Protein AF-A0A928F4S2-F1 (afdb_monomer)

Nearest PDB structures (foldseek):
  1j5s-assembly1_A  TM=7.887E-01  e=5.707E-16  Thermotoga maritima
  3iac-assembly1_C  TM=8.049E-01  e=5.838E-15  Salmonella enterica subsp. enterica serovar Typhimurium
  2q01-assembly1_A  TM=7.720E-01  e=1.338E-13  Caulobacter vibrioides CB15
  4i6v-assembly1_C  TM=7.663E-01  e=1.079E-12  Planctopirus limnophila DSM 3776
  1s2v-assembly1_A  TM=2.959E-01  e=2.385E+00  Mytilus edulis

Structure (mmCIF, N/CA/C/O backbone):
data_AF-A0A928F4S2-F1
#
_entry.id   AF-A0A928F4S2-F1
#
loop_
_atom_site.group_PDB
_atom_site.id
_atom_site.type_symbol
_atom_site.label_atom_id
_atom_site.label_alt_id
_atom_site.label_comp_id
_atom_site.label_asym_id
_atom_site.label_entity_id
_atom_site.label_seq_id
_atom_site.pdbx_PDB_ins_code
_atom_site.Cartn_x
_atom_site.Cartn_y
_atom_site.Cartn_z
_atom_site.occupancy
_atom_site.B_iso_or_equiv
_atom_site.auth_seq_id
_atom_site.auth_comp_id
_atom_site.auth_asym_id
_atom_site.auth_atom_id
_atom_site.pdbx_PDB_model_num
ATOM 1 N N . MET A 1 1 ? -37.756 11.765 -17.055 1.00 40.41 1 MET A N 1
ATOM 2 C CA . MET A 1 1 ? -38.037 11.881 -15.604 1.00 40.41 1 MET A CA 1
ATOM 3 C C . MET A 1 1 ? -37.964 10.542 -14.847 1.00 40.41 1 MET A C 1
ATOM 5 O O . MET A 1 1 ? -38.286 10.533 -13.671 1.00 40.41 1 MET A O 1
ATOM 9 N N . HIS A 1 2 ? -37.481 9.438 -15.441 1.00 43.59 2 HIS A N 1
ATOM 10 C CA . HIS A 1 2 ? -37.305 8.152 -14.732 1.00 43.59 2 HIS A CA 1
ATOM 11 C C . HIS A 1 2 ? -35.876 7.887 -14.212 1.00 43.59 2 HIS A C 1
ATOM 13 O O . HIS A 1 2 ? -35.639 6.848 -13.611 1.00 43.59 2 HIS A O 1
ATOM 19 N N . THR A 1 3 ? -34.933 8.815 -14.399 1.00 50.78 3 THR A N 1
ATOM 20 C CA . THR A 1 3 ? -33.507 8.607 -14.084 1.00 50.78 3 THR A CA 1
ATOM 21 C C . THR A 1 3 ? -33.182 8.686 -12.585 1.00 50.78 3 THR A C 1
ATOM 23 O O . THR A 1 3 ? -32.444 7.847 -12.085 1.00 50.78 3 THR A O 1
ATOM 26 N N . GLY A 1 4 ? -33.813 9.589 -11.823 1.00 50.03 4 GLY A N 1
ATOM 27 C CA . GLY A 1 4 ? -33.427 9.821 -10.419 1.00 50.03 4 GLY A CA 1
ATOM 28 C C . GLY A 1 4 ? -33.729 8.676 -9.436 1.00 50.03 4 GLY A C 1
ATOM 29 O O . GLY A 1 4 ? -33.044 8.537 -8.429 1.00 50.03 4 GLY A O 1
ATOM 30 N N . ALA A 1 5 ? -34.730 7.829 -9.710 1.00 51.94 5 ALA A N 1
ATOM 31 C CA . ALA A 1 5 ? -35.046 6.689 -8.838 1.00 51.94 5 ALA A CA 1
ATOM 32 C C . ALA A 1 5 ? -34.103 5.492 -9.068 1.00 51.94 5 ALA A C 1
ATOM 34 O O . ALA A 1 5 ? -33.772 4.779 -8.122 1.00 51.94 5 ALA A O 1
ATOM 35 N N . ALA A 1 6 ? -33.651 5.292 -10.312 1.00 55.66 6 ALA A N 1
ATOM 36 C CA . ALA A 1 6 ? -32.682 4.254 -10.660 1.00 55.66 6 ALA A CA 1
ATOM 37 C C . ALA A 1 6 ? -31.269 4.604 -10.153 1.00 55.66 6 ALA A C 1
ATOM 39 O O . ALA A 1 6 ? -30.572 3.730 -9.641 1.00 55.66 6 ALA A O 1
ATOM 40 N N . GLU A 1 7 ? -30.891 5.889 -10.205 1.00 59.09 7 GLU A N 1
ATOM 41 C CA . GLU A 1 7 ? -29.622 6.401 -9.661 1.00 59.09 7 GLU A CA 1
ATOM 42 C C . GLU A 1 7 ? -29.494 6.175 -8.144 1.00 59.09 7 GLU A C 1
ATOM 44 O O . GLU A 1 7 ? -28.457 5.702 -7.673 1.00 59.09 7 GLU A O 1
ATOM 49 N N . GLY A 1 8 ? -30.558 6.442 -7.374 1.00 67.06 8 GLY A N 1
ATOM 50 C CA . GLY A 1 8 ? -30.564 6.205 -5.925 1.00 67.06 8 GLY A CA 1
ATOM 51 C C . GLY A 1 8 ? -30.435 4.722 -5.563 1.00 67.06 8 GLY A C 1
ATOM 52 O O . GLY A 1 8 ? -29.624 4.355 -4.717 1.00 67.06 8 GLY A O 1
ATOM 53 N N . PHE A 1 9 ? -31.168 3.853 -6.266 1.00 65.12 9 PHE A N 1
ATOM 54 C CA . PHE A 1 9 ? -31.159 2.412 -6.002 1.00 65.12 9 PHE A CA 1
ATOM 55 C C . PHE A 1 9 ? -29.801 1.755 -6.283 1.00 65.12 9 PHE A C 1
ATOM 57 O O . PHE A 1 9 ? -29.334 0.933 -5.491 1.00 65.12 9 PHE A O 1
ATOM 64 N N . LEU A 1 10 ? -29.147 2.114 -7.394 1.00 69.56 10 LEU A N 1
ATOM 65 C CA . LEU A 1 10 ? -27.820 1.588 -7.715 1.00 69.56 10 LEU A CA 1
ATOM 66 C C . LEU A 1 10 ? -26.784 2.062 -6.687 1.00 69.56 10 LEU A C 1
ATOM 68 O O . LEU A 1 10 ? -25.991 1.257 -6.201 1.00 69.56 10 LEU A O 1
ATOM 72 N N . THR A 1 11 ? -26.841 3.337 -6.296 1.00 69.00 11 THR A N 1
ATOM 73 C CA . THR A 1 11 ? -25.936 3.911 -5.292 1.00 69.00 11 THR A CA 1
ATOM 74 C C . THR A 1 11 ? -26.054 3.185 -3.952 1.00 69.00 11 THR A C 1
ATOM 76 O O . THR A 1 11 ? -25.038 2.763 -3.402 1.00 69.00 11 THR A O 1
ATOM 79 N N . ASP A 1 12 ? -27.270 2.944 -3.458 1.00 73.75 12 ASP A N 1
ATOM 80 C CA . ASP A 1 12 ? -27.488 2.232 -2.192 1.00 73.75 12 ASP A CA 1
ATOM 81 C C . ASP A 1 12 ? -26.936 0.798 -2.225 1.00 73.75 12 ASP A C 1
ATOM 83 O O . ASP A 1 12 ? -26.323 0.334 -1.258 1.00 73.75 12 ASP A O 1
ATOM 87 N N . ARG A 1 13 ? -27.087 0.096 -3.357 1.00 75.62 13 ARG A N 1
ATOM 88 C CA . ARG A 1 13 ? -26.531 -1.255 -3.531 1.00 75.62 13 ARG A CA 1
ATOM 89 C C . ARG A 1 13 ? -25.009 -1.249 -3.554 1.00 75.62 13 ARG A C 1
ATOM 91 O O . ARG A 1 13 ? -24.405 -2.082 -2.885 1.00 75.62 13 ARG A O 1
ATOM 98 N N . ILE A 1 14 ? -24.400 -0.314 -4.283 1.00 73.88 14 ILE A N 1
ATOM 99 C CA . ILE A 1 14 ? -22.941 -0.145 -4.361 1.00 73.88 14 ILE A CA 1
ATOM 100 C C . ILE A 1 14 ? -22.369 0.186 -2.974 1.00 73.88 14 ILE A C 1
ATOM 102 O O . ILE A 1 14 ? -21.360 -0.386 -2.566 1.00 73.88 14 ILE A O 1
ATOM 106 N N . MET A 1 15 ? -23.046 1.043 -2.209 1.00 70.81 15 MET A N 1
ATOM 107 C CA . MET A 1 15 ? -22.662 1.405 -0.841 1.00 70.81 15 MET A CA 1
ATOM 108 C C . MET A 1 15 ? -22.724 0.230 0.143 1.00 70.81 15 MET A C 1
ATOM 110 O O . MET A 1 15 ? -21.976 0.210 1.120 1.00 70.81 15 MET A O 1
ATOM 114 N N . ALA A 1 16 ? -23.588 -0.754 -0.113 1.00 77.06 16 ALA A N 1
ATOM 115 C CA . ALA A 1 16 ? -23.692 -1.974 0.683 1.00 77.06 16 ALA A CA 1
ATOM 116 C C . ALA A 1 16 ? -22.680 -3.065 0.277 1.00 77.06 16 ALA A C 1
ATOM 118 O O . ALA A 1 16 ? -22.594 -4.096 0.952 1.00 77.06 16 ALA A O 1
ATOM 119 N N . MET A 1 17 ? -21.925 -2.882 -0.815 1.00 79.31 17 MET A N 1
ATOM 120 C CA . MET A 1 17 ? -20.976 -3.892 -1.283 1.00 79.31 17 MET A CA 1
ATOM 121 C C . MET A 1 17 ? -19.780 -4.023 -0.330 1.00 79.31 17 MET A C 1
ATOM 123 O O . MET A 1 17 ? -19.267 -3.019 0.174 1.00 79.31 17 MET A O 1
ATOM 127 N N . PRO A 1 18 ? -19.286 -5.255 -0.099 1.00 76.81 18 PRO A N 1
ATOM 128 C CA . PRO A 1 18 ? -18.071 -5.451 0.675 1.00 76.81 18 PRO A CA 1
ATOM 129 C C . PRO A 1 18 ? -16.896 -4.778 -0.035 1.00 76.81 18 PRO A C 1
ATOM 131 O O . PRO A 1 18 ? -16.801 -4.820 -1.257 1.00 76.81 18 PRO A O 1
ATOM 134 N N . GLN A 1 19 ? -15.975 -4.205 0.733 1.00 74.81 19 GLN A N 1
ATOM 135 C CA . GLN A 1 19 ? -14.729 -3.656 0.208 1.00 74.81 19 GLN A CA 1
ATOM 136 C C . GLN A 1 19 ? -13.543 -4.410 0.793 1.00 74.81 19 GLN A C 1
ATOM 138 O O . GLN A 1 19 ? -13.598 -4.907 1.921 1.00 74.81 19 GLN A O 1
ATOM 143 N N . VAL A 1 20 ? -12.458 -4.503 0.026 1.00 81.69 20 VAL A N 1
ATOM 144 C CA . VAL A 1 20 ? -11.197 -5.032 0.546 1.00 81.69 20 VAL A CA 1
ATOM 145 C C . VAL A 1 20 ? -10.419 -3.890 1.174 1.00 81.69 20 VAL A C 1
ATOM 147 O O . VAL A 1 20 ? -9.755 -3.105 0.505 1.00 81.69 20 VAL A O 1
ATOM 150 N N . ALA A 1 21 ? -10.521 -3.801 2.491 1.00 80.19 21 ALA A N 1
ATOM 151 C CA . ALA A 1 21 ? -9.832 -2.794 3.268 1.00 80.19 21 ALA A CA 1
ATOM 152 C C . ALA A 1 21 ? -8.411 -3.260 3.647 1.00 80.19 21 ALA A C 1
ATOM 154 O O . ALA A 1 21 ? -8.222 -4.359 4.186 1.00 80.19 21 ALA A O 1
ATOM 155 N N . ARG A 1 22 ? -7.417 -2.406 3.372 1.00 82.56 22 ARG A N 1
ATOM 156 C CA . ARG A 1 22 ? -6.020 -2.538 3.820 1.00 82.56 22 ARG A CA 1
ATOM 157 C C . ARG A 1 22 ? -5.817 -1.730 5.099 1.00 82.56 22 ARG A C 1
ATOM 159 O O . ARG A 1 22 ? -6.190 -0.561 5.129 1.00 82.56 22 ARG A O 1
ATOM 166 N N . GLY A 1 23 ? -5.225 -2.343 6.119 1.00 74.44 23 GLY A N 1
ATOM 167 C CA . GLY A 1 23 ? -4.831 -1.697 7.372 1.00 74.44 23 GLY A CA 1
ATOM 168 C C . GLY A 1 23 ? -3.325 -1.798 7.625 1.00 74.44 23 GLY A C 1
ATOM 169 O O . GLY A 1 23 ? -2.641 -2.640 7.044 1.00 74.44 23 GLY A O 1
ATOM 170 N N . VAL A 1 24 ? -2.810 -0.948 8.513 1.00 72.75 24 VAL A N 1
ATOM 171 C CA . VAL A 1 24 ? -1.413 -0.993 8.975 1.00 72.75 24 VAL A CA 1
ATOM 172 C C . VAL A 1 24 ? -1.357 -1.744 10.296 1.00 72.75 24 VAL A C 1
ATOM 174 O O . VAL A 1 24 ? -2.162 -1.462 11.179 1.00 72.75 24 VAL A O 1
ATOM 177 N N . TYR A 1 25 ? -0.424 -2.684 10.447 1.00 63.41 25 TYR A N 1
ATOM 178 C CA . TYR A 1 25 ? -0.247 -3.381 11.716 1.00 63.41 25 TYR A CA 1
ATOM 179 C C . TYR A 1 25 ? 0.248 -2.431 12.817 1.00 63.41 25 TYR A C 1
ATOM 181 O O . TYR A 1 25 ? 1.101 -1.573 12.589 1.00 63.41 25 TYR A O 1
ATOM 189 N N . LEU A 1 26 ? -0.319 -2.556 14.021 1.00 63.97 26 LEU A N 1
ATOM 190 C CA . LEU A 1 26 ? 0.026 -1.676 15.135 1.00 63.97 26 LEU A CA 1
ATOM 191 C C . LEU A 1 26 ? 1.384 -2.088 15.747 1.00 63.97 26 LEU A C 1
ATOM 193 O O . LEU A 1 26 ? 1.550 -3.254 16.121 1.00 63.97 26 LEU A O 1
ATOM 197 N N . PRO A 1 27 ? 2.333 -1.147 15.916 1.00 49.31 27 PRO A N 1
ATOM 198 C CA . PRO A 1 27 ? 3.756 -1.426 16.167 1.00 49.31 27 PRO A CA 1
ATOM 199 C C . PRO A 1 27 ? 4.083 -2.239 17.435 1.00 49.31 27 PRO A C 1
ATOM 201 O O . PRO A 1 27 ? 5.143 -2.866 17.519 1.00 49.31 27 PRO A O 1
ATOM 204 N N . ASP A 1 28 ? 3.167 -2.316 18.402 1.00 56.97 28 ASP A N 1
ATOM 205 C CA . ASP A 1 28 ? 3.420 -2.954 19.700 1.00 56.97 28 ASP A CA 1
ATOM 206 C C . ASP A 1 28 ? 3.265 -4.485 19.719 1.00 56.97 28 ASP A C 1
ATOM 208 O O . ASP A 1 28 ? 3.326 -5.086 20.789 1.00 56.97 28 ASP A O 1
ATOM 212 N N . GLY A 1 29 ? 3.089 -5.151 18.569 1.00 47.81 29 GLY A N 1
ATOM 213 C CA . GLY A 1 29 ? 3.373 -6.591 18.401 1.00 47.81 29 GLY A CA 1
ATOM 214 C C . GLY A 1 29 ? 2.489 -7.601 19.156 1.00 47.81 29 GLY A C 1
ATOM 215 O O . GLY A 1 29 ? 2.442 -8.756 18.753 1.00 47.81 29 GLY A O 1
ATOM 216 N N . GLY A 1 30 ? 1.755 -7.192 20.192 1.00 52.09 30 GLY A N 1
ATOM 217 C CA . GLY A 1 30 ? 0.939 -8.054 21.055 1.00 52.09 30 GLY A CA 1
ATOM 218 C C . GLY A 1 30 ? -0.377 -7.421 21.515 1.00 52.09 30 GLY A C 1
ATOM 219 O O . GLY A 1 30 ? -1.104 -8.014 22.305 1.00 52.09 30 GLY A O 1
ATOM 220 N N . ARG A 1 31 ? -0.717 -6.221 21.024 1.00 63.56 31 ARG A N 1
ATOM 221 C CA . ARG A 1 31 ? -1.947 -5.507 21.416 1.00 63.56 31 ARG A CA 1
ATOM 222 C C . ARG A 1 31 ? -3.147 -5.767 20.511 1.00 63.56 31 ARG A C 1
ATOM 224 O O . ARG A 1 31 ? -4.230 -5.307 20.839 1.00 63.56 31 ARG A O 1
ATOM 231 N N . MET A 1 32 ? -3.004 -6.530 19.423 1.00 70.81 32 MET A N 1
ATOM 232 C CA . MET A 1 32 ? -4.112 -6.787 18.490 1.00 70.81 32 MET A CA 1
ATOM 233 C C . MET A 1 32 ? -5.349 -7.388 19.159 1.00 70.81 32 MET A C 1
ATOM 235 O O . MET A 1 32 ? -6.461 -7.126 18.717 1.00 70.81 32 MET A O 1
ATOM 239 N N . THR A 1 33 ? -5.155 -8.179 20.213 1.00 74.25 33 THR A N 1
ATOM 240 C CA . THR A 1 33 ? -6.227 -8.813 20.990 1.00 74.25 33 THR A CA 1
ATOM 241 C C . THR A 1 33 ? -6.503 -8.112 22.314 1.00 74.25 33 THR A C 1
ATOM 243 O O . THR A 1 33 ? -7.453 -8.475 23.000 1.00 74.25 33 THR A O 1
ATOM 246 N N . ARG A 1 34 ? -5.673 -7.138 22.708 1.00 81.62 34 ARG A N 1
ATOM 247 C CA . ARG A 1 34 ? -5.891 -6.392 23.944 1.00 81.62 34 ARG A CA 1
ATOM 248 C C . ARG A 1 34 ? -6.958 -5.329 23.679 1.00 81.62 34 ARG A C 1
ATOM 250 O O . ARG A 1 34 ? -6.822 -4.596 22.699 1.00 81.62 34 ARG A O 1
ATOM 257 N N . PRO A 1 35 ? -7.973 -5.206 24.543 1.00 84.44 35 PRO A N 1
ATOM 258 C CA . PRO A 1 35 ? -8.873 -4.067 24.495 1.00 84.44 35 PRO A CA 1
ATOM 259 C C . PRO A 1 35 ? -8.109 -2.743 24.564 1.00 84.44 35 PRO A C 1
ATOM 261 O O . PRO A 1 35 ? -7.104 -2.626 25.276 1.00 84.44 35 PRO A O 1
ATOM 264 N N . LEU A 1 36 ? -8.588 -1.761 23.807 1.00 83.75 36 LEU A N 1
ATOM 265 C CA . LEU A 1 36 ? -8.096 -0.391 23.867 1.00 83.75 36 LEU A CA 1
ATOM 266 C C . LEU A 1 36 ? -8.520 0.244 25.190 1.00 83.75 36 LEU A C 1
ATOM 268 O O . LEU A 1 36 ? -9.673 0.126 25.595 1.00 83.75 36 LEU A O 1
ATOM 272 N N . ALA A 1 37 ? -7.595 0.933 25.852 1.00 82.31 37 ALA A N 1
ATOM 273 C CA . ALA A 1 37 ? -7.900 1.608 27.114 1.00 82.31 37 ALA A CA 1
ATOM 274 C C . ALA A 1 37 ? -8.592 2.966 26.909 1.00 82.31 37 ALA A C 1
ATOM 276 O O . ALA A 1 37 ? -9.268 3.457 27.809 1.00 82.31 37 ALA A O 1
ATOM 277 N N . ASN A 1 38 ? -8.376 3.604 25.756 1.00 82.06 38 ASN A N 1
ATOM 278 C CA . ASN A 1 38 ? -8.904 4.925 25.426 1.00 82.06 38 ASN A CA 1
ATOM 279 C C . ASN A 1 38 ? -8.823 5.187 23.908 1.00 82.06 38 ASN A C 1
ATOM 281 O O . ASN A 1 38 ? -8.166 4.450 23.169 1.00 82.06 38 ASN A O 1
ATOM 285 N N . ILE A 1 39 ? -9.461 6.270 23.452 1.00 80.75 39 ILE A N 1
ATOM 286 C CA . ILE A 1 39 ? -9.452 6.698 22.043 1.00 80.75 39 ILE A CA 1
ATOM 287 C C . ILE A 1 39 ? -8.061 7.122 21.540 1.00 80.75 39 ILE A C 1
ATOM 289 O O . ILE A 1 39 ? -7.757 6.990 20.355 1.00 80.75 39 ILE A O 1
ATOM 293 N N . GLY A 1 40 ? -7.189 7.588 22.435 1.00 81.94 40 GLY A N 1
ATOM 294 C CA . GLY A 1 40 ? -5.815 7.964 22.112 1.00 81.94 40 GLY A CA 1
ATOM 295 C C . GLY A 1 40 ? -4.973 6.783 21.631 1.00 81.94 40 GLY A C 1
ATOM 296 O O . GLY A 1 40 ? -4.245 6.932 20.653 1.00 81.94 40 GLY A O 1
ATOM 297 N N . GLU A 1 41 ? -5.143 5.591 22.212 1.00 79.75 41 GLU A N 1
ATOM 298 C CA . GLU A 1 41 ? -4.457 4.374 21.746 1.00 79.75 41 GLU A CA 1
ATOM 299 C C . GLU A 1 41 ? -4.818 4.025 20.290 1.00 79.75 41 GLU A C 1
ATOM 301 O O . GLU A 1 41 ? -3.978 3.535 19.527 1.00 79.75 41 GLU A O 1
ATOM 306 N N . LEU A 1 42 ? -6.058 4.311 19.881 1.00 76.31 42 LEU A N 1
ATOM 307 C CA . LEU A 1 42 ? -6.505 4.124 18.504 1.00 76.31 42 LEU A CA 1
ATOM 308 C C . LEU A 1 42 ? -5.950 5.206 17.574 1.00 76.31 42 LEU A C 1
ATOM 310 O O . LEU A 1 42 ? -5.455 4.900 16.492 1.00 76.31 42 LEU A O 1
ATOM 314 N N . TRP A 1 43 ? -6.048 6.473 17.969 1.00 79.00 43 TRP A N 1
ATOM 315 C CA . TRP A 1 43 ? -5.661 7.581 17.103 1.00 79.00 43 TRP A CA 1
ATOM 316 C C . TRP A 1 43 ? -4.146 7.729 16.988 1.00 79.00 43 TRP A C 1
ATOM 318 O O . TRP A 1 43 ? -3.618 7.788 15.882 1.00 79.00 43 TRP A O 1
ATOM 328 N N . PHE A 1 44 ? -3.415 7.749 18.097 1.00 77.69 44 PHE A N 1
ATOM 329 C CA . PHE A 1 44 ? -1.994 8.113 18.109 1.00 77.69 44 PHE A CA 1
ATOM 330 C C . PHE A 1 44 ? -1.047 6.975 17.747 1.00 77.69 44 PHE A C 1
ATOM 332 O O . PHE A 1 44 ? 0.153 7.198 17.615 1.00 77.69 44 PHE A O 1
ATOM 339 N N . SER A 1 45 ? -1.583 5.783 17.500 1.00 68.38 45 SER A N 1
ATOM 340 C CA . SER A 1 45 ? -0.835 4.689 16.886 1.00 68.38 45 SER A CA 1
ATOM 341 C C . SER A 1 45 ? -0.689 4.839 15.364 1.00 68.38 45 SER A C 1
ATOM 343 O O . SER A 1 45 ? 0.109 4.131 14.751 1.00 68.38 45 SER A O 1
ATOM 345 N N . SER A 1 46 ? -1.402 5.789 14.741 1.00 67.19 46 SER A N 1
ATOM 346 C CA . SER A 1 46 ? -1.264 6.091 13.315 1.00 67.19 46 SER A CA 1
ATOM 347 C C . SER A 1 46 ? -0.199 7.166 13.041 1.00 67.19 46 SER A C 1
ATOM 349 O O . SER A 1 46 ? -0.289 8.271 13.586 1.00 67.19 46 SER A O 1
ATOM 351 N N . PRO A 1 47 ? 0.734 6.938 12.093 1.00 62.12 47 PRO A N 1
ATOM 352 C CA . PRO A 1 47 ? 1.678 7.963 11.635 1.00 62.12 47 PRO A CA 1
ATOM 353 C C . PRO A 1 47 ? 1.000 9.235 11.097 1.00 62.12 47 PRO A C 1
ATOM 355 O O . PRO A 1 47 ? 1.540 10.335 11.218 1.00 62.12 47 PRO A O 1
ATOM 358 N N . VAL A 1 48 ? -0.207 9.107 10.531 1.00 65.25 48 VAL A N 1
ATOM 359 C CA . VAL A 1 48 ? -1.001 10.247 10.039 1.00 65.25 48 VAL A CA 1
ATOM 360 C C . VAL A 1 48 ? -1.412 11.149 11.195 1.00 65.25 48 VAL A C 1
ATOM 362 O O . VAL A 1 48 ? -1.262 12.368 11.123 1.00 65.25 48 VAL A O 1
ATOM 365 N N . MET A 1 49 ? -1.880 10.545 12.284 1.00 70.75 49 MET A N 1
ATOM 366 C CA . MET A 1 49 ? -2.304 11.262 13.481 1.00 70.75 49 MET A CA 1
ATOM 367 C C . MET A 1 49 ? -1.123 11.865 14.232 1.00 70.75 49 MET A C 1
ATOM 369 O O . MET A 1 49 ? -1.212 13.017 14.645 1.00 70.75 49 MET A O 1
ATOM 373 N N . ALA A 1 50 ? 0.003 11.150 14.333 1.00 67.44 50 ALA A N 1
ATOM 374 C CA . ALA A 1 50 ? 1.240 11.689 14.901 1.00 67.44 50 ALA A CA 1
ATOM 375 C C . ALA A 1 50 ? 1.682 12.972 14.177 1.00 67.44 50 ALA A C 1
ATOM 377 O O . ALA A 1 50 ? 2.058 13.961 14.805 1.00 67.44 50 ALA A O 1
ATOM 378 N N . ARG A 1 51 ? 1.556 13.008 12.849 1.00 67.44 51 ARG A N 1
ATOM 379 C CA . ARG A 1 51 ? 1.878 14.206 12.073 1.00 67.44 51 ARG A CA 1
ATOM 380 C C . ARG A 1 51 ? 0.856 15.331 12.233 1.00 67.44 51 ARG A C 1
ATOM 382 O O . ARG A 1 51 ? 1.236 16.498 12.307 1.00 67.44 51 ARG A O 1
ATOM 389 N N . MET A 1 52 ? -0.434 15.010 12.295 1.00 70.00 52 MET A N 1
ATOM 390 C CA . MET A 1 52 ? -1.468 16.018 12.558 1.00 70.00 52 MET A CA 1
ATOM 391 C C . MET A 1 52 ? -1.298 16.644 13.938 1.00 70.00 52 MET A C 1
ATOM 393 O O . MET A 1 52 ? -1.408 17.860 14.065 1.00 70.00 52 MET A O 1
ATOM 397 N N . LEU A 1 53 ? -0.937 15.838 14.938 1.00 69.88 53 LEU A N 1
ATOM 398 C CA . LEU A 1 53 ? -0.529 16.329 16.248 1.00 69.88 53 LEU A CA 1
ATOM 399 C C . LEU A 1 53 ? 0.658 17.280 16.141 1.00 69.88 53 LEU A C 1
ATOM 401 O O . LEU A 1 53 ? 0.593 18.351 16.721 1.00 69.88 53 LEU A O 1
ATOM 405 N N . GLN A 1 54 ? 1.701 16.957 15.372 1.00 67.00 54 GLN A N 1
ATOM 406 C CA . GLN A 1 54 ? 2.835 17.872 15.178 1.00 67.00 54 GLN A CA 1
ATOM 407 C C . GLN A 1 54 ? 2.412 19.199 14.527 1.00 67.00 54 GLN A C 1
ATOM 409 O O . GLN A 1 54 ? 2.844 20.266 14.960 1.00 67.00 54 GLN A O 1
ATOM 414 N N . ASN A 1 55 ? 1.543 19.162 13.514 1.00 66.75 55 ASN A N 1
ATOM 415 C CA . ASN A 1 55 ? 1.030 20.373 12.866 1.00 66.75 55 ASN A CA 1
ATOM 416 C C . ASN A 1 55 ? 0.112 21.191 13.795 1.00 66.75 55 ASN A C 1
ATOM 418 O O . ASN A 1 55 ? 0.155 22.421 13.779 1.00 66.75 55 ASN A O 1
ATOM 422 N N . GLY A 1 56 ? -0.705 20.527 14.615 1.00 63.03 56 GLY A N 1
ATOM 423 C CA . GLY A 1 56 ? -1.549 21.158 15.630 1.00 63.03 56 GLY A CA 1
ATOM 424 C C . GLY A 1 56 ? -0.735 21.750 16.784 1.00 63.03 56 GLY A C 1
ATOM 425 O O . GLY A 1 56 ? -0.921 22.913 17.130 1.00 63.03 56 GLY A O 1
ATOM 426 N N . ALA A 1 57 ? 0.227 20.993 17.313 1.00 57.09 57 ALA A N 1
ATOM 427 C CA . ALA A 1 57 ? 1.112 21.368 18.416 1.00 57.09 57 ALA A CA 1
ATOM 428 C C . ALA A 1 57 ? 2.006 22.561 18.065 1.00 57.09 57 ALA A C 1
ATOM 430 O O . ALA A 1 57 ? 2.112 23.494 18.854 1.00 57.09 57 ALA A O 1
ATOM 431 N N . LYS A 1 58 ? 2.547 22.633 16.838 1.00 62.91 58 LYS A N 1
ATOM 432 C CA . LYS A 1 58 ? 3.271 23.830 16.359 1.00 62.91 58 LYS A CA 1
ATOM 433 C C . LYS A 1 58 ? 2.472 25.131 16.521 1.00 62.91 58 LYS A C 1
ATOM 435 O O . LYS A 1 58 ? 3.066 26.197 16.616 1.00 62.91 58 LYS A O 1
ATOM 440 N N . ASN A 1 59 ? 1.142 25.043 16.565 1.00 57.22 59 ASN A N 1
ATOM 441 C CA . ASN A 1 59 ? 0.247 26.181 16.747 1.00 57.22 59 ASN A CA 1
ATOM 442 C C . ASN A 1 59 ? -0.271 26.357 18.189 1.00 57.22 59 ASN A C 1
ATOM 444 O O . ASN A 1 59 ? -0.825 27.413 18.484 1.00 57.22 59 ASN A O 1
ATOM 448 N N . ALA A 1 60 ? -0.131 25.348 19.057 1.00 53.69 60 ALA A N 1
ATOM 449 C CA . ALA A 1 60 ? -0.675 25.314 20.422 1.00 53.69 60 ALA A CA 1
ATOM 450 C C . ALA A 1 60 ? 0.404 25.317 21.531 1.00 53.69 60 ALA A C 1
ATOM 452 O O . ALA A 1 60 ? 0.060 25.366 22.709 1.00 53.69 60 ALA A O 1
ATOM 453 N N . GLY A 1 61 ? 1.691 25.295 21.160 1.00 57.66 61 GLY A N 1
ATOM 454 C CA . GLY A 1 61 ? 2.829 25.081 22.061 1.00 57.66 61 GLY A CA 1
ATOM 455 C C . GLY A 1 61 ? 3.429 23.686 21.856 1.00 57.66 61 GLY A C 1
ATOM 456 O O . GLY A 1 61 ? 2.710 22.745 21.525 1.00 57.66 61 GLY A O 1
ATOM 457 N N . GLU A 1 62 ? 4.753 23.554 21.986 1.00 64.44 62 GLU A N 1
ATOM 458 C CA . GLU A 1 62 ? 5.454 22.284 21.752 1.00 64.44 62 GLU A CA 1
ATOM 459 C C . GLU A 1 62 ? 4.866 21.162 22.619 1.00 64.44 62 GLU A C 1
ATOM 461 O O . GLU A 1 62 ? 4.883 21.229 23.847 1.00 64.44 62 GLU A O 1
ATOM 466 N N . LEU A 1 63 ? 4.334 20.126 21.968 1.00 71.69 63 LEU A N 1
ATOM 467 C CA . LEU A 1 63 ? 3.906 18.905 22.634 1.00 71.69 63 LEU A CA 1
ATOM 468 C C . LEU A 1 63 ? 5.155 18.032 22.869 1.00 71.69 63 LEU A C 1
ATOM 470 O O . LEU A 1 63 ? 5.837 17.715 21.889 1.00 71.69 63 LEU A O 1
ATOM 474 N N . PRO A 1 64 ? 5.457 17.619 24.114 1.00 67.94 64 PRO A N 1
ATOM 475 C CA . PRO A 1 64 ? 6.555 16.695 24.385 1.00 67.94 64 PRO A CA 1
ATOM 476 C C . PRO A 1 64 ? 6.415 15.397 23.580 1.00 67.94 64 PRO A C 1
ATOM 478 O O . PRO A 1 64 ? 5.312 14.872 23.415 1.00 67.94 64 PRO A O 1
ATOM 481 N N . GLU A 1 65 ? 7.532 14.829 23.118 1.00 68.75 65 GLU A N 1
ATOM 482 C CA . GLU A 1 65 ? 7.542 13.569 22.351 1.00 68.75 65 GLU A CA 1
ATOM 483 C C . GLU A 1 65 ? 6.900 12.404 23.135 1.00 68.75 65 GLU A C 1
ATOM 485 O O . GLU A 1 65 ? 6.243 11.528 22.571 1.00 68.75 65 GLU A O 1
ATOM 490 N N . ASN A 1 66 ? 7.002 12.453 24.464 1.00 76.00 66 ASN A N 1
ATOM 491 C CA . ASN A 1 66 ? 6.439 11.501 25.417 1.00 76.00 66 ASN A CA 1
ATOM 492 C C . ASN A 1 66 ? 5.136 11.980 26.089 1.00 76.00 66 ASN A C 1
ATOM 494 O O . ASN A 1 66 ? 4.771 11.438 27.132 1.00 76.00 66 ASN A O 1
ATOM 498 N N . ALA A 1 67 ? 4.444 12.975 25.522 1.00 82.38 67 ALA A N 1
ATOM 499 C CA . ALA A 1 67 ? 3.186 13.477 26.072 1.00 82.38 67 ALA A CA 1
ATOM 500 C C . ALA A 1 67 ? 2.151 12.357 26.253 1.00 82.38 67 ALA A C 1
ATOM 502 O O . ALA A 1 67 ? 2.061 11.424 25.437 1.00 82.38 67 ALA A O 1
ATOM 503 N N . ALA A 1 68 ? 1.350 12.473 27.310 1.00 87.38 68 ALA A N 1
ATOM 504 C CA . ALA A 1 68 ? 0.294 11.512 27.594 1.00 87.38 68 ALA A CA 1
ATOM 505 C C . ALA A 1 68 ? -0.798 11.569 26.512 1.00 87.38 68 ALA A C 1
ATOM 507 O O . ALA A 1 68 ? -1.046 12.611 25.902 1.00 87.38 68 ALA A O 1
ATOM 508 N N . ASP A 1 69 ? -1.502 10.458 26.295 1.00 88.12 69 ASP A N 1
ATOM 509 C CA . ASP A 1 69 ? -2.564 10.378 25.282 1.00 88.12 69 ASP A CA 1
ATOM 510 C C . ASP A 1 69 ? -3.681 11.410 25.508 1.00 88.12 69 ASP A C 1
ATOM 512 O O . ASP A 1 69 ? -4.226 11.954 24.550 1.00 88.12 69 ASP A O 1
ATOM 516 N N . PHE A 1 70 ? -3.982 11.749 26.763 1.00 90.94 70 PHE A N 1
ATOM 517 C CA . PHE A 1 70 ? -4.940 12.809 27.074 1.00 90.94 70 PHE A CA 1
ATOM 518 C C . PHE A 1 70 ? -4.459 14.200 26.618 1.00 90.94 70 PHE A C 1
ATOM 520 O O . PHE A 1 70 ? -5.231 14.968 26.046 1.00 90.94 70 PHE A O 1
ATOM 527 N N . GLU A 1 71 ? -3.179 14.523 26.817 1.00 88.19 71 GLU A N 1
ATOM 528 C CA . GLU A 1 71 ? -2.596 15.803 26.386 1.00 88.19 71 GLU A CA 1
ATOM 529 C C . GLU A 1 71 ? -2.593 15.907 24.857 1.00 88.19 71 GLU A C 1
ATOM 531 O O . GLU A 1 71 ? -2.996 16.924 24.288 1.00 88.19 71 GLU A O 1
ATOM 536 N N . LYS A 1 72 ? -2.228 14.807 24.186 1.00 87.06 72 LYS A N 1
ATOM 537 C CA . LYS A 1 72 ? -2.335 14.658 22.729 1.00 87.06 72 LYS A CA 1
ATOM 538 C C . LYS A 1 72 ? -3.769 14.879 22.246 1.00 87.06 72 LYS A C 1
ATOM 540 O O . LYS A 1 72 ? -3.975 15.609 21.276 1.00 87.06 72 LYS A O 1
ATOM 545 N N . LEU A 1 73 ? -4.763 14.297 22.924 1.00 88.62 73 LEU A N 1
ATOM 546 C CA . LEU A 1 73 ? -6.178 14.497 22.601 1.00 88.62 73 LEU A CA 1
ATOM 547 C C . LEU A 1 73 ? -6.569 15.974 22.700 1.00 88.62 73 LEU A C 1
ATOM 549 O O . LEU A 1 73 ? -7.162 16.500 21.762 1.00 88.62 73 LEU A O 1
ATOM 553 N N . ALA A 1 74 ? -6.217 16.655 23.790 1.00 87.81 74 ALA A N 1
ATOM 554 C CA . ALA A 1 74 ? -6.564 18.061 23.979 1.00 87.81 74 ALA A CA 1
ATOM 555 C C . ALA A 1 74 ? -5.988 18.954 22.863 1.00 87.81 74 ALA A C 1
ATOM 557 O O . ALA A 1 74 ? -6.707 19.780 22.294 1.00 87.81 74 ALA A O 1
ATOM 558 N N . VAL A 1 75 ? -4.722 18.739 22.484 1.00 85.94 75 VAL A N 1
ATOM 559 C CA . VAL A 1 75 ? -4.081 19.463 21.373 1.00 85.94 75 VAL A CA 1
ATOM 560 C C . VAL A 1 75 ? -4.754 19.158 20.036 1.00 85.94 75 VAL A C 1
ATOM 562 O O . VAL A 1 75 ? -4.996 20.069 19.240 1.00 85.94 75 VAL A O 1
ATOM 565 N N . LEU A 1 76 ? -5.100 17.894 19.784 1.00 85.44 76 LEU A N 1
ATOM 566 C CA . LEU A 1 76 ? -5.805 17.504 18.566 1.00 85.44 76 LEU A CA 1
ATOM 567 C C . LEU A 1 76 ? -7.179 18.180 18.461 1.00 85.44 76 LEU A C 1
ATOM 569 O O . LEU A 1 76 ? -7.514 18.722 17.408 1.00 85.44 76 LEU A O 1
ATOM 573 N N . LEU A 1 77 ? -7.960 18.179 19.544 1.00 87.62 77 LEU A N 1
ATOM 574 C CA . LEU A 1 77 ? -9.284 18.803 19.578 1.00 87.62 77 LEU A CA 1
ATOM 575 C C . LEU A 1 77 ? -9.204 20.327 19.402 1.00 87.62 77 LEU A C 1
ATOM 577 O O . LEU A 1 77 ? -10.058 20.908 18.737 1.00 87.62 77 LEU A O 1
ATOM 581 N N . ALA A 1 78 ? -8.145 20.974 19.897 1.00 85.31 78 ALA A N 1
ATOM 582 C CA . ALA A 1 78 ? -7.884 22.394 19.636 1.00 85.31 78 ALA A CA 1
ATOM 583 C C . ALA A 1 78 ? -7.561 22.691 18.165 1.00 85.31 78 ALA A C 1
ATOM 585 O O . ALA A 1 78 ? -7.906 23.758 17.652 1.00 85.31 78 ALA A O 1
ATOM 586 N N . ALA A 1 79 ? -6.925 21.750 17.466 1.00 83.38 79 ALA A N 1
ATOM 587 C CA . ALA A 1 79 ? -6.625 21.877 16.043 1.00 83.38 79 ALA A CA 1
ATOM 588 C C . ALA A 1 79 ? -7.831 21.557 15.142 1.00 83.38 79 ALA A C 1
ATOM 590 O O . ALA A 1 79 ? -7.878 22.012 13.995 1.00 83.38 79 ALA A O 1
ATOM 591 N N . LEU A 1 80 ? -8.814 20.802 15.640 1.00 83.44 80 LEU A N 1
ATOM 592 C CA . LEU A 1 80 ? -9.890 20.234 14.832 1.00 83.44 80 LEU A CA 1
ATOM 593 C C . LEU A 1 80 ? -10.748 21.255 14.059 1.00 83.44 80 LEU A C 1
ATOM 595 O O . LEU A 1 80 ? -11.047 20.970 12.899 1.00 83.44 80 LEU A O 1
ATOM 599 N N . PRO A 1 81 ? -11.091 22.454 14.581 1.00 82.56 81 PRO A N 1
ATOM 600 C CA . PRO A 1 81 ? -11.813 23.460 13.796 1.00 82.56 81 PRO A CA 1
ATOM 601 C C . PRO A 1 81 ? -11.102 23.847 12.491 1.00 82.56 81 PRO A C 1
ATOM 603 O O . PRO A 1 81 ? -11.754 24.158 11.498 1.00 82.56 81 PRO A O 1
ATOM 606 N N . ARG A 1 82 ? -9.764 23.775 12.460 1.00 78.94 82 ARG A N 1
ATOM 607 C CA . ARG A 1 82 ? -8.949 24.040 11.261 1.00 78.94 82 ARG A CA 1
ATOM 608 C C . ARG A 1 82 ? -8.878 22.843 10.313 1.00 78.94 82 ARG A C 1
ATOM 610 O O . ARG A 1 82 ? -8.506 23.000 9.157 1.00 78.94 82 ARG A O 1
ATOM 617 N N . LEU A 1 83 ? -9.224 21.657 10.807 1.00 77.00 83 LEU A N 1
ATOM 618 C CA . LEU A 1 83 ? -9.356 20.425 10.032 1.00 77.00 83 LEU A CA 1
ATOM 619 C C . LEU A 1 83 ? -10.789 20.230 9.509 1.00 77.00 83 LEU A C 1
ATOM 621 O O . LEU A 1 83 ? -11.061 19.229 8.842 1.00 77.00 83 LEU A O 1
ATOM 625 N N . GLY A 1 84 ? -11.706 21.163 9.786 1.00 77.75 84 GLY A N 1
ATOM 626 C CA . GLY A 1 84 ? -13.064 21.150 9.248 1.00 77.75 84 GLY A CA 1
ATOM 627 C C . GLY A 1 84 ? -13.062 21.091 7.718 1.00 77.75 84 GLY A C 1
ATOM 628 O O . GLY A 1 84 ? -12.346 21.839 7.059 1.00 77.75 84 GLY A O 1
ATOM 629 N N . GLY A 1 85 ? -13.836 20.163 7.150 1.00 71.75 85 GLY A N 1
ATOM 630 C CA . GLY A 1 85 ? -13.892 19.919 5.702 1.00 71.75 85 GLY A CA 1
ATOM 631 C C . GLY A 1 85 ? -12.723 19.102 5.137 1.00 71.75 85 GLY A C 1
ATOM 632 O O . GLY A 1 85 ? -12.743 18.738 3.963 1.00 71.75 85 GLY A O 1
ATOM 633 N N . THR A 1 86 ? -11.719 18.768 5.953 1.00 74.25 86 THR A N 1
ATOM 634 C CA . THR A 1 86 ? -10.685 17.803 5.563 1.00 74.25 86 THR A CA 1
ATOM 635 C C . THR A 1 86 ? -11.167 16.374 5.840 1.00 74.25 86 THR A C 1
ATOM 637 O O . THR A 1 86 ? -11.898 16.154 6.812 1.00 74.25 86 THR A O 1
ATOM 640 N N . PRO A 1 87 ? -10.720 15.367 5.063 1.00 72.06 87 PRO A N 1
ATOM 641 C CA . PRO A 1 87 ? -11.038 13.966 5.342 1.00 72.06 87 PRO A CA 1
ATOM 642 C C . PRO A 1 87 ? -10.679 13.546 6.772 1.00 72.06 87 PRO A C 1
ATOM 644 O O . PRO A 1 87 ? -11.411 12.780 7.390 1.00 72.06 87 PRO A O 1
ATOM 647 N N . ILE A 1 88 ? -9.583 14.080 7.319 1.00 75.81 88 ILE A N 1
ATOM 648 C CA . ILE A 1 88 ? -9.100 13.757 8.666 1.00 75.81 88 ILE A CA 1
ATOM 649 C C . ILE A 1 88 ? -10.061 14.278 9.733 1.00 75.81 88 ILE A C 1
ATOM 651 O O . ILE A 1 88 ? -10.497 13.496 10.574 1.00 75.81 88 ILE A O 1
ATOM 655 N N . GLY A 1 89 ? -10.423 15.565 9.694 1.00 79.62 89 GLY A N 1
ATOM 656 C CA . GLY A 1 89 ? -11.344 16.137 10.683 1.00 79.62 89 GLY A CA 1
ATOM 657 C C . GLY A 1 89 ? -12.701 15.432 10.674 1.00 79.62 89 GLY A C 1
ATOM 658 O O . GLY A 1 89 ? -13.262 15.105 11.715 1.00 79.62 89 GLY A O 1
ATOM 659 N N . GLU A 1 90 ? -13.179 15.101 9.480 1.00 78.25 90 GLU A N 1
ATOM 660 C CA . GLU A 1 90 ? -14.379 14.300 9.281 1.00 78.25 90 GLU A CA 1
ATOM 661 C C . GLU A 1 90 ? -14.286 12.869 9.829 1.00 78.25 90 GLU A C 1
ATOM 663 O O . GLU A 1 90 ? -15.253 12.375 10.417 1.00 78.25 90 GLU A O 1
ATOM 668 N N . GLY A 1 91 ? -13.141 12.210 9.635 1.00 78.31 91 GLY A N 1
ATOM 669 C CA . GLY A 1 91 ? -12.866 10.877 10.164 1.00 78.31 91 GLY A CA 1
ATOM 670 C C . GLY A 1 91 ? -12.875 10.856 11.691 1.00 78.31 91 GLY A C 1
ATOM 671 O O . GLY A 1 91 ? -13.523 9.995 12.276 1.00 78.31 91 GLY A O 1
ATOM 672 N N . LEU A 1 92 ? -12.258 11.849 12.336 1.00 81.12 92 LEU A N 1
ATOM 673 C CA . LEU A 1 92 ? -12.221 11.956 13.800 1.00 81.12 92 LEU A CA 1
ATOM 674 C C . LEU A 1 92 ? -13.618 12.120 14.409 1.00 81.12 92 LEU A C 1
ATOM 676 O O . LEU A 1 92 ? -13.958 11.447 15.379 1.00 81.12 92 LEU A O 1
ATOM 680 N N . CYS A 1 93 ? -14.466 12.959 13.809 1.00 84.06 93 CYS A N 1
ATOM 681 C CA . CYS A 1 93 ? -15.860 13.085 14.237 1.00 84.06 93 CYS A CA 1
ATOM 682 C C . CYS A 1 93 ? -16.638 11.768 14.077 1.00 84.06 93 CYS A C 1
ATOM 684 O O . CYS A 1 93 ? -17.481 11.442 14.911 1.00 84.06 93 CYS A O 1
ATOM 686 N N . ALA A 1 94 ? -16.371 11.010 13.009 1.00 79.25 94 ALA A N 1
ATOM 687 C CA . ALA A 1 94 ? -17.007 9.714 12.791 1.00 79.25 94 ALA A CA 1
ATOM 688 C C . ALA A 1 94 ? -16.548 8.654 13.806 1.00 79.25 94 ALA A C 1
ATOM 690 O O . ALA A 1 94 ? -17.389 7.895 14.278 1.00 79.25 94 ALA A O 1
ATOM 691 N N . ASP A 1 95 ? -15.264 8.640 14.183 1.00 79.88 95 ASP A N 1
ATOM 692 C CA . ASP A 1 95 ? -14.734 7.741 15.219 1.00 79.88 95 ASP A CA 1
ATOM 693 C C . ASP A 1 95 ? -15.438 7.983 16.565 1.00 79.88 95 ASP A C 1
ATOM 695 O O . ASP A 1 95 ? -15.889 7.038 17.212 1.00 79.88 95 ASP A O 1
ATOM 699 N N . LEU A 1 96 ? -15.599 9.251 16.963 1.00 85.75 96 LEU A N 1
ATOM 700 C CA . LEU A 1 96 ? -16.318 9.608 18.192 1.00 85.75 96 LEU A CA 1
ATOM 701 C C . LEU A 1 96 ? -17.781 9.153 18.147 1.00 85.75 96 LEU A C 1
ATOM 703 O O . LEU A 1 96 ? -18.254 8.507 19.082 1.00 85.75 96 LEU A O 1
ATOM 707 N N . ALA A 1 97 ? -18.475 9.415 17.036 1.00 84.19 97 ALA A N 1
ATOM 708 C CA . ALA A 1 97 ? -19.859 8.989 16.855 1.00 84.19 97 ALA A CA 1
ATOM 709 C C . ALA A 1 97 ? -20.009 7.456 16.868 1.00 84.19 97 ALA A C 1
ATOM 711 O O . ALA A 1 97 ? -20.975 6.941 17.433 1.00 84.19 97 ALA A O 1
ATOM 712 N N . ALA A 1 98 ? -19.053 6.719 16.293 1.00 77.88 98 ALA A N 1
ATOM 713 C CA . ALA A 1 98 ? -19.041 5.255 16.280 1.00 77.88 98 ALA A CA 1
ATOM 714 C C . ALA A 1 98 ? -18.845 4.644 17.679 1.00 77.88 98 ALA A C 1
ATOM 716 O O . ALA A 1 98 ? -19.317 3.536 17.933 1.00 77.88 98 ALA A O 1
ATOM 717 N N . LEU A 1 99 ? -18.200 5.375 18.592 1.00 80.75 99 LEU A N 1
ATOM 718 C CA . LEU A 1 99 ? -18.101 5.034 20.015 1.00 80.75 99 LEU A CA 1
ATOM 719 C C . LEU A 1 99 ? -19.282 5.561 20.846 1.00 80.75 99 LEU A C 1
ATOM 721 O O . LEU A 1 99 ? -19.284 5.424 22.065 1.00 80.75 99 LEU A O 1
ATOM 725 N N . GLY A 1 100 ? -20.290 6.161 20.208 1.00 82.81 100 GLY A N 1
ATOM 726 C CA . GLY A 1 100 ? -21.466 6.711 20.880 1.00 82.81 100 GLY A CA 1
ATOM 727 C C . GLY A 1 100 ? -21.253 8.086 21.517 1.00 82.81 100 GLY A C 1
ATOM 728 O O . GLY A 1 100 ? -22.196 8.619 22.102 1.00 82.81 100 GLY A O 1
ATOM 729 N N . CYS A 1 101 ? -20.071 8.691 21.371 1.00 89.19 101 CYS A N 1
ATOM 730 C CA . CYS A 1 101 ? -19.801 10.039 21.856 1.00 89.19 101 CYS A CA 1
ATOM 731 C C . CYS A 1 101 ? -20.528 11.062 20.972 1.00 89.19 101 CYS A C 1
ATOM 733 O O . CYS A 1 101 ? -20.311 11.137 19.760 1.00 89.19 101 CYS A O 1
ATOM 735 N N . ARG A 1 102 ? -21.420 11.848 21.583 1.00 90.19 102 ARG A N 1
ATOM 736 C CA . ARG A 1 102 ? -22.225 12.877 20.892 1.00 90.19 102 ARG A CA 1
ATOM 737 C C . ARG A 1 102 ? -21.741 14.298 21.160 1.00 90.19 102 ARG A C 1
ATOM 739 O O . ARG A 1 102 ? -22.360 15.252 20.693 1.00 90.19 102 ARG A O 1
ATOM 746 N N . LEU A 1 103 ? -20.667 14.435 21.931 1.00 92.12 103 LEU A N 1
ATOM 747 C CA . LEU A 1 103 ? -20.091 15.724 22.274 1.00 92.12 103 LEU A CA 1
ATOM 748 C C . LEU A 1 103 ? -19.409 16.350 21.059 1.00 92.12 103 LEU A C 1
ATOM 750 O O . LEU A 1 103 ? -18.764 15.673 20.257 1.00 92.12 103 LEU A O 1
ATOM 754 N N . SER A 1 104 ? -19.514 17.673 20.957 1.00 90.75 104 SER A N 1
ATOM 755 C CA . SER A 1 104 ? -18.748 18.426 19.971 1.00 90.75 104 SER A CA 1
ATOM 756 C C . SER A 1 104 ? -17.253 18.309 20.290 1.00 90.75 104 SER A C 1
ATOM 758 O O . SER A 1 104 ? -16.865 18.575 21.430 1.00 90.75 104 SER A O 1
ATOM 760 N N . PRO A 1 105 ? -16.401 17.952 19.318 1.00 89.31 105 PRO A N 1
ATOM 761 C CA . PRO A 1 105 ? -14.974 17.750 19.541 1.00 89.31 105 PRO A CA 1
ATOM 762 C C . PRO A 1 105 ? -14.219 19.080 19.673 1.00 89.31 105 PRO A C 1
ATOM 764 O O . PRO A 1 105 ? -13.607 19.570 18.726 1.00 89.31 105 PRO A O 1
ATOM 767 N N . THR A 1 106 ? -14.287 19.671 20.864 1.00 89.38 106 THR A N 1
ATOM 768 C CA . THR A 1 106 ? -13.638 20.940 21.219 1.00 89.38 106 THR A CA 1
ATOM 769 C C . THR A 1 106 ? -12.716 20.762 22.430 1.00 89.38 106 THR A C 1
ATOM 771 O O . THR A 1 106 ? -12.871 19.787 23.175 1.00 89.38 106 THR A O 1
ATOM 774 N N . PRO A 1 107 ? -11.759 21.681 22.662 1.00 87.00 107 PRO A N 1
ATOM 775 C CA . PRO A 1 107 ? -10.884 21.637 23.837 1.00 87.00 107 PRO A CA 1
ATOM 776 C C . PRO A 1 107 ? -11.642 21.566 25.163 1.00 87.00 107 PRO A C 1
ATOM 778 O O . PRO A 1 107 ? -11.248 20.827 26.061 1.00 87.00 107 PRO A O 1
ATOM 781 N N . GLU A 1 108 ? -12.756 22.289 25.273 1.00 92.56 108 GLU A N 1
ATOM 782 C CA . GLU A 1 108 ? -13.578 22.357 26.485 1.00 92.56 108 GLU A CA 1
ATOM 783 C C . GLU A 1 108 ? -14.208 20.999 26.815 1.00 92.56 108 GLU A C 1
ATOM 785 O O . GLU A 1 108 ? -14.365 20.647 27.983 1.00 92.56 108 GLU A O 1
ATOM 790 N N . ASN A 1 109 ? -14.511 20.206 25.786 1.00 94.31 109 ASN A N 1
ATOM 791 C CA . ASN A 1 109 ? -15.098 18.880 25.930 1.00 94.31 109 ASN A CA 1
ATOM 792 C C . ASN A 1 109 ? -14.051 17.763 26.043 1.00 94.31 109 ASN A C 1
ATOM 794 O O . ASN A 1 109 ? -14.438 16.610 26.212 1.00 94.31 109 ASN A O 1
ATOM 798 N N . ALA A 1 110 ? -12.744 18.053 25.980 1.00 92.69 110 ALA A N 1
ATOM 799 C CA . ALA A 1 110 ? -11.699 17.026 25.918 1.00 92.69 110 ALA A CA 1
ATOM 800 C C . ALA A 1 110 ? -11.766 16.017 27.078 1.00 92.69 110 ALA A C 1
ATOM 802 O O . ALA A 1 110 ? -11.678 14.810 26.853 1.00 92.69 110 ALA A O 1
ATOM 803 N N . ALA A 1 111 ? -11.976 16.494 28.310 1.00 94.62 111 ALA A N 1
ATOM 804 C CA . ALA A 1 111 ? -12.108 15.638 29.491 1.00 94.62 111 ALA A CA 1
ATOM 805 C C . ALA A 1 111 ? -13.357 14.744 29.435 1.00 94.62 111 ALA A C 1
ATOM 807 O O . ALA A 1 111 ? -13.273 13.553 29.732 1.00 94.62 111 ALA A O 1
ATOM 808 N N . ALA A 1 112 ? -14.494 15.300 29.014 1.00 95.06 112 ALA A N 1
ATOM 809 C CA . ALA A 1 112 ? -15.742 14.555 28.895 1.00 95.06 112 ALA A CA 1
ATOM 810 C C . ALA A 1 112 ? -15.671 13.522 27.758 1.00 95.06 112 ALA A C 1
ATOM 812 O O . ALA A 1 112 ? -16.016 12.365 27.966 1.00 95.06 112 ALA A O 1
ATOM 813 N N . ILE A 1 113 ? -15.117 13.893 26.598 1.00 93.62 113 ILE A N 1
ATOM 814 C CA . ILE A 1 113 ? -14.867 12.980 25.471 1.00 93.62 113 ILE A CA 1
ATOM 815 C C . ILE A 1 113 ? -13.948 11.835 25.900 1.00 93.62 113 ILE A C 1
ATOM 817 O O . ILE A 1 113 ? -14.223 10.674 25.598 1.00 93.62 113 ILE A O 1
ATOM 821 N N . TRP A 1 114 ? -12.867 12.138 26.622 1.00 93.62 114 TRP A N 1
ATOM 822 C CA . TRP A 1 114 ? -11.956 11.121 27.144 1.00 93.62 114 TRP A CA 1
ATOM 823 C C . TRP A 1 114 ? -12.683 10.118 28.045 1.00 93.62 114 TRP A C 1
ATOM 825 O O . TRP A 1 114 ? -12.536 8.912 27.870 1.00 93.62 114 TRP A O 1
ATOM 835 N N . GLN A 1 115 ? -13.501 10.609 28.977 1.00 93.06 115 GLN A N 1
ATOM 836 C CA . GLN A 1 115 ? -14.268 9.764 29.891 1.00 93.06 115 GLN A CA 1
ATOM 837 C C . GLN A 1 115 ? -15.343 8.943 29.170 1.00 93.06 115 GLN A C 1
ATOM 839 O O . GLN A 1 115 ? -15.423 7.740 29.399 1.00 93.06 115 GLN A O 1
ATOM 844 N N . GLU A 1 116 ? -16.130 9.553 28.279 1.00 92.06 116 GLU A N 1
ATOM 845 C CA . GLU A 1 116 ? -17.179 8.859 27.519 1.00 92.06 116 GLU A CA 1
ATOM 846 C C . GLU A 1 116 ? -16.596 7.766 26.622 1.00 92.06 116 GLU A C 1
ATOM 848 O O . GLU A 1 116 ? -17.091 6.641 26.610 1.00 92.06 116 GLU A O 1
ATOM 853 N N . THR A 1 117 ? -15.514 8.068 25.899 1.00 90.19 117 THR A N 1
ATOM 854 C CA . THR A 1 117 ? -14.874 7.083 25.016 1.00 90.19 117 THR A CA 1
ATOM 855 C C . THR A 1 117 ? -14.190 5.966 25.801 1.00 90.19 117 THR A C 1
ATOM 857 O O . THR A 1 117 ? -14.277 4.810 25.395 1.00 90.19 117 THR A O 1
ATOM 860 N N . ALA A 1 118 ? -13.563 6.265 26.945 1.00 89.75 118 ALA A N 1
ATOM 861 C CA . ALA A 1 118 ? -13.005 5.242 27.828 1.00 89.75 118 ALA A CA 1
ATOM 862 C C . ALA A 1 118 ? -14.098 4.349 28.442 1.00 89.75 118 ALA A C 1
ATOM 864 O O . ALA A 1 118 ? -13.927 3.134 28.489 1.00 89.75 118 ALA A O 1
ATOM 865 N N . ALA A 1 119 ? -15.232 4.922 28.859 1.00 89.62 119 ALA A N 1
ATOM 866 C CA . ALA A 1 119 ? -16.373 4.161 29.369 1.00 89.62 119 ALA A CA 1
ATOM 867 C C . ALA A 1 119 ? -16.982 3.259 28.283 1.00 89.62 119 ALA A C 1
ATOM 869 O O . ALA A 1 119 ? -17.179 2.070 28.518 1.00 89.62 119 ALA A O 1
ATOM 870 N N . ALA A 1 120 ? -17.177 3.778 27.066 1.00 86.50 120 ALA A N 1
ATOM 871 C CA . ALA A 1 120 ? -17.674 2.992 25.936 1.00 86.50 120 ALA A CA 1
ATOM 872 C C . ALA A 1 120 ? -16.753 1.805 25.598 1.00 86.50 120 ALA A C 1
ATOM 874 O O . ALA A 1 120 ? -17.228 0.698 25.335 1.00 86.50 120 ALA A O 1
ATOM 875 N N . LEU A 1 121 ? -15.433 2.021 25.643 1.00 85.94 121 LEU A N 1
ATOM 876 C CA . LEU A 1 121 ? -14.430 0.972 25.445 1.00 85.94 121 LEU A CA 1
ATOM 877 C C . LEU A 1 121 ? -14.338 -0.005 26.628 1.00 85.94 121 LEU A C 1
ATOM 879 O O . LEU A 1 121 ? -13.911 -1.138 26.430 1.00 85.94 121 LEU A O 1
ATOM 883 N N . ALA A 1 122 ? -14.739 0.391 27.837 1.00 86.75 122 ALA A N 1
ATOM 884 C CA . ALA A 1 122 ? -14.826 -0.510 28.985 1.00 86.75 122 ALA A CA 1
ATOM 885 C C . ALA A 1 122 ? -16.081 -1.401 28.923 1.00 86.75 122 ALA A C 1
ATOM 887 O O . ALA A 1 122 ? -15.987 -2.602 29.175 1.00 86.75 122 ALA A O 1
ATOM 888 N N . ASP A 1 123 ? -17.230 -0.832 28.543 1.00 84.75 123 ASP A N 1
ATOM 889 C CA . ASP A 1 123 ? -18.512 -1.543 28.439 1.00 84.75 123 ASP A CA 1
ATOM 890 C C . ASP A 1 123 ? -18.543 -2.509 27.251 1.00 84.75 123 ASP A C 1
ATOM 892 O O . ASP A 1 123 ? -19.060 -3.623 27.342 1.00 84.75 123 ASP A O 1
ATOM 896 N N . THR A 1 124 ? -17.971 -2.094 26.119 1.00 82.62 124 THR A N 1
ATOM 897 C CA . THR A 1 124 ? -17.752 -2.948 24.950 1.00 82.62 124 THR A CA 1
ATOM 898 C C . THR A 1 124 ? -16.261 -2.956 24.634 1.00 82.62 124 THR A C 1
ATOM 900 O O . THR A 1 124 ? -15.813 -2.140 23.828 1.00 82.62 124 THR A O 1
ATOM 903 N N . PRO A 1 125 ? -15.480 -3.868 25.243 1.00 80.94 125 PRO A N 1
ATOM 904 C CA . PRO A 1 125 ? -14.052 -3.995 24.980 1.00 80.94 125 PRO A CA 1
ATOM 905 C C . PRO A 1 125 ? -13.787 -4.200 23.490 1.00 80.94 125 PRO A C 1
ATOM 907 O O . PRO A 1 125 ? -14.069 -5.263 22.940 1.00 80.94 125 PRO A O 1
ATOM 910 N N . LEU A 1 126 ? -13.254 -3.170 22.832 1.00 80.81 126 LEU A N 1
ATOM 911 C CA . LEU A 1 126 ? -12.838 -3.235 21.435 1.00 80.81 126 LEU A CA 1
ATOM 912 C C . LEU A 1 126 ? -11.327 -3.372 21.384 1.00 80.81 126 LEU A C 1
ATOM 914 O O . LEU A 1 126 ? -10.589 -2.467 21.776 1.00 80.81 126 LEU A O 1
ATOM 918 N N . SER A 1 127 ? -10.862 -4.511 20.888 1.00 80.56 127 SER A N 1
ATOM 919 C CA . SER A 1 127 ? -9.473 -4.656 20.477 1.00 80.56 127 SER A CA 1
ATOM 920 C C . SER A 1 127 ? -9.270 -4.090 19.063 1.00 80.56 127 SER A C 1
ATOM 922 O O . SER A 1 127 ? -10.227 -4.001 18.284 1.00 80.56 127 SER A O 1
ATOM 924 N N . PRO A 1 128 ? -8.031 -3.754 18.665 1.00 77.69 128 PRO A N 1
ATOM 925 C CA . PRO A 1 128 ? -7.724 -3.412 17.276 1.00 77.69 128 PRO A CA 1
ATOM 926 C C . PRO A 1 128 ? -8.225 -4.457 16.270 1.00 77.69 128 PRO A C 1
ATOM 928 O O . PRO A 1 128 ? -8.724 -4.104 15.203 1.00 77.69 128 PRO A O 1
ATOM 931 N N . LYS A 1 129 ? -8.158 -5.748 16.626 1.00 78.19 129 LYS A N 1
ATOM 932 C CA . LYS A 1 129 ? -8.712 -6.842 15.820 1.00 78.19 129 LYS A CA 1
ATOM 933 C C . LYS A 1 129 ? -10.220 -6.699 15.611 1.00 78.19 129 LYS A C 1
ATOM 935 O O . LYS A 1 129 ? -10.684 -6.898 14.490 1.00 78.19 129 LYS A O 1
ATOM 940 N N . ASP A 1 130 ? -10.970 -6.355 16.654 1.00 80.31 130 ASP A N 1
ATOM 941 C CA . ASP A 1 130 ? -12.426 -6.191 16.559 1.00 80.31 130 ASP A CA 1
ATOM 942 C C . ASP A 1 130 ? -12.788 -4.994 15.684 1.00 80.31 130 ASP A C 1
ATOM 944 O O . ASP A 1 130 ? -13.708 -5.068 14.868 1.00 80.31 130 ASP A O 1
ATOM 948 N N . LEU A 1 131 ? -12.026 -3.905 15.798 1.00 76.19 131 LEU A N 1
ATOM 949 C CA . LEU A 1 131 ? -12.214 -2.728 14.959 1.00 76.19 131 LEU A CA 1
ATOM 950 C C . LEU A 1 131 ? -11.915 -3.025 13.482 1.00 76.19 131 LEU A C 1
ATOM 952 O O . LEU A 1 131 ? -12.715 -2.679 12.615 1.00 76.19 131 LEU A O 1
ATOM 956 N N . TYR A 1 132 ? -10.820 -3.731 13.183 1.00 77.06 132 TYR A N 1
ATOM 957 C CA . TYR A 1 132 ? -10.513 -4.185 11.822 1.00 77.06 132 TYR A CA 1
ATOM 958 C C . TYR A 1 132 ? -11.592 -5.108 11.255 1.00 77.06 132 TYR A C 1
ATOM 960 O O . TYR A 1 132 ? -11.993 -4.942 10.101 1.00 77.06 132 TYR A O 1
ATOM 968 N N . ALA A 1 133 ? -12.113 -6.035 12.061 1.00 79.19 133 ALA A N 1
ATOM 969 C CA . ALA A 1 133 ? -13.202 -6.909 11.641 1.00 79.19 133 ALA A CA 1
ATOM 970 C C . ALA A 1 133 ? -14.474 -6.112 11.305 1.00 79.19 133 ALA A C 1
ATOM 972 O O . ALA A 1 133 ? -15.053 -6.320 10.235 1.00 79.19 133 ALA A O 1
ATOM 973 N N . ARG A 1 134 ? -14.867 -5.162 12.169 1.00 76.94 134 ARG A N 1
ATOM 974 C CA . ARG A 1 134 ? -16.031 -4.279 11.961 1.00 76.94 134 ARG A CA 1
ATOM 975 C C . ARG A 1 134 ? -15.919 -3.423 10.701 1.00 76.94 134 ARG A C 1
ATOM 977 O O . ARG A 1 134 ? -16.932 -3.127 10.082 1.00 76.94 134 ARG A O 1
ATOM 984 N N . MET A 1 135 ? -14.705 -3.052 10.312 1.00 71.69 135 MET A N 1
ATOM 985 C CA . MET A 1 135 ? -14.445 -2.257 9.111 1.00 71.69 135 MET A CA 1
ATOM 986 C C . MET A 1 135 ? -14.330 -3.054 7.818 1.00 71.69 135 MET A C 1
ATOM 988 O O . MET A 1 135 ? -14.126 -2.478 6.753 1.00 71.69 135 MET A O 1
ATOM 992 N N . GLY A 1 136 ? -14.375 -4.380 7.891 1.00 76.94 136 GLY A N 1
ATOM 993 C CA . GLY A 1 136 ? -14.121 -5.175 6.702 1.00 76.94 136 GLY A CA 1
ATOM 994 C C . GLY A 1 136 ? -12.650 -5.175 6.273 1.00 76.94 136 GLY A C 1
ATOM 995 O O . GLY A 1 136 ? -12.377 -5.507 5.125 1.00 76.94 136 GLY A O 1
ATOM 996 N N . VAL A 1 137 ? -11.693 -4.854 7.158 1.00 82.12 137 VAL A 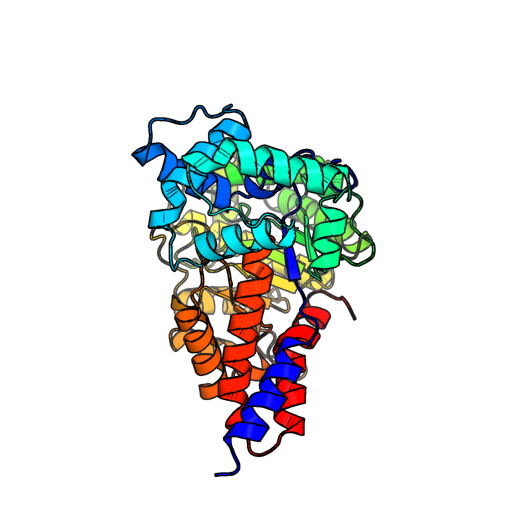N 1
ATOM 997 C CA . VAL A 1 137 ? -10.263 -5.037 6.851 1.00 82.12 137 VAL A CA 1
ATOM 998 C C . VAL A 1 137 ? -10.014 -6.514 6.560 1.00 82.12 137 VAL A C 1
ATOM 1000 O O . VAL A 1 137 ? -10.472 -7.401 7.290 1.00 82.12 137 VAL A O 1
ATOM 1003 N N . ARG A 1 138 ? -9.332 -6.771 5.445 1.00 87.56 138 ARG A N 1
ATOM 1004 C CA . ARG A 1 138 ? -8.965 -8.115 4.971 1.00 87.56 138 ARG A CA 1
ATOM 1005 C C . ARG A 1 138 ? -7.479 -8.241 4.671 1.00 87.56 138 ARG A C 1
ATOM 1007 O O . ARG A 1 138 ? -6.996 -9.344 4.445 1.00 87.56 138 ARG A O 1
ATOM 1014 N N . VAL A 1 139 ? -6.748 -7.132 4.665 1.00 89.31 139 VAL A N 1
ATOM 1015 C CA . VAL A 1 139 ? -5.318 -7.112 4.366 1.00 89.31 139 VAL A CA 1
ATOM 1016 C C . VAL A 1 139 ? -4.618 -6.286 5.429 1.00 89.31 139 VAL A C 1
ATOM 1018 O O . VAL A 1 139 ? -5.059 -5.180 5.738 1.00 89.31 139 VAL A O 1
ATOM 1021 N N . LEU A 1 140 ? -3.544 -6.823 6.000 1.00 87.69 140 LEU A N 1
ATOM 1022 C CA . LEU A 1 140 ? -2.729 -6.117 6.983 1.00 87.69 140 LEU A CA 1
ATOM 1023 C C . LEU A 1 140 ? -1.286 -6.036 6.507 1.00 87.69 140 LEU A C 1
ATOM 1025 O O . LEU A 1 140 ? -0.684 -7.057 6.169 1.00 87.69 140 LEU A O 1
ATOM 1029 N N . ASP A 1 141 ? -0.741 -4.824 6.510 1.00 88.00 141 ASP A N 1
ATOM 1030 C CA . ASP A 1 141 ? 0.677 -4.603 6.260 1.00 88.00 141 ASP A CA 1
ATOM 1031 C C . ASP A 1 141 ? 1.495 -5.249 7.364 1.00 88.00 141 ASP A C 1
ATOM 1033 O O . ASP A 1 141 ? 1.291 -4.953 8.536 1.00 88.00 141 ASP A O 1
ATOM 1037 N N . VAL A 1 142 ? 2.436 -6.098 6.977 1.00 89.44 142 VAL A N 1
ATOM 1038 C CA . VAL A 1 142 ? 3.391 -6.732 7.873 1.00 89.44 142 VAL A CA 1
ATOM 1039 C C . VAL A 1 142 ? 4.810 -6.455 7.401 1.00 89.44 142 VAL A C 1
ATOM 1041 O O . VAL A 1 142 ? 5.144 -6.553 6.219 1.00 89.44 142 VAL A O 1
ATOM 1044 N N . THR A 1 143 ? 5.662 -6.119 8.350 1.00 91.25 143 THR A N 1
ATOM 1045 C CA . THR A 1 143 ? 7.095 -5.902 8.177 1.00 91.25 143 THR A CA 1
ATOM 1046 C C . THR A 1 143 ? 7.869 -7.187 8.494 1.00 91.25 143 THR A C 1
ATOM 1048 O O . THR A 1 143 ? 7.348 -8.081 9.173 1.00 91.25 143 THR A O 1
ATOM 1051 N N . PRO A 1 144 ? 9.142 -7.301 8.069 1.00 91.69 144 PRO A N 1
ATOM 1052 C CA . PRO A 1 144 ? 10.002 -8.416 8.472 1.00 91.69 144 PRO A CA 1
ATOM 1053 C C . PRO A 1 144 ? 10.060 -8.601 9.997 1.00 91.69 144 PRO A C 1
ATOM 1055 O O . PRO A 1 144 ? 9.979 -9.723 10.489 1.00 91.69 144 PRO A O 1
ATOM 1058 N N . THR A 1 145 ? 10.105 -7.505 10.759 1.00 90.12 145 THR A N 1
ATOM 1059 C CA . THR A 1 145 ? 10.115 -7.531 12.230 1.00 90.12 145 THR A CA 1
ATOM 1060 C C . THR A 1 145 ? 8.856 -8.178 12.811 1.00 90.12 145 THR A C 1
ATOM 1062 O O . THR A 1 145 ? 8.940 -9.004 13.720 1.00 90.12 145 THR A O 1
ATOM 1065 N N . GLU A 1 146 ? 7.675 -7.834 12.297 1.00 87.94 146 GLU A N 1
ATOM 1066 C CA . GLU A 1 146 ? 6.401 -8.398 12.768 1.00 87.94 146 GLU A CA 1
ATOM 1067 C C . GLU A 1 146 ? 6.261 -9.873 12.389 1.00 87.94 146 GLU A C 1
ATOM 1069 O O . GLU A 1 146 ? 5.813 -10.690 13.198 1.00 87.94 146 GLU A O 1
ATOM 1074 N N . LEU A 1 147 ? 6.717 -10.241 11.189 1.00 88.56 147 LEU A N 1
ATOM 1075 C CA . LEU A 1 147 ? 6.745 -11.631 10.749 1.00 88.56 147 LEU A CA 1
ATOM 1076 C C . LEU A 1 147 ? 7.700 -12.484 11.601 1.00 88.56 147 LEU A C 1
ATOM 1078 O O . LEU A 1 147 ? 7.340 -13.612 11.948 1.00 88.56 147 LEU A O 1
ATOM 1082 N N . ALA A 1 148 ? 8.873 -11.954 11.975 1.00 88.81 148 ALA A N 1
ATOM 1083 C CA . ALA A 1 148 ? 9.832 -12.631 12.859 1.00 88.81 148 ALA A CA 1
ATOM 1084 C C . ALA A 1 148 ? 9.240 -12.890 14.251 1.00 88.81 148 ALA A C 1
ATOM 1086 O O . ALA A 1 148 ? 9.444 -13.955 14.827 1.00 88.81 148 ALA A O 1
ATOM 1087 N N . ARG A 1 149 ? 8.457 -11.938 14.776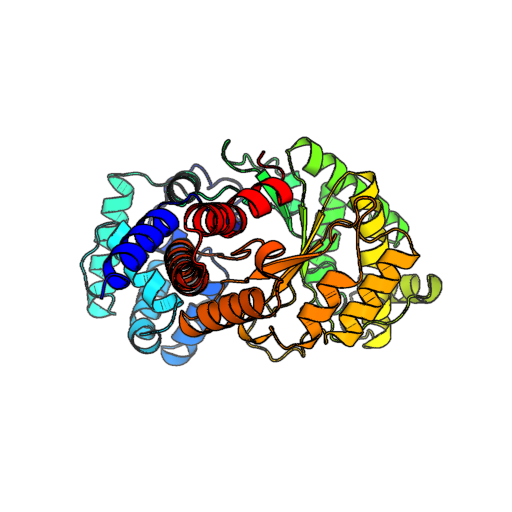 1.00 86.56 149 ARG A N 1
ATOM 1088 C CA . ARG A 1 149 ? 7.770 -12.066 16.073 1.00 86.56 149 ARG A CA 1
ATOM 1089 C C . ARG A 1 149 ? 6.620 -13.079 16.067 1.00 86.56 149 ARG A C 1
ATOM 1091 O O . ARG A 1 149 ? 6.076 -13.366 17.127 1.00 86.56 149 ARG A O 1
ATOM 1098 N N . GLY A 1 150 ? 6.235 -13.617 14.906 1.00 84.19 150 GLY A N 1
ATOM 1099 C CA . GLY A 1 150 ? 5.152 -14.599 14.814 1.00 84.19 150 GLY A CA 1
ATOM 1100 C C . GLY A 1 150 ? 3.774 -14.006 15.105 1.00 84.19 150 GLY A C 1
ATOM 1101 O O . GLY A 1 150 ? 2.917 -14.684 15.666 1.00 84.19 150 GLY A O 1
ATOM 1102 N N . VAL A 1 151 ? 3.568 -12.742 14.735 1.00 77.94 151 VAL A N 1
ATOM 1103 C CA . VAL A 1 151 ? 2.302 -12.029 14.908 1.00 77.94 151 VAL A CA 1
ATOM 1104 C C . VAL A 1 151 ? 1.112 -12.841 14.376 1.00 77.94 151 VAL A C 1
ATOM 1106 O O . VAL A 1 151 ? 1.088 -13.256 13.216 1.00 77.94 151 VAL A O 1
ATOM 1109 N N . ALA A 1 152 ? 0.098 -13.024 15.225 1.00 80.19 152 ALA A N 1
ATOM 1110 C CA . ALA A 1 152 ? -1.159 -13.656 14.848 1.00 80.19 152 ALA A CA 1
ATOM 1111 C C . ALA A 1 152 ? -2.094 -12.632 14.190 1.00 80.19 152 ALA A C 1
ATOM 1113 O O . ALA A 1 152 ? -2.590 -11.710 14.843 1.00 80.19 152 ALA A O 1
ATOM 1114 N N . LEU A 1 153 ? -2.357 -12.809 12.896 1.00 82.56 153 LEU A N 1
ATOM 1115 C CA . LEU A 1 153 ? -3.347 -12.011 12.180 1.00 82.56 153 LEU A CA 1
ATOM 1116 C C . LEU A 1 153 ? -4.772 -12.496 12.503 1.00 82.56 153 LEU A C 1
ATOM 1118 O O . LEU A 1 153 ? -4.976 -13.670 12.830 1.00 82.56 153 LEU A O 1
ATOM 1122 N N . PRO A 1 154 ? -5.789 -11.621 12.405 1.00 82.62 154 PRO A N 1
ATOM 1123 C CA . PRO A 1 154 ? -7.179 -12.061 12.397 1.00 82.62 154 PRO A CA 1
ATOM 1124 C C . PRO A 1 154 ? -7.406 -13.101 11.288 1.00 82.62 154 PRO A C 1
ATOM 1126 O O . PRO A 1 154 ? -6.870 -12.949 10.197 1.00 82.62 154 PRO A O 1
ATOM 1129 N N . GLN A 1 155 ? -8.239 -14.120 11.534 1.00 83.38 155 GLN A N 1
ATOM 1130 C CA . GLN A 1 155 ? -8.527 -15.177 10.544 1.00 83.38 155 GLN A CA 1
ATOM 1131 C C . GLN A 1 155 ? -9.093 -14.638 9.221 1.00 83.38 155 GLN A C 1
ATOM 1133 O O . GLN A 1 155 ? -8.928 -15.261 8.181 1.00 83.38 155 GLN A O 1
ATOM 1138 N N . SER A 1 156 ? -9.757 -13.482 9.259 1.00 83.25 156 SER A N 1
ATOM 1139 C CA . SER A 1 156 ? -10.305 -12.803 8.084 1.00 83.25 156 SER A CA 1
ATOM 1140 C C . SER A 1 156 ? -9.273 -11.989 7.298 1.00 83.25 156 SER A C 1
ATOM 1142 O O . SER A 1 156 ? -9.656 -11.344 6.324 1.00 83.25 156 SER A O 1
ATOM 1144 N N . CYS A 1 157 ? -8.013 -11.941 7.740 1.00 88.62 157 CYS A N 1
ATOM 1145 C CA . CYS A 1 157 ? -6.979 -11.097 7.155 1.00 88.62 157 CYS A CA 1
ATOM 1146 C C . CYS A 1 157 ? -5.822 -11.913 6.581 1.00 88.62 157 CYS A C 1
ATOM 1148 O O . CYS A 1 157 ? -5.352 -12.865 7.202 1.00 88.62 157 CYS A O 1
ATOM 1150 N N . VAL A 1 158 ? -5.297 -11.459 5.445 1.00 91.38 158 VAL A N 1
ATOM 1151 C CA . VAL A 1 158 ? -4.036 -11.947 4.876 1.00 91.38 158 VAL A CA 1
ATOM 1152 C C . VAL A 1 158 ? -2.915 -10.919 5.070 1.00 91.38 158 VAL A C 1
ATOM 1154 O O . VAL A 1 158 ? -3.183 -9.712 5.099 1.00 91.38 158 VAL A O 1
ATOM 1157 N N . PRO A 1 159 ? -1.654 -11.365 5.208 1.00 93.25 159 PRO A N 1
ATOM 1158 C CA . PRO A 1 159 ? -0.523 -10.456 5.280 1.00 93.25 159 PRO A CA 1
ATOM 1159 C C . PRO A 1 159 ? -0.194 -9.843 3.914 1.00 93.25 159 PRO A C 1
ATOM 1161 O O . PRO A 1 159 ? -0.177 -10.529 2.891 1.00 93.25 159 PRO A O 1
ATOM 1164 N N . LEU A 1 160 ? 0.184 -8.569 3.921 1.00 94.12 160 LEU A N 1
ATOM 1165 C CA . LEU A 1 160 ? 0.855 -7.874 2.826 1.00 94.12 160 LEU A CA 1
ATOM 1166 C C . LEU A 1 160 ? 2.265 -7.508 3.285 1.00 94.12 160 LEU A C 1
ATOM 1168 O O . LEU A 1 160 ? 2.431 -6.850 4.304 1.00 94.12 160 LEU A O 1
ATOM 1172 N N . VAL A 1 161 ? 3.293 -7.936 2.556 1.00 95.69 161 VAL A N 1
ATOM 1173 C CA . VAL A 1 161 ? 4.684 -7.677 2.950 1.00 95.69 161 VAL A CA 1
ATOM 1174 C C . VAL A 1 161 ? 5.039 -6.235 2.605 1.00 95.69 161 VAL A C 1
ATOM 1176 O O . VAL A 1 161 ? 5.170 -5.900 1.432 1.00 95.69 161 VAL A O 1
ATOM 1179 N N . SER A 1 162 ? 5.190 -5.371 3.603 1.00 92.00 162 SER A N 1
ATOM 1180 C CA . SER A 1 162 ? 5.461 -3.945 3.405 1.00 92.00 162 SER A CA 1
ATOM 1181 C C . SER A 1 162 ? 6.946 -3.645 3.605 1.00 92.00 162 SER A C 1
ATOM 1183 O O . SER A 1 162 ? 7.500 -3.893 4.677 1.00 92.00 162 SER A O 1
ATOM 1185 N N . LEU A 1 163 ? 7.598 -3.110 2.569 1.00 93.31 163 LEU A N 1
ATOM 1186 C CA . LEU A 1 163 ? 9.027 -2.765 2.559 1.00 93.31 163 LEU A CA 1
ATOM 1187 C C . LEU A 1 163 ? 9.225 -1.304 2.116 1.00 93.31 163 LEU A C 1
ATOM 1189 O O . LEU A 1 163 ? 9.886 -1.033 1.112 1.00 93.31 163 LEU A O 1
ATOM 1193 N N . PRO A 1 164 ? 8.631 -0.334 2.833 1.00 83.31 164 PRO A N 1
ATOM 1194 C CA . PRO A 1 164 ? 8.482 1.023 2.325 1.00 83.31 164 PRO A CA 1
ATOM 1195 C C . PRO A 1 164 ? 9.806 1.767 2.142 1.00 83.31 164 PRO A C 1
ATOM 1197 O O . PRO A 1 164 ? 9.892 2.574 1.231 1.00 83.31 164 PRO A O 1
ATOM 1200 N N . ALA A 1 165 ? 10.828 1.490 2.954 1.00 89.69 165 ALA A N 1
ATOM 1201 C CA . ALA A 1 165 ? 12.121 2.174 2.877 1.00 89.69 165 ALA A CA 1
ATOM 1202 C C . ALA A 1 165 ? 13.209 1.360 2.156 1.00 89.69 165 ALA A C 1
ATOM 1204 O O . ALA A 1 165 ? 14.357 1.796 2.073 1.00 89.69 165 ALA A O 1
ATOM 1205 N N . LEU A 1 166 ? 12.873 0.185 1.602 1.00 93.81 166 LEU A N 1
ATOM 1206 C CA . LEU A 1 166 ? 13.843 -0.658 0.889 1.00 93.81 166 LEU A CA 1
ATOM 1207 C C . LEU A 1 166 ? 14.423 0.041 -0.353 1.00 93.81 166 LEU A C 1
ATOM 1209 O O . LEU A 1 166 ? 15.528 -0.275 -0.780 1.00 93.81 166 LEU A O 1
ATOM 1213 N N . LEU A 1 167 ? 13.690 0.997 -0.922 1.00 92.12 167 LEU A N 1
ATOM 1214 C CA . LEU A 1 167 ? 14.096 1.774 -2.094 1.00 92.12 167 LEU A CA 1
ATOM 1215 C C . LEU A 1 167 ? 14.480 3.215 -1.730 1.00 92.12 167 LEU A C 1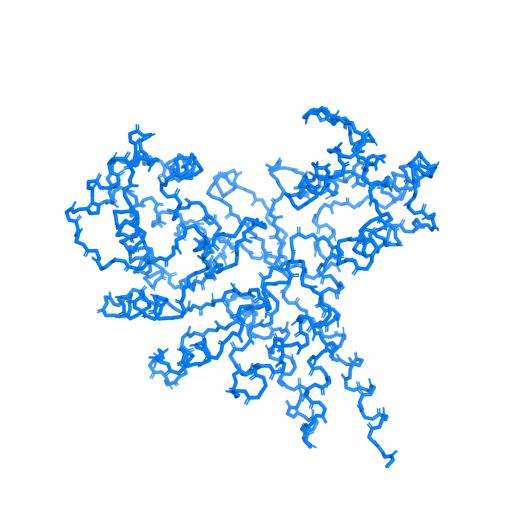
ATOM 1217 O O . LEU A 1 167 ? 14.470 4.087 -2.589 1.00 92.12 167 LEU A O 1
ATOM 1221 N N . SER A 1 168 ? 14.801 3.475 -0.462 1.00 89.56 168 SER A N 1
ATOM 1222 C CA . SER A 1 168 ? 15.141 4.810 0.038 1.00 89.56 168 SER A CA 1
ATOM 1223 C C . SER A 1 168 ? 16.590 4.836 0.524 1.00 89.56 168 SER A C 1
ATOM 1225 O O . SER A 1 168 ? 16.864 5.243 1.652 1.00 89.56 168 SER A O 1
ATOM 1227 N N . ALA A 1 169 ? 17.534 4.393 -0.319 1.00 89.62 169 ALA A N 1
ATOM 1228 C CA . ALA A 1 169 ? 18.932 4.116 0.057 1.00 89.62 169 ALA A CA 1
ATOM 1229 C C . ALA A 1 169 ? 19.710 5.310 0.647 1.00 89.62 169 ALA A C 1
ATOM 1231 O O . ALA A 1 169 ? 20.764 5.132 1.254 1.00 89.62 169 ALA A O 1
ATOM 1232 N N . HIS A 1 170 ? 19.196 6.529 0.485 1.00 87.12 170 HIS A N 1
ATOM 1233 C CA . HIS A 1 170 ? 19.764 7.756 1.042 1.00 87.12 170 HIS A CA 1
ATOM 1234 C C . HIS A 1 170 ? 19.282 8.074 2.468 1.00 87.12 170 HIS A C 1
ATOM 1236 O O . HIS A 1 170 ? 19.805 8.994 3.096 1.00 87.12 170 HIS A O 1
ATOM 1242 N N . THR A 1 171 ? 18.300 7.331 2.984 1.00 86.44 171 THR A N 1
ATOM 1243 C CA . THR A 1 171 ? 17.678 7.555 4.295 1.00 86.44 171 THR A CA 1
ATOM 1244 C C . THR A 1 171 ? 18.183 6.555 5.343 1.00 86.44 171 THR A C 1
ATOM 1246 O O . THR A 1 171 ? 18.559 5.432 4.995 1.00 86.44 171 THR A O 1
ATOM 1249 N N . PRO A 1 172 ? 18.154 6.902 6.644 1.00 88.31 172 PRO A N 1
ATOM 1250 C CA . PRO A 1 172 ? 18.430 5.945 7.718 1.00 88.31 172 PRO A CA 1
ATOM 1251 C C . PRO A 1 172 ? 17.479 4.735 7.729 1.00 88.31 172 PRO A C 1
ATOM 1253 O O . PRO A 1 172 ? 17.878 3.641 8.133 1.00 88.31 172 PRO A O 1
ATOM 1256 N N . ASP A 1 173 ? 16.243 4.908 7.255 1.00 89.00 173 ASP A N 1
ATOM 1257 C CA . ASP A 1 173 ? 15.204 3.871 7.256 1.00 89.00 173 ASP A CA 1
ATOM 1258 C C . ASP A 1 173 ? 15.546 2.693 6.331 1.00 89.00 173 ASP A C 1
ATOM 1260 O O . ASP A 1 173 ? 15.113 1.560 6.569 1.00 89.00 173 ASP A O 1
ATOM 1264 N N . PHE A 1 174 ? 16.382 2.920 5.313 1.00 92.75 174 PHE A N 1
ATOM 1265 C CA . PHE A 1 174 ? 16.926 1.848 4.482 1.00 92.75 174 PHE A CA 1
ATOM 1266 C C . PHE A 1 174 ? 17.753 0.861 5.313 1.00 92.75 174 PHE A C 1
ATOM 1268 O O . PHE A 1 174 ? 17.508 -0.344 5.268 1.00 92.75 174 PHE A O 1
ATOM 1275 N N . LEU A 1 175 ? 18.677 1.358 6.143 1.00 94.50 175 LEU A N 1
ATOM 1276 C CA . LEU A 1 175 ? 19.507 0.507 7.003 1.00 94.50 175 LEU A CA 1
ATOM 1277 C C . LEU A 1 175 ? 18.691 -0.193 8.088 1.00 94.50 175 LEU A C 1
ATOM 1279 O O . LEU A 1 175 ? 18.946 -1.360 8.390 1.00 94.50 175 LEU A O 1
ATOM 1283 N N . GLN A 1 176 ? 17.679 0.478 8.642 1.00 93.06 176 GLN A N 1
ATOM 1284 C CA . GLN A 1 176 ? 16.739 -0.160 9.567 1.00 93.06 176 GLN A CA 1
ATOM 1285 C C . GLN A 1 176 ? 15.984 -1.311 8.887 1.00 93.06 176 GLN A C 1
ATOM 1287 O O . GLN A 1 176 ? 15.859 -2.393 9.462 1.00 93.06 176 GLN A O 1
ATOM 1292 N N . THR A 1 177 ? 15.552 -1.115 7.637 1.00 94.75 177 THR A N 1
ATOM 1293 C CA . THR A 1 177 ? 14.891 -2.157 6.837 1.00 94.75 177 THR A CA 1
ATOM 1294 C C . THR A 1 177 ? 15.824 -3.341 6.583 1.00 94.75 177 THR A C 1
ATOM 1296 O O . THR A 1 177 ? 15.422 -4.485 6.789 1.00 94.75 177 THR A O 1
ATOM 1299 N N . LEU A 1 178 ? 17.082 -3.093 6.201 1.00 96.62 178 LEU A N 1
ATOM 1300 C CA . LEU A 1 178 ? 18.077 -4.156 6.017 1.00 96.62 178 LEU A CA 1
ATOM 1301 C C . LEU A 1 178 ? 18.374 -4.903 7.321 1.00 96.62 178 LEU A C 1
ATOM 1303 O O . LEU A 1 178 ? 18.480 -6.125 7.316 1.00 96.62 178 LEU A O 1
ATOM 1307 N N . THR A 1 179 ? 18.438 -4.194 8.446 1.00 96.06 179 THR A N 1
ATOM 1308 C CA . THR A 1 179 ? 18.646 -4.802 9.768 1.00 96.06 179 THR A CA 1
ATOM 1309 C C . THR A 1 179 ? 17.482 -5.724 10.137 1.00 96.06 179 THR A C 1
ATOM 1311 O O . THR A 1 179 ? 17.698 -6.849 10.584 1.00 96.06 179 THR A O 1
ATOM 1314 N N . ALA A 1 180 ? 16.242 -5.290 9.893 1.00 95.00 180 ALA A N 1
ATOM 1315 C CA . ALA A 1 180 ? 15.050 -6.109 10.104 1.00 95.00 180 ALA A CA 1
ATOM 1316 C C . ALA A 1 180 ? 15.017 -7.346 9.186 1.00 95.00 180 ALA A C 1
ATOM 1318 O O . ALA A 1 180 ? 14.646 -8.433 9.629 1.00 95.00 180 ALA A O 1
ATOM 1319 N N . LEU A 1 181 ? 15.435 -7.206 7.922 1.00 97.00 181 LEU A N 1
ATOM 1320 C CA . LEU A 1 181 ? 15.562 -8.322 6.977 1.00 97.00 181 LEU A CA 1
ATOM 1321 C C . LEU A 1 181 ? 16.651 -9.318 7.391 1.00 97.00 181 LEU A C 1
ATOM 1323 O O . LEU A 1 181 ? 16.431 -10.529 7.321 1.00 97.00 181 LEU A O 1
ATOM 1327 N N . ALA A 1 182 ? 17.805 -8.829 7.844 1.00 97.00 182 ALA A N 1
ATOM 1328 C CA . ALA A 1 182 ? 18.893 -9.664 8.339 1.00 97.00 182 ALA A CA 1
ATOM 1329 C C . ALA A 1 182 ? 18.451 -10.458 9.576 1.00 97.00 182 ALA A C 1
ATOM 1331 O O . ALA A 1 182 ? 18.618 -11.674 9.631 1.00 97.00 182 ALA A O 1
ATOM 1332 N N . ALA A 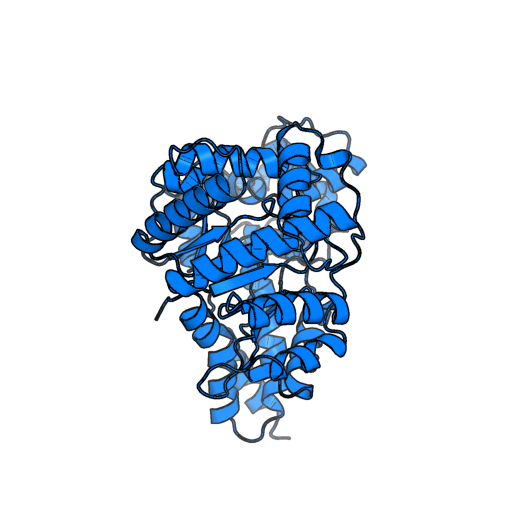1 183 ? 17.785 -9.792 10.525 1.00 96.25 183 ALA A N 1
ATOM 1333 C CA . ALA A 1 183 ? 17.231 -10.433 11.714 1.00 96.25 183 ALA A CA 1
ATOM 1334 C C . ALA A 1 183 ? 16.154 -11.479 11.376 1.00 96.25 183 ALA A C 1
ATOM 1336 O O . ALA A 1 183 ? 16.123 -12.541 11.991 1.00 96.25 183 ALA A O 1
ATOM 1337 N N . TYR A 1 184 ? 15.289 -11.203 10.392 1.00 95.75 184 TYR A N 1
ATOM 1338 C CA . TYR A 1 184 ? 14.270 -12.155 9.941 1.00 95.75 184 TYR A CA 1
ATOM 1339 C C . TYR A 1 184 ? 14.883 -13.390 9.271 1.00 95.75 184 TYR A C 1
ATOM 1341 O O . TYR A 1 184 ? 14.499 -14.518 9.569 1.00 95.75 184 TYR A O 1
ATOM 1349 N N . SER A 1 185 ? 15.808 -13.170 8.335 1.00 96.88 185 SER A N 1
ATOM 1350 C CA . SER A 1 185 ? 16.395 -14.236 7.515 1.00 96.88 185 SER A CA 1
ATOM 1351 C C . SER A 1 185 ? 17.495 -15.022 8.230 1.00 96.88 185 SER A C 1
ATOM 1353 O O . SER A 1 185 ? 17.843 -16.112 7.783 1.00 96.88 185 SER A O 1
ATOM 1355 N N . GLY A 1 186 ? 18.054 -14.475 9.313 1.00 96.00 186 GLY A N 1
ATOM 1356 C CA . GLY A 1 186 ? 19.235 -15.015 9.985 1.00 96.00 186 GLY A CA 1
ATOM 1357 C C . GLY A 1 186 ? 20.539 -14.805 9.207 1.00 96.00 186 GLY A C 1
ATOM 1358 O O . GLY A 1 186 ? 21.569 -15.336 9.614 1.00 96.00 186 GLY A O 1
ATOM 1359 N N . ASN A 1 187 ? 20.510 -14.041 8.108 1.00 94.19 187 ASN A N 1
ATOM 1360 C CA . ASN A 1 187 ? 21.654 -13.811 7.232 1.00 94.19 187 ASN A CA 1
ATOM 1361 C C . ASN A 1 187 ? 22.149 -12.369 7.344 1.00 94.19 187 ASN A C 1
ATOM 1363 O O . ASN A 1 187 ? 21.368 -11.422 7.275 1.00 94.19 187 ASN A O 1
ATOM 1367 N N . GLU A 1 188 ? 23.463 -12.191 7.447 1.00 96.62 188 GLU A N 1
ATOM 1368 C CA . GLU A 1 188 ? 24.073 -10.868 7.351 1.00 96.62 188 GLU A CA 1
ATOM 1369 C C . GLU A 1 188 ? 23.977 -10.336 5.911 1.00 96.62 188 GLU A C 1
ATOM 1371 O O . GLU A 1 188 ? 24.309 -11.037 4.953 1.00 96.62 188 GLU A O 1
ATOM 1376 N N . ILE A 1 189 ? 23.539 -9.085 5.746 1.00 98.00 189 ILE A N 1
ATOM 1377 C CA . ILE A 1 189 ? 23.352 -8.464 4.430 1.00 98.00 189 ILE A CA 1
ATOM 1378 C C . ILE A 1 189 ? 24.534 -7.537 4.127 1.00 98.00 189 ILE A C 1
ATOM 1380 O O . ILE A 1 189 ? 24.493 -6.342 4.406 1.00 98.00 189 ILE A O 1
ATOM 1384 N N . THR A 1 190 ? 25.587 -8.093 3.528 1.00 97.31 190 THR A N 1
ATOM 1385 C CA . THR A 1 190 ? 26.804 -7.348 3.136 1.00 97.31 190 THR A CA 1
ATOM 1386 C C . THR A 1 190 ? 26.938 -7.133 1.627 1.00 97.31 190 THR A C 1
ATOM 1388 O O . THR A 1 190 ? 27.770 -6.349 1.174 1.00 97.31 190 THR A O 1
ATOM 1391 N N . THR A 1 191 ? 26.123 -7.821 0.822 1.00 98.00 191 THR A N 1
ATOM 1392 C CA . THR A 1 191 ? 26.152 -7.769 -0.648 1.00 98.00 191 THR A CA 1
ATOM 1393 C C . THR A 1 191 ? 24.739 -7.816 -1.228 1.00 98.00 191 THR A C 1
ATOM 1395 O O . THR A 1 191 ? 23.795 -8.220 -0.547 1.00 98.00 191 THR A O 1
ATOM 1398 N N . LEU A 1 192 ? 24.586 -7.467 -2.511 1.00 97.56 192 LEU A N 1
ATOM 1399 C CA . LEU A 1 192 ? 23.307 -7.619 -3.218 1.00 97.56 192 LEU A CA 1
ATOM 1400 C C . LEU A 1 192 ? 22.837 -9.083 -3.281 1.00 97.56 192 LEU A C 1
ATOM 1402 O O . LEU A 1 192 ? 21.638 -9.334 -3.229 1.00 97.56 192 LEU A O 1
ATOM 1406 N N . ALA A 1 193 ? 23.761 -10.047 -3.343 1.00 97.62 193 ALA A N 1
ATOM 1407 C CA . ALA A 1 193 ? 23.422 -11.471 -3.299 1.00 97.62 193 ALA A CA 1
ATOM 1408 C C . ALA A 1 193 ? 22.899 -11.892 -1.915 1.00 97.62 193 ALA A C 1
ATOM 1410 O O . ALA A 1 193 ? 21.941 -12.655 -1.817 1.00 97.62 193 ALA A O 1
ATOM 1411 N N . ALA A 1 194 ? 23.481 -11.353 -0.838 1.00 98.19 194 ALA A N 1
ATOM 1412 C CA . ALA A 1 194 ? 22.974 -11.577 0.514 1.00 98.19 194 ALA A CA 1
ATOM 1413 C C . ALA A 1 194 ? 21.593 -10.928 0.721 1.00 98.19 194 ALA A C 1
ATOM 1415 O O . ALA A 1 194 ? 20.717 -11.531 1.338 1.00 98.19 194 ALA A O 1
ATOM 1416 N N . LEU A 1 195 ? 21.371 -9.734 0.153 1.00 98.25 195 LEU A N 1
ATOM 1417 C CA . LEU A 1 195 ? 20.054 -9.092 0.137 1.00 98.25 195 LEU A CA 1
ATOM 1418 C C . LEU A 1 195 ? 19.025 -9.957 -0.600 1.00 98.25 195 LEU A C 1
ATOM 1420 O O . LEU A 1 195 ? 17.925 -10.154 -0.094 1.00 98.25 195 LEU A O 1
ATOM 1424 N N . GLU A 1 196 ? 19.379 -10.487 -1.771 1.00 98.25 196 GLU A N 1
ATOM 1425 C CA . GLU A 1 196 ? 18.525 -11.398 -2.533 1.00 98.25 196 GLU A CA 1
ATOM 1426 C C . GLU A 1 196 ? 18.117 -12.623 -1.703 1.00 98.25 196 GLU A C 1
ATOM 1428 O O . GLU A 1 196 ? 16.925 -12.903 -1.585 1.00 98.25 196 GLU A O 1
ATOM 1433 N N . ALA A 1 197 ? 19.077 -13.299 -1.066 1.00 98.44 197 ALA A N 1
ATOM 1434 C CA . ALA A 1 197 ? 18.799 -14.456 -0.217 1.00 98.44 197 ALA A CA 1
ATOM 1435 C C . ALA A 1 197 ? 17.898 -14.102 0.983 1.00 98.44 197 ALA A C 1
ATOM 1437 O O . ALA A 1 197 ? 16.992 -14.861 1.335 1.00 98.44 197 ALA A O 1
ATOM 1438 N N . ALA A 1 198 ? 18.105 -12.934 1.601 1.00 98.44 198 ALA A N 1
ATOM 1439 C CA . ALA A 1 198 ? 17.269 -12.459 2.702 1.00 98.44 198 ALA A CA 1
ATOM 1440 C C . ALA A 1 198 ? 15.833 -12.136 2.251 1.00 98.44 198 ALA A C 1
ATOM 1442 O O . ALA A 1 198 ? 14.873 -12.486 2.944 1.00 98.44 198 ALA A O 1
ATOM 1443 N N . LEU A 1 199 ? 15.673 -11.504 1.083 1.00 98.44 199 LEU A N 1
ATOM 1444 C CA . LEU A 1 199 ? 14.365 -11.237 0.481 1.00 98.44 199 LEU A CA 1
ATOM 1445 C C . LEU A 1 199 ? 13.651 -12.538 0.111 1.00 98.44 199 LEU A C 1
ATOM 1447 O O . LEU A 1 199 ? 12.462 -12.673 0.382 1.00 98.44 199 LEU A O 1
ATOM 1451 N N . GLU A 1 200 ? 14.357 -13.514 -0.455 1.00 98.38 200 GLU A N 1
ATOM 1452 C CA . GLU A 1 200 ? 13.775 -14.814 -0.782 1.00 98.38 200 GLU A CA 1
ATOM 1453 C C . GLU A 1 200 ? 13.270 -15.542 0.471 1.00 98.38 200 GLU A C 1
ATOM 1455 O O . GLU A 1 200 ? 12.120 -15.986 0.502 1.00 98.38 200 GLU A O 1
ATOM 1460 N N . ALA A 1 201 ? 14.075 -15.583 1.538 1.00 98.19 201 ALA A N 1
ATOM 1461 C CA . ALA A 1 201 ? 13.660 -16.146 2.821 1.00 98.19 201 ALA A CA 1
ATOM 1462 C C . ALA A 1 201 ? 12.404 -15.449 3.376 1.00 98.19 201 ALA A C 1
ATOM 1464 O O . ALA A 1 201 ? 11.477 -16.120 3.841 1.00 98.19 201 ALA A O 1
ATOM 1465 N N . LEU A 1 202 ? 12.339 -14.113 3.277 1.00 97.81 202 LEU A N 1
ATOM 1466 C CA . LEU A 1 202 ? 11.153 -13.336 3.641 1.00 97.81 202 LEU A CA 1
ATOM 1467 C C . LEU A 1 202 ? 9.923 -13.751 2.837 1.00 97.81 202 LEU A C 1
ATOM 1469 O O . LEU A 1 202 ? 8.876 -14.009 3.430 1.00 97.81 202 LEU A O 1
ATOM 1473 N N . LEU A 1 203 ? 10.027 -13.818 1.509 1.00 97.94 203 LEU A N 1
ATOM 1474 C CA . LEU A 1 203 ? 8.895 -14.170 0.653 1.00 97.94 203 LEU A CA 1
ATOM 1475 C C . LEU A 1 203 ? 8.418 -15.600 0.912 1.00 97.94 203 LEU A C 1
ATOM 1477 O O . LEU A 1 203 ? 7.221 -15.822 1.056 1.00 97.94 203 LEU A O 1
ATOM 1481 N N . ILE A 1 204 ? 9.322 -16.568 1.059 1.00 97.62 204 ILE A N 1
ATOM 1482 C CA . ILE A 1 204 ? 8.949 -17.953 1.379 1.00 97.62 204 ILE A CA 1
ATOM 1483 C C . ILE A 1 204 ? 8.214 -18.011 2.727 1.00 97.62 204 ILE A C 1
ATOM 1485 O O . ILE A 1 204 ? 7.119 -18.576 2.831 1.00 97.62 204 ILE A O 1
ATOM 1489 N N . GLY A 1 205 ? 8.778 -17.384 3.762 1.00 96.25 205 GLY A N 1
ATOM 1490 C CA . GLY A 1 205 ? 8.201 -17.400 5.103 1.00 96.25 205 GLY A CA 1
ATOM 1491 C C . GLY A 1 205 ? 6.888 -16.616 5.220 1.00 96.25 205 GLY A C 1
ATOM 1492 O O . GLY A 1 205 ? 5.982 -17.028 5.953 1.00 96.25 205 GLY A O 1
ATOM 1493 N N . ALA A 1 206 ? 6.739 -15.510 4.491 1.00 95.50 206 ALA A N 1
ATOM 1494 C CA . ALA A 1 206 ? 5.493 -14.753 4.422 1.00 95.50 206 ALA A CA 1
ATOM 1495 C C . ALA A 1 206 ? 4.420 -15.497 3.609 1.00 95.50 206 ALA A C 1
ATOM 1497 O O . ALA A 1 206 ? 3.248 -15.500 3.996 1.00 95.50 206 ALA A O 1
ATOM 1498 N N . ARG A 1 207 ? 4.799 -16.194 2.530 1.00 96.00 207 ARG A N 1
ATOM 1499 C CA . ARG A 1 207 ? 3.880 -16.986 1.698 1.00 96.00 207 ARG A CA 1
ATOM 1500 C C . ARG A 1 207 ? 3.255 -18.129 2.483 1.00 96.00 207 ARG A C 1
ATOM 1502 O O . ARG A 1 207 ? 2.054 -18.365 2.342 1.00 96.00 207 ARG A O 1
ATOM 1509 N N . ALA A 1 208 ? 4.039 -18.774 3.349 1.00 94.69 208 ALA A N 1
ATOM 1510 C CA . ALA A 1 208 ? 3.562 -19.797 4.282 1.00 94.69 208 ALA A CA 1
ATOM 1511 C C . ALA A 1 208 ? 2.484 -19.275 5.254 1.00 94.69 208 ALA A C 1
ATOM 1513 O O . ALA A 1 208 ? 1.703 -20.057 5.786 1.00 94.69 208 ALA A O 1
ATOM 1514 N N . ARG A 1 209 ? 2.404 -17.952 5.452 1.00 93.19 209 ARG A N 1
ATOM 1515 C CA . ARG A 1 209 ? 1.376 -17.263 6.252 1.00 93.19 209 ARG A CA 1
ATOM 1516 C C . ARG A 1 209 ? 0.250 -16.660 5.403 1.00 93.19 209 ARG A C 1
ATOM 1518 O O . ARG A 1 209 ? -0.552 -15.889 5.913 1.00 93.19 209 ARG A O 1
ATOM 1525 N N . GLY A 1 210 ? 0.195 -16.984 4.111 1.00 94.56 210 GLY A N 1
ATOM 1526 C CA . GLY A 1 210 ? -0.854 -16.530 3.198 1.00 94.56 210 GLY A CA 1
ATOM 1527 C C . GLY A 1 210 ? -0.544 -15.244 2.432 1.00 94.56 210 GLY A C 1
ATOM 1528 O O . GLY A 1 210 ? -1.368 -14.838 1.622 1.00 94.56 210 GLY A O 1
ATOM 1529 N N . ALA A 1 211 ? 0.627 -14.620 2.609 1.00 95.62 211 ALA A N 1
ATOM 1530 C CA . ALA A 1 211 ? 0.948 -13.402 1.865 1.00 95.62 211 ALA A CA 1
ATOM 1531 C C . ALA A 1 211 ? 1.053 -13.662 0.354 1.00 95.62 211 ALA A C 1
ATOM 1533 O O . ALA A 1 211 ? 1.575 -14.697 -0.076 1.00 95.62 211 ALA A O 1
ATOM 1534 N N . ARG A 1 212 ? 0.570 -12.707 -0.448 1.00 97.00 212 ARG A N 1
ATOM 1535 C CA . ARG A 1 212 ? 0.625 -12.736 -1.926 1.00 97.00 212 ARG A CA 1
ATOM 1536 C C . ARG A 1 212 ? 1.117 -11.438 -2.554 1.00 97.00 212 ARG A C 1
ATOM 1538 O O . ARG A 1 212 ? 1.385 -11.404 -3.751 1.00 97.00 212 ARG A O 1
ATOM 1545 N N . VAL A 1 213 ? 1.247 -10.378 -1.763 1.00 96.94 213 VAL A N 1
ATOM 1546 C CA . VAL A 1 213 ? 1.599 -9.042 -2.248 1.00 96.94 213 VAL A CA 1
ATOM 1547 C C . VAL A 1 213 ? 2.783 -8.502 -1.465 1.00 96.94 213 VAL A C 1
ATOM 1549 O O . VAL A 1 213 ? 2.841 -8.655 -0.242 1.00 96.94 213 VAL A O 1
ATOM 1552 N N . VAL A 1 214 ? 3.705 -7.862 -2.183 1.00 97.00 214 VAL A N 1
ATOM 1553 C CA . VAL A 1 214 ? 4.766 -7.027 -1.615 1.00 97.00 214 VAL A CA 1
ATOM 1554 C C . VAL A 1 214 ? 4.475 -5.575 -1.972 1.00 97.00 214 VAL A C 1
ATOM 1556 O O . VAL A 1 214 ? 4.276 -5.262 -3.146 1.00 97.00 214 VAL A O 1
ATOM 1559 N N . ALA A 1 215 ? 4.443 -4.697 -0.972 1.00 94.25 215 ALA A N 1
ATOM 1560 C CA . ALA A 1 215 ? 4.277 -3.264 -1.158 1.00 94.25 215 ALA A CA 1
ATOM 1561 C C . ALA A 1 215 ? 5.606 -2.520 -1.024 1.00 94.25 215 ALA A C 1
ATOM 1563 O O . ALA A 1 215 ? 6.374 -2.747 -0.085 1.00 94.25 215 ALA A O 1
ATOM 1564 N N . LEU A 1 216 ? 5.851 -1.609 -1.963 1.00 92.31 216 LEU A N 1
ATOM 1565 C CA . LEU A 1 216 ? 7.070 -0.810 -2.068 1.00 92.31 216 LEU A CA 1
ATOM 1566 C C . LEU A 1 216 ? 6.702 0.655 -2.268 1.00 92.31 216 LEU A C 1
ATOM 1568 O O . LEU A 1 216 ? 5.727 0.959 -2.949 1.00 92.31 216 LEU A O 1
ATOM 1572 N N . SER A 1 217 ? 7.504 1.559 -1.714 1.00 88.19 217 SER A N 1
ATOM 1573 C CA . SER A 1 217 ? 7.374 2.996 -1.954 1.00 88.19 217 SER A CA 1
ATOM 1574 C C . SER A 1 217 ? 8.341 3.428 -3.052 1.00 88.19 217 SER A C 1
ATOM 1576 O O . SER A 1 217 ? 9.532 3.146 -2.958 1.00 88.19 217 SER A O 1
ATOM 1578 N N . LEU A 1 218 ? 7.845 4.139 -4.064 1.00 86.12 218 LEU A N 1
ATOM 1579 C CA . LEU A 1 218 ? 8.659 4.801 -5.096 1.00 86.12 218 LEU A CA 1
ATOM 1580 C C . LEU A 1 218 ? 8.717 6.324 -4.898 1.00 86.12 218 LEU A C 1
ATOM 1582 O O . LEU A 1 218 ? 9.060 7.078 -5.806 1.00 86.12 218 LEU A O 1
ATOM 1586 N N . CYS A 1 219 ? 8.357 6.790 -3.705 1.00 73.56 219 CYS A N 1
ATOM 1587 C CA . CYS A 1 219 ? 8.133 8.206 -3.420 1.00 73.56 219 CYS A CA 1
ATOM 1588 C C . CYS A 1 219 ? 9.408 9.045 -3.322 1.00 73.56 219 CYS A C 1
ATOM 1590 O O . CYS A 1 219 ? 9.350 10.261 -3.508 1.00 73.56 219 CYS A O 1
ATOM 1592 N N . ASP A 1 220 ? 10.540 8.401 -3.037 1.00 70.19 220 ASP A N 1
ATOM 1593 C CA . ASP A 1 220 ? 11.825 9.079 -2.839 1.00 70.19 220 ASP A CA 1
ATOM 1594 C C . ASP A 1 220 ? 12.721 8.976 -4.084 1.00 70.19 220 ASP A C 1
ATOM 1596 O O . ASP A 1 220 ? 13.925 9.238 -4.048 1.00 70.19 220 ASP A O 1
ATOM 1600 N N . THR A 1 221 ? 12.131 8.566 -5.208 1.00 67.88 221 THR A N 1
ATOM 1601 C CA . THR A 1 221 ? 12.830 8.268 -6.454 1.00 67.88 221 THR A CA 1
ATOM 1602 C C . THR A 1 221 ? 12.172 9.018 -7.596 1.00 67.88 221 THR A C 1
ATOM 1604 O O . THR A 1 221 ? 11.032 8.740 -7.945 1.00 67.88 221 THR A O 1
ATOM 1607 N N . ALA A 1 222 ? 12.883 9.983 -8.176 1.00 71.62 222 ALA A N 1
ATOM 1608 C CA . ALA A 1 222 ? 12.341 10.817 -9.253 1.00 71.62 222 ALA A CA 1
ATOM 1609 C C . ALA A 1 222 ? 12.710 10.317 -10.662 1.00 71.62 222 ALA A C 1
ATOM 1611 O O . ALA A 1 222 ? 12.213 10.850 -11.653 1.00 71.62 222 ALA A O 1
ATOM 1612 N N . SER A 1 223 ? 13.610 9.334 -10.775 1.00 86.38 223 SER A N 1
ATOM 1613 C CA . SER A 1 223 ? 14.164 8.901 -12.062 1.00 86.38 223 SER A CA 1
ATOM 1614 C C . SER A 1 223 ? 14.521 7.421 -12.083 1.00 86.38 223 SER A C 1
ATOM 1616 O O . SER A 1 223 ? 14.787 6.810 -11.045 1.00 86.38 223 SER A O 1
ATOM 1618 N N . PHE A 1 224 ? 14.545 6.864 -13.289 1.00 91.88 224 PHE A N 1
ATOM 1619 C CA . PHE A 1 224 ? 15.066 5.547 -13.591 1.00 91.88 224 PHE A CA 1
ATOM 1620 C C . PHE A 1 224 ? 16.459 5.669 -14.218 1.00 91.88 224 PHE A C 1
ATOM 1622 O O . PHE A 1 224 ? 16.668 6.389 -15.194 1.00 91.88 224 PHE A O 1
ATOM 1629 N N . CYS A 1 225 ? 17.406 4.891 -13.697 1.00 93.44 225 CYS A N 1
ATOM 1630 C CA . CYS A 1 225 ? 18.698 4.664 -14.329 1.00 93.44 225 CYS A CA 1
ATOM 1631 C C . CYS A 1 225 ? 18.829 3.169 -14.616 1.00 93.44 225 CYS A C 1
ATOM 1633 O O . CYS A 1 225 ? 18.650 2.347 -13.715 1.00 93.44 225 CYS A O 1
ATOM 1635 N N . ARG A 1 226 ? 19.117 2.805 -15.873 1.00 93.38 226 ARG A N 1
ATOM 1636 C CA . ARG A 1 226 ? 19.315 1.400 -16.244 1.00 93.38 226 ARG A CA 1
ATOM 1637 C C . ARG A 1 226 ? 20.539 0.879 -15.495 1.00 93.38 226 ARG A C 1
ATOM 1639 O O . ARG A 1 226 ? 21.617 1.452 -15.662 1.00 93.38 226 ARG A O 1
ATOM 1646 N N . PRO A 1 227 ? 20.404 -0.184 -14.693 1.00 88.00 227 PRO A N 1
ATOM 1647 C CA . PRO A 1 227 ? 21.485 -0.551 -13.815 1.00 88.00 227 PRO A CA 1
ATOM 1648 C C . PRO A 1 227 ? 22.595 -1.300 -14.529 1.00 88.00 227 PRO A C 1
ATOM 1650 O O . PRO A 1 227 ? 22.361 -2.221 -15.312 1.00 88.00 227 PRO A O 1
ATOM 1653 N N . ASP A 1 228 ? 23.812 -0.907 -14.179 1.00 88.94 228 ASP A N 1
ATOM 1654 C CA . ASP A 1 228 ? 25.015 -1.700 -14.352 1.00 88.94 228 ASP A CA 1
ATOM 1655 C C . ASP A 1 228 ? 25.290 -2.462 -13.039 1.00 88.94 228 ASP A C 1
ATOM 1657 O O . ASP A 1 228 ? 25.416 -1.822 -11.989 1.00 88.94 228 ASP A O 1
ATOM 1661 N N . PRO A 1 229 ? 25.365 -3.809 -13.050 1.00 87.94 229 PRO A N 1
ATOM 1662 C CA . PRO A 1 229 ? 25.520 -4.603 -11.831 1.00 87.94 229 PRO A CA 1
ATOM 1663 C C . PRO A 1 229 ? 26.723 -4.213 -10.965 1.00 87.94 229 PRO A C 1
ATOM 1665 O O . PRO A 1 229 ? 26.633 -4.293 -9.740 1.00 87.94 229 PRO A O 1
ATOM 1668 N N . TYR A 1 230 ? 27.827 -3.777 -11.582 1.00 92.88 230 TYR A N 1
ATOM 1669 C CA . TYR A 1 230 ? 29.021 -3.353 -10.856 1.00 92.88 230 TYR A CA 1
ATOM 1670 C C . TYR A 1 230 ? 28.770 -2.052 -10.082 1.00 92.88 230 TYR A C 1
ATOM 1672 O O . TYR A 1 230 ? 28.925 -2.025 -8.860 1.00 92.88 230 TYR A O 1
ATOM 1680 N N . HIS A 1 231 ? 28.282 -1.003 -10.751 1.00 94.44 231 HIS A N 1
ATOM 1681 C CA . HIS A 1 231 ? 27.954 0.257 -10.074 1.00 94.44 231 HIS A CA 1
ATOM 1682 C C . HIS A 1 231 ? 26.830 0.096 -9.036 1.00 94.44 231 HIS A C 1
ATOM 1684 O O . HIS A 1 231 ? 26.827 0.797 -8.024 1.00 94.44 231 HIS A O 1
ATOM 1690 N N . ALA A 1 232 ? 25.911 -0.859 -9.226 1.00 94.81 232 ALA A N 1
ATOM 1691 C CA . ALA A 1 232 ? 24.858 -1.144 -8.247 1.00 94.81 232 ALA A CA 1
ATOM 1692 C C . ALA A 1 232 ? 25.431 -1.711 -6.951 1.00 94.81 232 ALA A C 1
ATOM 1694 O O . ALA A 1 232 ? 24.988 -1.341 -5.865 1.00 94.81 232 ALA A O 1
ATOM 1695 N N . ALA A 1 233 ? 26.422 -2.598 -7.058 1.00 95.81 233 ALA A N 1
ATOM 1696 C CA . ALA A 1 233 ? 27.095 -3.170 -5.903 1.00 95.81 233 ALA A CA 1
ATOM 1697 C C . ALA A 1 233 ? 27.885 -2.107 -5.120 1.00 95.81 233 ALA A C 1
ATOM 1699 O O . ALA A 1 233 ? 27.819 -2.085 -3.891 1.00 95.81 233 ALA A O 1
ATOM 1700 N N . GLU A 1 234 ? 28.560 -1.183 -5.810 1.00 96.31 234 GLU A N 1
ATOM 1701 C CA . GLU A 1 234 ? 29.278 -0.073 -5.165 1.00 96.31 234 GLU A CA 1
ATOM 1702 C C . GLU A 1 234 ? 28.323 0.931 -4.495 1.00 96.31 234 GLU A C 1
ATOM 1704 O O . GLU A 1 234 ? 28.557 1.352 -3.355 1.00 96.31 234 GLU A O 1
ATOM 1709 N N . ALA A 1 235 ? 27.203 1.264 -5.146 1.00 95.81 235 ALA A N 1
ATOM 1710 C CA . ALA A 1 235 ? 26.156 2.091 -4.546 1.00 95.81 235 ALA A CA 1
ATOM 1711 C C . ALA A 1 235 ? 25.555 1.414 -3.302 1.00 95.81 235 ALA A C 1
ATOM 1713 O O . ALA A 1 235 ? 25.377 2.056 -2.266 1.00 95.81 235 ALA A O 1
ATOM 1714 N N . PHE A 1 236 ? 25.311 0.100 -3.366 1.00 97.12 236 PHE A N 1
ATOM 1715 C CA . PHE A 1 236 ? 24.825 -0.680 -2.228 1.00 97.12 236 PHE A CA 1
ATOM 1716 C C . PHE A 1 236 ? 25.811 -0.665 -1.057 1.00 97.12 236 PHE A C 1
ATOM 1718 O O . PHE A 1 236 ? 25.418 -0.400 0.077 1.00 97.12 236 PHE A O 1
ATOM 1725 N N . LYS A 1 237 ? 27.103 -0.873 -1.324 1.00 96.06 237 LYS A N 1
ATOM 1726 C CA . LYS A 1 237 ? 28.162 -0.798 -0.310 1.00 96.06 237 LYS A CA 1
ATOM 1727 C C . LYS A 1 237 ? 28.242 0.589 0.332 1.00 96.06 237 LYS A C 1
ATOM 1729 O O . LYS A 1 237 ? 28.343 0.706 1.549 1.00 96.06 237 LYS A O 1
ATOM 1734 N N . THR A 1 238 ? 28.128 1.644 -0.471 1.00 95.00 238 THR A N 1
ATOM 1735 C CA . THR A 1 238 ? 28.094 3.028 0.027 1.00 95.00 238 THR A CA 1
ATOM 1736 C C . THR A 1 238 ? 26.882 3.273 0.931 1.00 95.00 238 THR A C 1
ATOM 1738 O O . THR A 1 238 ? 27.006 3.941 1.960 1.00 95.00 238 THR A O 1
ATOM 1741 N N . ALA A 1 239 ? 25.722 2.706 0.592 1.00 94.69 239 ALA A N 1
ATOM 1742 C CA . ALA A 1 239 ? 24.542 2.763 1.448 1.00 94.69 239 ALA A CA 1
ATOM 1743 C C . ALA A 1 239 ? 24.758 2.006 2.774 1.00 94.69 239 ALA A C 1
ATOM 1745 O O . ALA A 1 239 ? 24.469 2.568 3.832 1.00 94.69 239 ALA A O 1
ATOM 1746 N N . LEU A 1 240 ? 25.325 0.790 2.728 1.00 94.38 240 LEU A N 1
ATOM 1747 C CA . LEU A 1 240 ? 25.643 -0.036 3.907 1.00 94.38 240 LEU A CA 1
ATOM 1748 C C . LEU A 1 240 ? 26.590 0.657 4.896 1.00 94.38 240 LEU A C 1
ATOM 1750 O O . LEU A 1 240 ? 26.394 0.555 6.103 1.00 94.38 240 LEU A O 1
ATOM 1754 N N . ASP A 1 241 ? 27.557 1.425 4.397 1.00 93.00 241 ASP A N 1
ATOM 1755 C CA . ASP A 1 241 ? 28.501 2.213 5.201 1.00 93.00 241 ASP A CA 1
ATOM 1756 C C . ASP A 1 241 ? 27.846 3.364 6.007 1.00 93.00 241 ASP A C 1
ATOM 1758 O O . ASP A 1 241 ? 28.552 4.175 6.614 1.00 93.00 241 ASP A O 1
ATOM 1762 N N . GLY A 1 242 ? 26.517 3.531 5.961 1.00 87.75 242 GLY A N 1
ATOM 1763 C CA . GLY A 1 242 ? 25.830 4.695 6.539 1.00 87.75 242 GLY A CA 1
ATOM 1764 C C . GLY A 1 242 ? 26.031 5.982 5.736 1.00 87.75 242 GLY A C 1
ATOM 1765 O O . GLY A 1 242 ? 25.655 7.072 6.174 1.00 87.75 242 GLY A O 1
ATOM 1766 N N . LYS A 1 243 ? 26.614 5.877 4.538 1.00 89.25 243 LYS A N 1
ATOM 1767 C CA . LYS A 1 243 ? 26.930 7.005 3.654 1.00 89.25 243 LYS A CA 1
ATOM 1768 C C . LYS A 1 243 ? 25.908 7.160 2.530 1.00 89.25 243 LYS A C 1
ATOM 1770 O O . LYS A 1 243 ? 26.193 7.845 1.556 1.00 89.25 243 LYS A O 1
ATOM 1775 N N . GLY A 1 244 ? 24.708 6.594 2.678 1.00 81.00 244 GLY A N 1
ATOM 1776 C CA . GLY A 1 244 ? 23.624 6.703 1.695 1.00 81.00 244 GLY A CA 1
ATOM 1777 C C . GLY A 1 244 ? 23.300 8.144 1.283 1.00 81.00 244 GLY A C 1
ATOM 1778 O O . GLY A 1 244 ? 23.065 8.410 0.112 1.00 81.00 244 GLY A O 1
ATOM 1779 N N . HIS A 1 245 ? 23.389 9.102 2.212 1.00 85.50 245 HIS A N 1
ATOM 1780 C CA . HIS A 1 245 ? 23.220 10.540 1.942 1.00 85.50 245 HIS A CA 1
ATOM 1781 C C . HIS A 1 245 ? 24.249 11.127 0.954 1.00 85.50 245 HIS A C 1
ATOM 1783 O O . HIS A 1 245 ? 24.094 12.261 0.510 1.00 85.50 245 HIS A O 1
ATOM 1789 N N . ARG A 1 246 ? 25.327 10.392 0.650 1.00 87.88 246 ARG A N 1
ATOM 1790 C CA . ARG A 1 246 ? 26.363 10.774 -0.320 1.00 87.88 246 ARG A CA 1
ATOM 1791 C C . ARG A 1 246 ? 26.135 10.182 -1.705 1.00 87.88 246 ARG A C 1
ATOM 1793 O O . ARG A 1 246 ? 26.870 10.551 -2.616 1.00 87.88 246 ARG A O 1
ATOM 1800 N N . LEU A 1 247 ? 25.173 9.270 -1.858 1.00 89.12 247 LEU A N 1
ATOM 1801 C CA . LEU A 1 247 ? 24.826 8.723 -3.162 1.00 89.12 247 LEU A CA 1
ATOM 1802 C C . LEU A 1 247 ? 24.311 9.843 -4.059 1.00 89.12 247 LEU A C 1
ATOM 1804 O O . LEU A 1 247 ? 23.438 10.624 -3.672 1.00 89.12 247 LEU A O 1
ATOM 1808 N N . ARG A 1 248 ? 24.836 9.896 -5.278 1.00 90.00 248 ARG A N 1
ATOM 1809 C CA . ARG A 1 248 ? 24.274 10.742 -6.326 1.00 90.00 248 ARG A CA 1
ATOM 1810 C C . ARG A 1 248 ? 22.902 10.206 -6.744 1.00 90.00 248 ARG A C 1
ATOM 1812 O O . ARG A 1 248 ? 22.574 9.036 -6.542 1.00 90.00 248 ARG A O 1
ATOM 1819 N N . THR A 1 249 ? 22.076 11.068 -7.332 1.00 87.50 249 THR A N 1
ATOM 1820 C CA . THR A 1 249 ? 20.707 10.707 -7.739 1.00 87.50 249 THR A CA 1
ATOM 1821 C C . THR A 1 249 ? 20.679 9.542 -8.734 1.00 87.50 249 THR A C 1
ATOM 1823 O O . THR A 1 249 ? 19.805 8.683 -8.638 1.00 87.50 249 THR A O 1
ATOM 1826 N N . ASP A 1 250 ? 21.643 9.480 -9.653 1.00 90.25 250 ASP A N 1
ATOM 1827 C CA . ASP A 1 250 ? 21.815 8.392 -10.620 1.00 90.25 250 ASP A CA 1
ATOM 1828 C C . ASP A 1 250 ? 22.249 7.078 -9.954 1.00 90.25 250 ASP A C 1
ATOM 1830 O O . ASP A 1 250 ? 21.707 6.027 -10.287 1.00 90.25 250 ASP A O 1
ATOM 1834 N N . GLU A 1 251 ? 23.160 7.126 -8.980 1.00 92.00 251 GLU A N 1
ATOM 1835 C CA . GLU A 1 251 ? 23.593 5.960 -8.192 1.00 92.00 251 GLU A CA 1
ATOM 1836 C C . GLU A 1 251 ? 22.447 5.375 -7.360 1.00 92.00 251 GLU A C 1
ATOM 1838 O O . GLU A 1 251 ? 22.256 4.158 -7.330 1.00 92.00 251 GLU A O 1
ATOM 1843 N N . ALA A 1 252 ? 21.646 6.237 -6.727 1.00 90.62 252 ALA A N 1
ATOM 1844 C CA . ALA A 1 252 ? 20.451 5.817 -6.004 1.00 90.62 252 ALA A CA 1
ATOM 1845 C C . ALA A 1 252 ? 19.425 5.187 -6.960 1.00 90.62 252 ALA A C 1
ATOM 1847 O O . ALA A 1 252 ? 18.972 4.070 -6.721 1.00 90.62 252 ALA A O 1
ATOM 1848 N N . ALA A 1 253 ? 19.107 5.848 -8.081 1.00 91.19 253 ALA A N 1
ATOM 1849 C CA . ALA A 1 253 ? 18.182 5.321 -9.090 1.00 91.19 253 ALA A CA 1
ATOM 1850 C C . ALA A 1 253 ? 18.636 3.962 -9.651 1.00 91.19 253 ALA A C 1
ATOM 1852 O O . ALA A 1 253 ? 17.817 3.060 -9.845 1.00 91.19 253 ALA A O 1
ATOM 1853 N N . LEU A 1 254 ? 19.942 3.801 -9.865 1.00 93.62 254 LEU A N 1
ATOM 1854 C CA . LEU A 1 254 ? 20.561 2.567 -10.326 1.00 93.62 254 LEU A CA 1
ATOM 1855 C C . LEU A 1 254 ? 20.407 1.440 -9.295 1.00 93.62 254 LEU A C 1
ATOM 1857 O O . LEU A 1 254 ? 19.968 0.338 -9.638 1.00 93.62 254 LEU A O 1
ATOM 1861 N N . LEU A 1 255 ? 20.714 1.714 -8.024 1.00 94.69 255 LEU A N 1
ATOM 1862 C CA . LEU A 1 255 ? 20.526 0.751 -6.942 1.00 94.69 255 LEU A CA 1
ATOM 1863 C C . LEU A 1 255 ? 19.051 0.346 -6.804 1.00 94.69 255 LEU A C 1
ATOM 1865 O O . LEU A 1 255 ? 18.748 -0.841 -6.693 1.00 94.69 255 LEU A O 1
ATOM 1869 N N . HIS A 1 256 ? 18.126 1.303 -6.875 1.00 93.19 256 HIS A N 1
ATOM 1870 C CA . HIS A 1 256 ? 16.692 1.030 -6.778 1.00 93.19 256 HIS A CA 1
ATOM 1871 C C . HIS A 1 256 ? 16.192 0.135 -7.915 1.00 93.19 256 HIS A C 1
ATOM 1873 O O . HIS A 1 256 ? 15.491 -0.843 -7.653 1.00 93.19 256 HIS A O 1
ATOM 1879 N N . ALA A 1 257 ? 16.591 0.412 -9.161 1.00 94.75 257 ALA A N 1
ATOM 1880 C CA . ALA A 1 257 ? 16.243 -0.428 -10.307 1.00 94.75 257 ALA A CA 1
ATOM 1881 C C . ALA A 1 257 ? 16.787 -1.859 -10.151 1.00 94.75 257 ALA A C 1
ATOM 1883 O O . ALA A 1 257 ? 16.086 -2.829 -10.448 1.00 94.75 257 ALA A O 1
ATOM 1884 N N . GLN A 1 258 ? 18.010 -2.004 -9.632 1.00 96.62 258 GLN A N 1
ATOM 1885 C CA . GLN A 1 258 ? 18.613 -3.310 -9.382 1.00 96.62 258 GLN A CA 1
ATOM 1886 C C . GLN A 1 258 ? 17.897 -4.082 -8.258 1.00 96.62 258 GLN A C 1
ATOM 1888 O O . GLN A 1 258 ? 17.639 -5.275 -8.422 1.00 96.62 258 GLN A O 1
ATOM 1893 N N . ILE A 1 259 ? 17.530 -3.424 -7.151 1.00 96.75 259 ILE A N 1
ATOM 1894 C CA . ILE A 1 259 ? 16.750 -4.041 -6.062 1.00 96.75 259 ILE A CA 1
ATOM 1895 C C . ILE A 1 259 ? 15.367 -4.471 -6.568 1.00 96.75 259 ILE A C 1
ATOM 1897 O O . ILE A 1 259 ? 14.947 -5.600 -6.313 1.00 96.75 259 ILE A O 1
ATOM 1901 N N . LEU A 1 260 ? 14.679 -3.614 -7.330 1.00 96.50 260 LEU A N 1
ATOM 1902 C CA . LEU A 1 260 ? 13.382 -3.937 -7.928 1.00 96.50 260 LEU A CA 1
ATOM 1903 C C . LEU A 1 260 ? 13.463 -5.130 -8.880 1.00 96.50 260 LEU A C 1
ATOM 1905 O O . LEU A 1 260 ? 12.574 -5.976 -8.851 1.00 96.50 260 LEU A O 1
ATOM 1909 N N . ARG A 1 261 ? 14.531 -5.247 -9.680 1.00 97.12 261 ARG A N 1
ATOM 1910 C CA . ARG A 1 261 ? 14.738 -6.421 -10.538 1.00 97.12 261 ARG A CA 1
ATOM 1911 C C . ARG A 1 261 ? 14.913 -7.700 -9.725 1.00 97.12 261 ARG A C 1
ATOM 1913 O O . ARG A 1 261 ? 14.291 -8.709 -10.053 1.00 97.12 261 ARG A O 1
ATOM 1920 N N . ILE A 1 262 ? 15.756 -7.669 -8.689 1.00 98.00 262 ILE A N 1
ATOM 1921 C CA . ILE A 1 262 ? 15.969 -8.819 -7.796 1.00 98.00 262 ILE A CA 1
ATOM 1922 C C . ILE A 1 262 ? 14.628 -9.254 -7.203 1.00 98.00 262 ILE A C 1
ATOM 1924 O O . ILE A 1 262 ? 14.208 -10.399 -7.374 1.00 98.00 262 ILE A O 1
ATOM 1928 N N . LEU A 1 263 ? 13.927 -8.316 -6.568 1.00 98.00 263 LEU A N 1
ATOM 1929 C CA . LEU A 1 263 ? 12.660 -8.583 -5.907 1.00 98.00 263 LEU A CA 1
ATOM 1930 C C . LEU A 1 263 ? 11.568 -9.006 -6.896 1.00 98.00 263 LEU A C 1
ATOM 1932 O O . LEU A 1 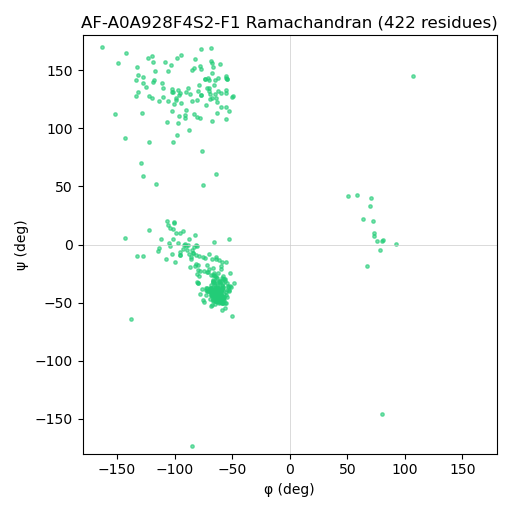263 ? 10.753 -9.853 -6.560 1.00 98.00 263 LEU A O 1
ATOM 1936 N N . GLY A 1 264 ? 11.561 -8.466 -8.114 1.00 98.06 264 GLY A N 1
ATOM 1937 C CA . GLY A 1 264 ? 10.580 -8.786 -9.149 1.00 98.06 264 GLY A CA 1
ATOM 1938 C C . GLY A 1 264 ? 10.725 -10.205 -9.681 1.00 98.06 264 GLY A C 1
ATOM 1939 O O . GLY A 1 264 ? 9.736 -10.930 -9.801 1.00 98.06 264 GLY A O 1
ATOM 1940 N N . ARG A 1 265 ? 11.967 -10.654 -9.895 1.00 98.31 265 ARG A N 1
ATOM 1941 C CA . ARG A 1 265 ? 12.257 -12.050 -10.242 1.00 98.31 265 ARG A CA 1
ATOM 1942 C C . ARG A 1 265 ? 11.862 -13.003 -9.114 1.00 98.31 265 ARG A C 1
ATOM 1944 O O . ARG A 1 265 ? 11.222 -14.018 -9.378 1.00 98.31 265 ARG A O 1
ATOM 1951 N N . LEU A 1 266 ? 12.217 -12.676 -7.869 1.00 98.44 266 LEU A N 1
ATOM 1952 C CA . LEU A 1 266 ? 11.808 -13.469 -6.707 1.00 98.44 266 LEU A CA 1
ATOM 1953 C C . LEU A 1 266 ? 10.282 -13.495 -6.562 1.00 98.44 266 LEU A C 1
ATOM 1955 O O . LEU A 1 266 ? 9.703 -14.547 -6.302 1.00 98.44 266 LEU A O 1
ATOM 1959 N N . ALA A 1 267 ? 9.616 -12.362 -6.783 1.00 97.81 267 ALA A N 1
ATOM 1960 C CA . ALA A 1 267 ? 8.170 -12.272 -6.715 1.00 97.81 267 ALA A CA 1
ATOM 1961 C C . ALA A 1 267 ? 7.509 -13.185 -7.753 1.00 97.81 267 ALA A C 1
ATOM 1963 O O . ALA A 1 267 ? 6.631 -13.962 -7.395 1.00 97.81 267 ALA A O 1
ATOM 1964 N N . LEU A 1 268 ? 7.970 -13.169 -9.005 1.00 97.19 268 LEU A N 1
ATOM 1965 C CA . LEU A 1 268 ? 7.491 -14.088 -10.040 1.00 97.19 268 LEU A CA 1
ATOM 1966 C C . LEU A 1 268 ? 7.727 -15.558 -9.666 1.00 97.19 268 LEU A C 1
ATOM 1968 O O . LEU A 1 268 ? 6.792 -16.355 -9.731 1.00 97.19 268 LEU A O 1
ATOM 1972 N N . ALA A 1 269 ? 8.939 -15.903 -9.218 1.00 97.75 269 ALA A N 1
ATOM 1973 C CA . ALA A 1 269 ? 9.294 -17.270 -8.828 1.00 97.75 269 ALA A CA 1
ATOM 1974 C C . ALA A 1 269 ? 8.407 -17.811 -7.694 1.00 97.75 269 ALA A C 1
ATOM 1976 O O . ALA A 1 269 ? 8.052 -18.988 -7.680 1.00 97.75 269 ALA A O 1
ATOM 1977 N N . HIS A 1 270 ? 8.005 -16.934 -6.772 1.00 97.38 270 HIS A N 1
ATOM 1978 C CA . HIS A 1 270 ? 7.198 -17.279 -5.604 1.00 97.38 270 HIS A CA 1
ATOM 1979 C C . HIS A 1 270 ? 5.728 -16.870 -5.737 1.00 97.38 270 HIS A C 1
ATOM 1981 O O . HIS A 1 270 ? 5.014 -16.869 -4.736 1.00 97.38 270 HIS A O 1
ATOM 1987 N N . GLY A 1 271 ? 5.250 -16.532 -6.941 1.00 96.00 271 GLY A N 1
ATOM 1988 C CA . GLY A 1 271 ? 3.847 -16.198 -7.217 1.00 96.00 271 GLY A CA 1
ATOM 1989 C C . GLY A 1 271 ? 3.306 -15.024 -6.394 1.00 96.00 271 GLY A C 1
ATOM 1990 O O . GLY A 1 271 ? 2.205 -15.116 -5.846 1.00 96.00 271 GLY A O 1
ATOM 1991 N N . TYR A 1 272 ? 4.110 -13.974 -6.249 1.00 97.69 272 TYR A N 1
ATOM 1992 C CA . TYR A 1 272 ? 3.770 -12.697 -5.629 1.00 97.69 272 TYR A CA 1
ATOM 1993 C C . TYR A 1 272 ? 3.389 -11.642 -6.668 1.00 97.69 272 TYR A C 1
ATOM 1995 O O . TYR A 1 272 ? 3.748 -11.722 -7.843 1.00 97.69 272 TYR A O 1
ATOM 2003 N N . ARG A 1 273 ? 2.697 -10.610 -6.188 1.00 97.38 273 ARG A N 1
ATOM 2004 C CA . ARG A 1 273 ? 2.328 -9.406 -6.934 1.00 97.38 273 ARG A CA 1
ATOM 2005 C C . ARG A 1 273 ? 2.941 -8.164 -6.285 1.00 97.38 273 ARG A C 1
ATOM 2007 O O . ARG A 1 273 ? 3.242 -8.167 -5.089 1.00 97.38 273 ARG A O 1
ATOM 2014 N N . PHE A 1 274 ? 3.107 -7.098 -7.058 1.00 96.69 274 PHE A N 1
ATOM 2015 C CA . PHE A 1 274 ? 3.644 -5.824 -6.578 1.00 96.69 274 PHE A CA 1
ATOM 2016 C C . PHE A 1 274 ? 2.560 -4.792 -6.337 1.00 96.69 274 PHE A C 1
ATOM 2018 O O . PHE A 1 274 ? 1.765 -4.520 -7.224 1.00 96.69 274 PHE A O 1
ATOM 2025 N N . LEU A 1 275 ? 2.582 -4.151 -5.174 1.00 94.50 275 LEU A N 1
ATOM 2026 C CA . LEU A 1 275 ? 1.873 -2.902 -4.930 1.00 94.50 275 LEU A CA 1
ATOM 2027 C C . LEU A 1 275 ? 2.901 -1.767 -4.869 1.00 94.50 275 LEU A C 1
ATOM 2029 O O . LEU A 1 275 ? 3.635 -1.644 -3.892 1.00 94.50 275 LEU A O 1
ATOM 2033 N N . LEU A 1 276 ? 2.981 -0.950 -5.916 1.00 92.31 276 LEU A N 1
ATOM 2034 C CA . LEU A 1 276 ? 3.924 0.168 -5.977 1.00 92.31 276 LEU A CA 1
ATOM 2035 C C . LEU A 1 276 ? 3.214 1.456 -5.553 1.00 92.31 276 LEU A C 1
ATOM 2037 O O . LEU A 1 276 ? 2.331 1.943 -6.256 1.00 92.31 276 LEU A O 1
ATOM 2041 N N . GLU A 1 277 ? 3.581 1.996 -4.395 1.00 88.12 277 GLU A N 1
ATOM 2042 C CA . GLU A 1 277 ? 3.088 3.269 -3.869 1.00 88.12 277 GLU A CA 1
ATOM 2043 C C . GLU A 1 277 ? 3.848 4.418 -4.546 1.00 88.12 277 GLU A C 1
ATOM 2045 O O . GLU A 1 277 ? 5.043 4.608 -4.318 1.00 88.12 277 GLU A O 1
ATOM 2050 N N . LEU A 1 278 ? 3.156 5.172 -5.402 1.00 83.50 278 LEU A N 1
ATOM 2051 C CA . LEU A 1 278 ? 3.719 6.286 -6.179 1.00 83.50 278 LEU A CA 1
ATOM 2052 C C . LEU A 1 278 ? 3.509 7.652 -5.508 1.00 83.50 278 LEU A C 1
ATOM 2054 O O . LEU A 1 278 ? 3.986 8.682 -5.990 1.00 83.50 278 LEU A O 1
ATOM 2058 N N . SER A 1 279 ? 2.756 7.676 -4.413 1.00 70.25 279 SER A N 1
ATOM 2059 C CA . SER A 1 279 ? 2.339 8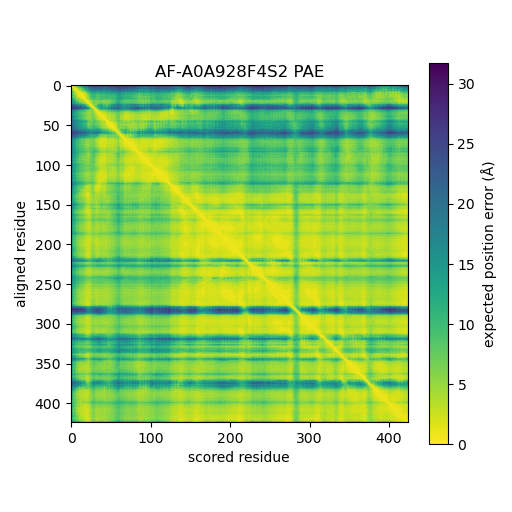.904 -3.747 1.00 70.25 279 SER A CA 1
ATOM 2060 C C . SER A 1 279 ? 3.119 9.115 -2.470 1.00 70.25 279 SER A C 1
ATOM 2062 O O . SER A 1 279 ? 3.068 8.240 -1.599 1.00 70.25 279 SER A O 1
ATOM 2064 N N . PRO A 1 280 ? 3.800 10.265 -2.326 1.00 61.25 280 PRO A N 1
ATOM 2065 C CA . PRO A 1 280 ? 4.611 10.515 -1.156 1.00 61.25 280 PRO A CA 1
ATOM 2066 C C . PRO A 1 280 ? 3.782 10.368 0.111 1.00 61.25 280 PRO A C 1
ATOM 2068 O O . PRO A 1 280 ? 2.680 10.901 0.238 1.00 61.25 280 PRO A O 1
ATOM 2071 N N . LYS A 1 281 ? 4.346 9.637 1.079 1.00 56.91 281 LYS A N 1
ATOM 2072 C CA . LYS A 1 281 ? 3.758 9.481 2.416 1.00 56.91 281 LYS A CA 1
ATOM 2073 C C . LYS A 1 281 ? 3.704 10.817 3.162 1.00 56.91 281 LYS A C 1
ATOM 2075 O O . LYS A 1 281 ? 3.055 10.908 4.207 1.00 56.91 281 LYS A O 1
ATOM 2080 N N . THR A 1 282 ? 4.369 11.849 2.633 1.00 49.50 282 THR A N 1
ATOM 2081 C CA . THR A 1 282 ? 4.448 13.176 3.219 1.00 49.50 282 THR A CA 1
ATOM 2082 C C . THR A 1 282 ? 4.198 14.318 2.222 1.00 49.50 282 THR A C 1
ATOM 2084 O O . THR A 1 282 ? 4.722 14.272 1.125 1.00 49.50 282 THR A O 1
ATOM 2087 N N . ASP A 1 283 ? 3.490 15.394 2.628 1.00 43.81 283 ASP A N 1
ATOM 2088 C CA . ASP A 1 283 ? 3.320 16.666 1.866 1.00 43.81 283 ASP A CA 1
ATOM 2089 C C . ASP A 1 283 ? 4.609 17.370 1.382 1.00 43.81 283 ASP A C 1
ATOM 2091 O O . ASP A 1 283 ? 4.566 18.491 0.875 1.00 43.81 283 ASP A O 1
ATOM 2095 N N . THR A 1 284 ? 5.782 16.775 1.578 1.00 42.00 284 THR A N 1
ATOM 2096 C CA . THR A 1 284 ? 6.994 17.245 0.919 1.00 42.00 284 THR A CA 1
ATOM 2097 C C . THR A 1 284 ? 6.875 16.930 -0.561 1.00 42.00 284 THR A C 1
ATOM 2099 O O . THR A 1 284 ? 6.650 15.785 -0.938 1.00 42.00 284 THR A O 1
ATOM 2102 N N . VAL A 1 285 ? 7.039 17.968 -1.377 1.00 43.16 285 VAL A N 1
ATOM 2103 C CA . VAL A 1 285 ? 7.074 17.957 -2.842 1.00 43.16 285 VAL A CA 1
ATOM 2104 C C . VAL A 1 285 ? 8.292 17.155 -3.331 1.00 43.16 285 VAL A C 1
ATOM 2106 O O . VAL A 1 285 ? 9.190 17.702 -3.965 1.00 43.16 285 VAL A O 1
ATOM 2109 N N . SER A 1 286 ? 8.397 15.866 -2.999 1.00 51.06 286 SER A N 1
ATOM 2110 C CA . SER A 1 286 ? 9.240 14.986 -3.796 1.00 51.06 286 SER A CA 1
ATOM 2111 C C . SER A 1 286 ? 8.554 14.867 -5.151 1.00 51.06 286 SER A C 1
ATOM 2113 O O . SER A 1 286 ? 7.346 14.630 -5.240 1.00 51.06 286 SER A O 1
ATOM 2115 N N . ALA A 1 287 ? 9.304 15.161 -6.214 1.00 54.97 287 ALA A N 1
ATOM 2116 C CA . ALA A 1 287 ? 8.775 15.055 -7.562 1.00 54.97 287 ALA A CA 1
ATOM 2117 C C . ALA A 1 287 ? 8.348 13.595 -7.766 1.00 54.97 287 ALA A C 1
ATOM 2119 O O . ALA A 1 287 ? 9.196 12.706 -7.639 1.00 54.97 287 ALA A O 1
ATOM 2120 N N . PRO A 1 288 ? 7.056 13.328 -8.018 1.00 66.38 288 PRO A N 1
ATOM 2121 C CA . PRO A 1 288 ? 6.597 11.966 -8.203 1.00 66.38 288 PRO A CA 1
ATOM 2122 C C . PRO A 1 288 ? 7.306 11.343 -9.402 1.00 66.38 288 PRO A C 1
ATOM 2124 O O . PRO A 1 288 ? 7.736 12.047 -10.321 1.00 66.38 288 PRO A O 1
ATOM 2127 N N . PHE A 1 289 ? 7.399 10.014 -9.408 1.00 75.50 289 PHE A N 1
ATOM 2128 C CA . PHE A 1 289 ? 7.891 9.274 -10.564 1.00 75.50 289 PHE A CA 1
ATOM 2129 C C . PHE A 1 289 ? 7.092 9.705 -11.801 1.00 75.50 289 PHE A C 1
ATOM 2131 O O . PHE A 1 289 ? 5.877 9.503 -11.869 1.00 75.50 289 PHE A O 1
ATOM 2138 N N . SER A 1 290 ? 7.754 10.342 -12.768 1.00 83.56 290 SER A N 1
ATOM 2139 C CA . SER A 1 290 ? 7.054 10.788 -13.973 1.00 83.56 290 SER A CA 1
ATOM 2140 C C . SER A 1 290 ? 6.597 9.571 -14.795 1.00 83.56 290 SER A C 1
ATOM 2142 O O . SER A 1 290 ? 7.303 8.555 -14.806 1.00 83.56 290 SER A O 1
ATOM 2144 N N . PRO A 1 291 ? 5.461 9.636 -15.520 1.00 86.69 291 PRO A N 1
ATOM 2145 C CA . PRO A 1 291 ? 4.999 8.510 -16.332 1.00 86.69 291 PRO A CA 1
ATOM 2146 C C . PRO A 1 291 ? 6.054 7.957 -17.313 1.00 86.69 291 PRO A C 1
ATOM 2148 O O . PRO A 1 291 ? 6.170 6.734 -17.396 1.00 86.69 291 PRO A O 1
ATOM 2151 N N . PRO A 1 292 ? 6.881 8.781 -17.999 1.00 89.12 292 PRO A N 1
ATOM 2152 C CA . PRO A 1 292 ? 7.957 8.268 -18.852 1.00 89.12 292 PRO A CA 1
ATOM 2153 C C . PRO A 1 292 ? 9.042 7.504 -18.086 1.00 89.12 292 PRO A C 1
ATOM 2155 O O . PRO A 1 292 ? 9.519 6.474 -18.555 1.00 89.12 292 PRO A O 1
ATOM 2158 N N . GLU A 1 293 ? 9.437 7.981 -16.905 1.00 90.38 293 GLU A N 1
ATOM 2159 C CA . GLU A 1 293 ? 10.430 7.288 -16.078 1.00 90.38 293 GLU A CA 1
ATOM 2160 C C . GLU A 1 293 ? 9.866 5.969 -15.542 1.00 90.38 293 GLU A C 1
ATOM 2162 O O . GLU A 1 293 ? 10.552 4.945 -15.566 1.00 90.38 293 GLU A O 1
ATOM 2167 N N . LEU A 1 294 ? 8.593 5.964 -15.135 1.00 91.12 294 LEU A N 1
ATOM 2168 C CA . LEU A 1 294 ? 7.905 4.752 -14.704 1.00 91.12 294 LEU A CA 1
ATOM 2169 C C . LEU A 1 294 ? 7.813 3.744 -15.855 1.00 91.12 294 LEU A C 1
ATOM 2171 O O . LEU A 1 294 ? 8.083 2.564 -15.653 1.00 91.12 294 LEU A O 1
ATOM 2175 N N . GLN A 1 295 ? 7.514 4.201 -17.074 1.00 92.50 295 GLN A N 1
ATOM 2176 C CA . GLN A 1 295 ? 7.533 3.350 -18.262 1.00 92.50 295 GLN A CA 1
ATOM 2177 C C . GLN A 1 295 ? 8.901 2.700 -18.467 1.00 92.50 295 GLN A C 1
ATOM 2179 O O . GLN A 1 295 ? 8.966 1.495 -18.682 1.00 92.50 295 GLN A O 1
ATOM 2184 N N . LYS A 1 296 ? 9.993 3.473 -18.388 1.00 94.50 296 LYS A N 1
ATOM 2185 C CA . LYS A 1 296 ? 11.356 2.942 -18.550 1.00 94.50 296 LYS A CA 1
ATOM 2186 C C . LYS A 1 296 ? 11.672 1.879 -17.500 1.00 94.50 296 LYS A C 1
ATOM 2188 O O . LYS A 1 296 ? 12.209 0.832 -17.854 1.00 94.50 296 LYS A O 1
ATOM 2193 N N . LEU A 1 297 ? 11.303 2.123 -16.241 1.00 94.75 297 LEU A N 1
ATOM 2194 C CA . LEU A 1 297 ? 11.466 1.160 -15.155 1.00 94.75 297 LEU A CA 1
ATOM 2195 C C . LEU A 1 297 ? 10.676 -0.129 -15.417 1.00 94.75 297 LEU A C 1
ATOM 2197 O O . LEU A 1 297 ? 11.243 -1.215 -15.336 1.00 94.75 297 LEU A O 1
ATOM 2201 N N . LEU A 1 298 ? 9.390 -0.025 -15.757 1.00 95.31 298 LEU A N 1
ATOM 2202 C CA . LEU A 1 298 ? 8.540 -1.190 -16.020 1.00 95.31 298 LEU A CA 1
ATOM 2203 C C . LEU A 1 298 ? 9.010 -1.969 -17.257 1.00 95.31 298 LEU A C 1
ATOM 2205 O O . LEU A 1 298 ? 9.089 -3.191 -17.202 1.00 95.31 298 LEU A O 1
ATOM 2209 N N . SER A 1 299 ? 9.413 -1.280 -18.328 1.00 96.06 299 SER A N 1
ATOM 2210 C CA . SER A 1 299 ? 10.025 -1.895 -19.515 1.00 96.06 299 SER A CA 1
ATOM 2211 C C . SER A 1 299 ? 11.328 -2.610 -19.191 1.00 96.06 299 SER A C 1
ATOM 2213 O O . SER A 1 299 ? 11.578 -3.690 -19.714 1.00 96.06 299 SER A O 1
ATOM 2215 N N . TYR A 1 300 ? 12.150 -2.042 -18.309 1.00 96.50 300 TYR A N 1
ATOM 2216 C CA . TYR A 1 300 ? 13.360 -2.700 -17.836 1.00 96.50 300 TYR A CA 1
ATOM 2217 C C . TYR A 1 300 ? 13.040 -3.970 -17.037 1.00 96.50 300 TYR A C 1
ATOM 2219 O O . TYR A 1 300 ? 13.642 -5.011 -17.282 1.00 96.50 300 TYR A O 1
ATOM 2227 N N . LEU A 1 301 ? 12.077 -3.921 -16.114 1.00 96.62 301 LEU A N 1
ATOM 2228 C CA . LEU A 1 301 ? 11.650 -5.119 -15.388 1.00 96.62 301 LEU A CA 1
ATOM 2229 C C . LEU A 1 301 ? 11.088 -6.176 -16.344 1.00 96.62 301 LEU A C 1
ATOM 2231 O O . LEU A 1 301 ? 11.385 -7.355 -16.183 1.00 96.62 301 LEU A O 1
ATOM 2235 N N . GLU A 1 302 ? 10.333 -5.763 -17.358 1.00 95.94 302 GLU A N 1
ATOM 2236 C CA . GLU A 1 302 ? 9.777 -6.658 -18.369 1.00 95.94 302 GLU A CA 1
ATOM 2237 C C . GLU A 1 302 ? 10.854 -7.342 -19.215 1.00 95.94 302 GLU A C 1
ATOM 2239 O O . GLU A 1 302 ? 10.848 -8.565 -19.347 1.00 95.94 302 GLU A O 1
ATOM 2244 N N . GLU A 1 303 ? 11.814 -6.570 -19.733 1.00 96.00 303 GLU A N 1
ATOM 2245 C CA . GLU A 1 303 ? 12.948 -7.070 -20.522 1.00 96.00 303 GLU A CA 1
ATOM 2246 C C . GLU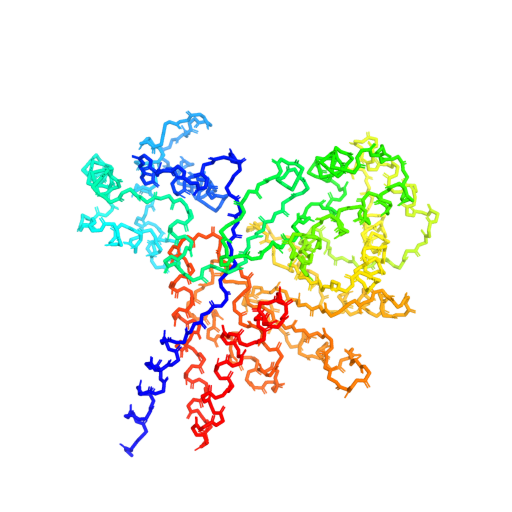 A 1 303 ? 13.709 -8.178 -19.779 1.00 96.00 303 GLU A C 1
ATOM 2248 O O . GLU A 1 303 ? 14.143 -9.161 -20.378 1.00 96.00 303 GLU A O 1
ATOM 2253 N N . TRP A 1 304 ? 13.827 -8.041 -18.458 1.00 95.50 304 TRP A N 1
ATOM 2254 C CA . TRP A 1 304 ? 14.518 -8.991 -17.589 1.00 95.50 304 TRP A CA 1
ATOM 2255 C C . TRP A 1 304 ? 13.608 -10.061 -16.977 1.00 95.50 304 TRP A C 1
ATOM 2257 O O . TRP A 1 304 ? 14.047 -10.762 -16.064 1.00 95.50 304 TRP A O 1
ATOM 2267 N N . GLN A 1 305 ? 12.364 -10.195 -17.453 1.00 95.56 305 GLN A N 1
ATOM 2268 C CA . GLN A 1 305 ? 11.369 -11.139 -16.926 1.00 95.56 305 GLN A CA 1
ATOM 2269 C C . GLN A 1 305 ? 11.215 -11.027 -15.400 1.00 95.56 305 GLN A C 1
ATOM 2271 O O . GLN A 1 305 ? 11.152 -12.018 -14.675 1.00 95.56 305 GLN A O 1
ATOM 2276 N N . ALA A 1 306 ? 11.204 -9.790 -14.912 1.00 96.94 306 ALA A N 1
ATOM 2277 C CA . ALA A 1 306 ? 11.147 -9.410 -13.508 1.00 96.94 306 ALA A CA 1
ATOM 2278 C C . ALA A 1 306 ? 9.932 -8.517 -13.196 1.00 96.94 306 ALA A C 1
ATOM 2280 O O . ALA A 1 306 ? 9.882 -7.924 -12.123 1.00 96.94 306 ALA A O 1
ATOM 2281 N N . LEU A 1 307 ? 8.963 -8.392 -14.111 1.00 96.88 307 LEU A N 1
ATOM 2282 C CA . LEU A 1 307 ? 7.724 -7.642 -13.892 1.00 96.88 307 LEU A CA 1
ATOM 2283 C C . LEU A 1 307 ? 6.572 -8.587 -13.482 1.00 96.88 307 LEU A C 1
ATOM 2285 O O . LEU A 1 307 ? 5.909 -9.158 -14.360 1.00 96.88 307 LEU A O 1
ATOM 2289 N N . PRO A 1 308 ? 6.307 -8.775 -12.172 1.00 96.50 308 PRO A N 1
ATOM 2290 C CA . PRO A 1 308 ? 5.123 -9.497 -11.710 1.00 96.50 308 PRO A CA 1
ATOM 2291 C C . PRO A 1 308 ? 3.835 -8.714 -12.015 1.00 96.50 308 PRO A C 1
ATOM 2293 O O . PRO A 1 308 ? 3.895 -7.523 -12.346 1.00 96.50 308 PRO A O 1
ATOM 2296 N N . PRO A 1 309 ? 2.649 -9.334 -11.857 1.00 96.12 309 PRO A N 1
ATOM 2297 C CA . PRO A 1 309 ? 1.402 -8.580 -11.789 1.00 96.12 309 PRO A CA 1
ATOM 2298 C C . PRO A 1 309 ? 1.543 -7.441 -10.775 1.00 96.12 309 PRO A C 1
ATOM 2300 O O . PRO A 1 309 ? 1.994 -7.656 -9.648 1.00 96.12 309 PRO A O 1
ATOM 2303 N N . THR A 1 310 ? 1.216 -6.224 -11.193 1.00 95.62 310 THR A N 1
ATOM 2304 C CA . THR A 1 310 ? 1.574 -5.006 -10.466 1.00 95.62 310 THR A CA 1
ATOM 2305 C C . THR A 1 310 ? 0.374 -4.075 -10.369 1.00 95.62 310 THR A C 1
ATOM 2307 O O . THR A 1 310 ? -0.227 -3.719 -11.374 1.00 95.62 310 THR A O 1
ATOM 2310 N N . CYS A 1 311 ? 0.043 -3.636 -9.162 1.00 93.81 311 CYS A N 1
ATOM 2311 C CA . CYS A 1 311 ? -0.863 -2.528 -8.917 1.00 93.81 311 CYS A CA 1
ATOM 2312 C C . CYS A 1 311 ? -0.056 -1.258 -8.633 1.00 93.81 311 CYS A C 1
ATOM 2314 O O . CYS A 1 311 ? 0.749 -1.214 -7.702 1.00 93.81 311 CYS A O 1
ATOM 2316 N N . LEU A 1 312 ? -0.302 -0.207 -9.408 1.00 91.38 312 LEU A N 1
ATOM 2317 C CA . LEU A 1 312 ? 0.251 1.124 -9.188 1.00 91.38 312 LEU A CA 1
ATOM 2318 C C . LEU A 1 312 ? -0.727 1.915 -8.305 1.00 91.38 312 LEU A C 1
ATOM 2320 O O . LEU A 1 312 ? -1.828 2.250 -8.738 1.00 91.38 312 LEU A O 1
ATOM 2324 N N . SER A 1 313 ? -0.349 2.166 -7.052 1.00 88.62 313 SER A N 1
ATOM 2325 C CA . SER A 1 313 ? -1.153 2.908 -6.077 1.00 88.62 313 SER A CA 1
ATOM 2326 C C . SER A 1 313 ? -0.836 4.398 -6.159 1.00 88.62 313 SER A C 1
ATOM 2328 O O . SER A 1 313 ? 0.285 4.814 -5.861 1.00 88.62 313 SER A O 1
ATOM 2330 N N . LEU A 1 314 ? -1.830 5.192 -6.551 1.00 82.25 314 LEU A N 1
ATOM 2331 C CA . LEU A 1 314 ? -1.685 6.592 -6.941 1.00 82.25 314 LEU A CA 1
ATOM 2332 C C . LEU A 1 314 ? -2.638 7.505 -6.178 1.00 82.25 314 LEU A C 1
ATOM 2334 O O . LEU A 1 314 ? -3.808 7.180 -5.949 1.00 82.25 314 LEU A O 1
ATOM 2338 N N . ALA A 1 315 ? -2.155 8.700 -5.873 1.00 77.19 315 ALA A N 1
ATOM 2339 C CA . ALA A 1 315 ? -2.941 9.771 -5.308 1.00 77.19 315 ALA A CA 1
ATOM 2340 C C . ALA A 1 315 ? -3.841 10.328 -6.411 1.00 77.19 315 ALA A C 1
ATOM 2342 O O . ALA A 1 315 ? -3.392 10.493 -7.547 1.00 77.19 315 ALA A O 1
ATOM 2343 N N . PRO A 1 316 ? -5.085 10.702 -6.087 1.00 68.06 316 PRO A N 1
ATOM 2344 C CA . PRO A 1 316 ? -6.022 11.273 -7.047 1.00 68.06 316 PRO A CA 1
ATOM 2345 C C . PRO A 1 316 ? -5.507 12.415 -7.927 1.00 68.06 316 PRO A C 1
ATOM 2347 O O . PRO A 1 316 ? -5.905 12.538 -9.083 1.00 68.06 316 PRO A O 1
ATOM 2350 N N . ALA A 1 317 ? -4.612 13.251 -7.402 1.00 69.75 317 ALA A N 1
ATOM 2351 C CA . ALA A 1 317 ? -4.043 14.365 -8.153 1.00 69.75 317 ALA A CA 1
ATOM 2352 C C . ALA A 1 317 ? -3.049 13.923 -9.247 1.00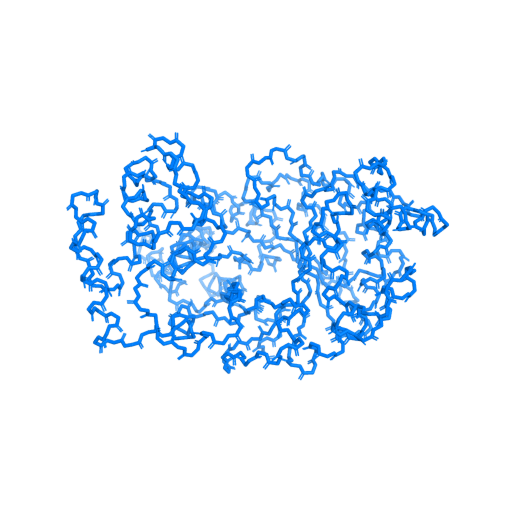 69.75 317 ALA A C 1
ATOM 2354 O O . ALA A 1 317 ? -2.763 14.706 -10.144 1.00 69.75 317 ALA A O 1
ATOM 2355 N N . GLN A 1 318 ? -2.537 12.688 -9.188 1.00 69.12 318 GLN A N 1
ATOM 2356 C CA . GLN A 1 318 ? -1.492 12.169 -10.078 1.00 69.12 318 GLN A CA 1
ATOM 2357 C C . GLN A 1 318 ? -2.045 11.464 -11.330 1.00 69.12 318 GLN A C 1
ATOM 2359 O O . GLN A 1 318 ? -1.260 11.012 -12.160 1.00 69.12 318 GLN A O 1
ATOM 2364 N N . TYR A 1 319 ? -3.372 11.374 -11.502 1.00 65.88 319 TYR A N 1
ATOM 2365 C CA . TYR A 1 319 ? -4.030 10.739 -12.658 1.00 65.88 319 TYR A CA 1
ATOM 2366 C C . TYR A 1 319 ? -3.980 11.592 -13.940 1.00 65.88 319 TYR A C 1
ATOM 2368 O O . TYR A 1 319 ? -4.996 11.836 -14.590 1.00 65.88 319 TYR A O 1
ATOM 2376 N N . GLU A 1 320 ? -2.791 12.064 -14.314 1.00 64.00 320 GLU A N 1
ATOM 2377 C CA . GLU A 1 320 ? -2.557 12.733 -15.594 1.00 64.00 320 GLU A CA 1
ATOM 2378 C C . GLU A 1 320 ? -2.476 11.706 -16.741 1.00 64.00 320 GLU A C 1
ATOM 2380 O O . GLU A 1 320 ? -2.084 10.550 -16.550 1.00 64.00 320 GLU A O 1
ATOM 2385 N N . GLY A 1 321 ? -2.849 12.123 -17.959 1.00 68.44 321 GLY A N 1
ATOM 2386 C CA . GLY A 1 321 ? -3.076 11.245 -19.121 1.00 68.44 321 GLY A CA 1
ATOM 2387 C C . GLY A 1 321 ? -1.922 10.314 -19.523 1.00 68.44 321 GLY A C 1
ATOM 2388 O O . GLY A 1 321 ? -2.151 9.349 -20.244 1.00 68.44 321 GLY A O 1
ATOM 2389 N N . GLY A 1 322 ? -0.698 10.535 -19.032 1.00 74.31 322 GLY A N 1
ATOM 2390 C CA . GLY A 1 322 ? 0.432 9.630 -19.267 1.00 74.31 322 GLY A CA 1
ATOM 2391 C C . GLY A 1 322 ? 0.271 8.243 -18.629 1.00 74.31 322 GLY A C 1
ATOM 2392 O O . GLY A 1 322 ? 0.835 7.275 -19.132 1.00 74.31 322 GLY A O 1
ATOM 2393 N N . LEU A 1 323 ? -0.513 8.113 -17.552 1.00 77.12 323 LEU A N 1
ATOM 2394 C CA . LEU A 1 323 ? -0.671 6.840 -16.838 1.00 77.12 323 LEU A CA 1
ATOM 2395 C C . LEU A 1 323 ? -1.649 5.879 -17.524 1.00 77.12 323 LEU A C 1
ATOM 2397 O O . LEU A 1 323 ? -1.425 4.670 -17.501 1.00 77.12 323 LEU A O 1
ATOM 2401 N N . SER A 1 324 ? -2.699 6.374 -18.189 1.00 77.56 324 SER A N 1
ATOM 2402 C CA . SER A 1 324 ? -3.646 5.496 -18.896 1.00 77.56 324 SER A CA 1
ATOM 2403 C C . SER A 1 324 ? -2.973 4.735 -20.044 1.00 77.56 324 SER A C 1
ATOM 2405 O O . SER A 1 324 ? -3.270 3.558 -20.251 1.00 77.56 324 SER A O 1
ATOM 2407 N N . ALA A 1 325 ? -2.001 5.357 -20.720 1.00 80.56 325 ALA A N 1
ATOM 2408 C CA . ALA A 1 325 ? -1.207 4.721 -21.770 1.00 80.56 325 ALA A CA 1
ATOM 2409 C C . ALA A 1 325 ? -0.389 3.517 -21.260 1.00 80.56 325 ALA A C 1
ATOM 2411 O O . ALA A 1 325 ? -0.215 2.540 -21.989 1.00 80.56 325 ALA A O 1
ATOM 2412 N N . LEU A 1 326 ? 0.065 3.539 -20.000 1.00 85.44 326 LEU A N 1
ATOM 2413 C CA . LEU A 1 326 ? 0.852 2.442 -19.422 1.00 85.44 326 LEU A CA 1
ATOM 2414 C C . LEU A 1 326 ? 0.043 1.153 -19.268 1.00 85.44 326 LEU A C 1
ATOM 2416 O O . LEU A 1 326 ? 0.597 0.066 -19.407 1.00 85.44 326 LEU A O 1
ATOM 2420 N N . LEU A 1 327 ? -1.270 1.247 -19.040 1.00 77.19 327 LEU A N 1
ATOM 2421 C CA . LEU A 1 327 ? -2.113 0.072 -18.805 1.00 77.19 327 LEU A CA 1
ATOM 2422 C C . LEU A 1 327 ? -2.148 -0.895 -19.984 1.00 77.19 327 LEU A C 1
ATOM 2424 O O . LEU A 1 327 ? -2.348 -2.091 -19.790 1.00 77.19 327 LEU A O 1
ATOM 2428 N N . GLY A 1 328 ? -2.024 -0.385 -21.208 1.00 79.94 328 GLY A N 1
ATOM 2429 C CA . GLY A 1 328 ? -2.022 -1.211 -22.414 1.00 79.94 328 GLY A CA 1
ATOM 2430 C C . GLY A 1 328 ? -0.647 -1.764 -22.779 1.00 79.94 328 GLY A C 1
ATOM 2431 O O . GLY A 1 328 ? -0.568 -2.636 -23.635 1.00 79.94 328 GLY A O 1
ATOM 2432 N N . ALA A 1 329 ? 0.424 -1.268 -22.158 1.00 87.81 329 ALA A N 1
ATOM 2433 C CA . ALA A 1 329 ? 1.785 -1.526 -22.615 1.00 87.81 329 ALA A CA 1
ATOM 2434 C C . ALA A 1 329 ? 2.361 -2.870 -22.137 1.00 87.81 329 ALA A C 1
ATOM 2436 O O . ALA A 1 329 ? 3.319 -3.355 -22.732 1.00 87.81 329 ALA A O 1
ATOM 2437 N N . PHE A 1 330 ? 1.781 -3.480 -21.096 1.00 90.88 330 PHE A N 1
ATOM 2438 C CA . PHE A 1 330 ? 2.331 -4.673 -20.440 1.00 90.88 330 PHE A CA 1
ATOM 2439 C C . PHE A 1 330 ? 1.283 -5.793 -20.292 1.00 90.88 330 PHE A C 1
ATOM 2441 O O . PHE A 1 330 ? 0.820 -6.066 -19.178 1.00 90.88 330 PHE A O 1
ATOM 2448 N N . PRO A 1 331 ? 0.865 -6.439 -21.396 1.00 88.88 331 PRO A N 1
ATOM 2449 C CA . PRO A 1 331 ? -0.030 -7.587 -21.325 1.00 88.88 331 PRO A CA 1
ATOM 2450 C C . PRO A 1 331 ? 0.655 -8.806 -20.680 1.00 88.88 331 PRO A C 1
ATOM 2452 O O . PRO A 1 331 ? 1.885 -8.922 -20.643 1.00 88.88 331 PRO A O 1
ATOM 2455 N N . ASP A 1 332 ? -0.146 -9.708 -20.128 1.00 85.19 332 ASP A N 1
ATOM 2456 C CA . ASP A 1 332 ? 0.237 -11.066 -19.765 1.00 85.19 332 ASP A CA 1
ATOM 2457 C C . ASP A 1 332 ? 0.112 -12.010 -20.980 1.00 85.19 332 ASP A C 1
ATOM 2459 O O . ASP A 1 332 ? -0.182 -11.594 -22.103 1.00 85.19 332 ASP A O 1
ATOM 2463 N N . GLN A 1 333 ? 0.309 -13.311 -20.752 1.00 82.06 333 GLN A N 1
ATOM 2464 C CA . GLN A 1 333 ? 0.174 -14.334 -21.796 1.00 82.06 333 GLN A CA 1
ATOM 2465 C C . GLN A 1 333 ? -1.266 -14.503 -22.310 1.00 82.06 333 GLN A C 1
ATOM 2467 O O . GLN A 1 333 ? -1.461 -15.040 -23.397 1.00 82.06 333 GLN A O 1
ATOM 2472 N N . THR A 1 334 ? -2.269 -14.063 -21.544 1.00 81.19 334 THR A N 1
ATOM 2473 C CA . THR A 1 334 ? -3.687 -14.128 -21.924 1.00 81.19 334 THR A CA 1
ATOM 2474 C C . THR A 1 334 ? -4.146 -12.880 -22.686 1.00 81.19 334 THR A C 1
ATOM 2476 O O . THR A 1 334 ? -5.275 -12.832 -23.171 1.00 81.19 334 THR A O 1
ATOM 2479 N N . GLY A 1 335 ? -3.271 -11.878 -22.831 1.00 76.19 335 GLY A N 1
ATOM 2480 C CA . GLY A 1 335 ? -3.587 -10.582 -23.430 1.00 76.19 335 GLY A CA 1
ATOM 2481 C C . GLY A 1 335 ? -4.276 -9.612 -22.465 1.00 76.19 335 GLY A C 1
ATOM 2482 O O . GLY A 1 335 ? -4.634 -8.502 -22.866 1.00 76.19 335 GLY A O 1
ATOM 2483 N N . THR A 1 336 ? -4.449 -9.989 -21.196 1.00 79.75 336 THR A N 1
ATOM 2484 C CA . THR A 1 336 ? -4.934 -9.091 -20.143 1.00 79.75 336 THR A CA 1
ATOM 2485 C C . THR A 1 336 ? -3.776 -8.268 -19.586 1.00 79.75 336 THR A C 1
ATOM 2487 O O . THR A 1 336 ? -2.620 -8.667 -19.651 1.00 79.75 336 THR A O 1
ATOM 2490 N N . SER A 1 337 ? -4.037 -7.061 -19.083 1.00 83.00 337 SER A N 1
ATOM 2491 C CA . SER A 1 337 ? -2.944 -6.239 -18.550 1.00 83.00 337 SER A CA 1
ATOM 2492 C C . SER A 1 337 ? -2.430 -6.812 -17.233 1.00 83.00 337 SER A C 1
ATOM 2494 O O . SER A 1 337 ? -3.224 -7.101 -16.341 1.00 83.00 337 SER A O 1
ATOM 2496 N N . ARG A 1 338 ? -1.103 -6.888 -17.069 1.00 89.88 338 ARG A N 1
ATOM 2497 C CA . ARG A 1 338 ? -0.487 -7.151 -15.757 1.00 89.88 338 ARG A CA 1
ATOM 2498 C C . ARG A 1 338 ? -0.559 -5.959 -14.818 1.00 89.88 338 ARG A C 1
ATOM 2500 O O . ARG A 1 338 ? -0.247 -6.114 -13.637 1.00 89.88 338 ARG A O 1
ATOM 2507 N N . LEU A 1 339 ? -0.921 -4.786 -15.336 1.00 92.81 339 LEU A N 1
ATOM 2508 C CA . LEU A 1 339 ? -0.997 -3.559 -14.565 1.00 92.81 339 LEU A CA 1
ATOM 2509 C C . LEU A 1 339 ? -2.432 -3.262 -14.139 1.00 92.81 339 LEU A C 1
ATOM 2511 O O . LEU A 1 339 ? -3.339 -3.136 -14.963 1.00 92.81 339 LEU A O 1
ATOM 2515 N N . LEU A 1 340 ? -2.592 -3.079 -12.835 1.00 91.94 340 LEU A N 1
ATOM 2516 C CA . LEU A 1 340 ? -3.773 -2.506 -12.210 1.00 91.94 340 LEU A CA 1
ATOM 2517 C C . LEU A 1 340 ? -3.448 -1.110 -11.683 1.00 91.94 340 LEU A C 1
ATOM 2519 O O . LEU A 1 340 ? -2.295 -0.791 -11.379 1.00 91.94 340 LEU A O 1
ATOM 2523 N N . PHE A 1 341 ? -4.481 -0.294 -11.518 1.00 89.06 341 PHE A N 1
ATOM 2524 C CA . PHE A 1 341 ? -4.387 0.946 -10.763 1.00 89.06 341 PHE A CA 1
ATOM 2525 C C . PHE A 1 341 ? -5.173 0.870 -9.468 1.00 89.06 341 PHE A C 1
ATOM 2527 O O . PHE A 1 341 ? -6.295 0.369 -9.426 1.00 89.06 341 PHE A O 1
ATOM 2534 N N . GLY A 1 342 ? -4.570 1.420 -8.425 1.00 87.44 342 GLY A N 1
ATOM 2535 C CA . GLY A 1 342 ? -5.158 1.576 -7.112 1.00 87.44 342 GLY A CA 1
ATOM 2536 C C . GLY A 1 342 ? -5.239 3.041 -6.732 1.00 87.44 342 GLY A C 1
ATOM 2537 O O . GLY A 1 342 ? -4.301 3.800 -6.973 1.00 87.44 342 GLY A O 1
ATOM 2538 N N . ILE A 1 343 ? -6.343 3.436 -6.110 1.00 84.06 343 ILE A N 1
ATOM 2539 C CA . ILE A 1 343 ? -6.522 4.786 -5.594 1.00 84.06 343 ILE A CA 1
ATOM 2540 C C . ILE A 1 343 ? -6.038 4.824 -4.150 1.00 84.06 343 ILE A C 1
ATOM 2542 O O . ILE A 1 343 ? -6.658 4.260 -3.246 1.00 84.06 343 ILE A O 1
ATOM 2546 N N . ALA A 1 344 ? -4.932 5.532 -3.927 1.00 75.81 344 ALA A N 1
ATOM 2547 C CA . ALA A 1 344 ? -4.474 5.869 -2.592 1.00 75.81 344 ALA A CA 1
ATOM 2548 C C . ALA A 1 344 ? -5.480 6.851 -1.977 1.00 75.81 344 ALA A C 1
ATOM 2550 O O . ALA A 1 344 ? -5.568 8.016 -2.365 1.00 75.81 344 ALA A O 1
ATOM 2551 N N . GLY A 1 345 ? -6.284 6.356 -1.039 1.00 66.25 345 GLY A N 1
ATOM 2552 C CA . GLY A 1 345 ? -7.369 7.112 -0.419 1.00 66.25 345 GLY A CA 1
ATOM 2553 C C . GLY A 1 345 ? -6.915 8.048 0.699 1.00 66.25 345 GLY A C 1
ATOM 2554 O O . GLY A 1 345 ? -7.712 8.846 1.199 1.00 66.25 345 GLY A O 1
ATOM 2555 N N . GLN A 1 346 ? -5.652 7.958 1.120 1.00 67.31 346 GLN A N 1
ATOM 2556 C CA . GLN A 1 346 ? -5.128 8.742 2.228 1.00 67.31 346 GLN A CA 1
ATOM 2557 C C . GLN A 1 346 ? -5.176 10.243 1.900 1.00 67.31 346 GLN A C 1
ATOM 2559 O O . GLN A 1 346 ? -4.476 10.723 1.015 1.00 67.31 346 GLN A O 1
ATOM 2564 N N . GLY A 1 347 ? -6.010 10.989 2.631 1.00 65.62 347 GLY A N 1
ATOM 2565 C CA . GLY A 1 347 ? -6.157 12.439 2.457 1.00 65.62 347 GLY A CA 1
ATOM 2566 C C . GLY A 1 347 ? -6.958 12.869 1.223 1.00 65.62 347 GLY A C 1
ATOM 2567 O O . GLY A 1 347 ? -7.113 14.068 1.008 1.00 65.62 347 GLY A O 1
ATOM 2568 N N . ALA A 1 348 ? -7.508 11.930 0.448 1.00 74.12 348 ALA A N 1
ATOM 2569 C CA . ALA A 1 348 ? -8.311 12.239 -0.729 1.00 74.12 348 ALA A CA 1
ATOM 2570 C C . ALA A 1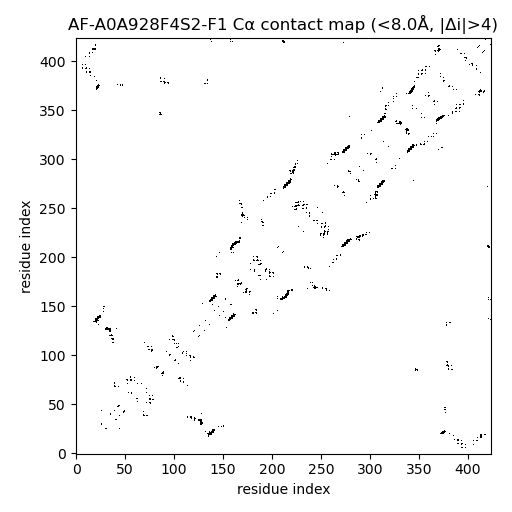 348 ? -9.660 12.872 -0.348 1.00 74.12 348 ALA A C 1
ATOM 2572 O O . ALA A 1 348 ? -10.415 12.337 0.472 1.00 74.12 348 ALA A O 1
ATOM 2573 N N . THR A 1 349 ? -9.997 14.003 -0.968 1.00 77.25 349 THR A N 1
ATOM 2574 C CA . THR A 1 349 ? -11.337 14.592 -0.850 1.00 77.25 349 THR A CA 1
ATOM 2575 C C . THR A 1 349 ? -12.350 13.849 -1.730 1.00 77.25 349 THR A C 1
ATOM 2577 O O . THR A 1 349 ? -11.992 13.063 -2.607 1.00 77.25 349 THR A O 1
ATOM 2580 N N . ALA A 1 350 ? -13.648 14.109 -1.542 1.00 79.25 350 ALA A N 1
ATOM 2581 C CA . ALA A 1 350 ? -14.674 13.573 -2.443 1.00 79.25 350 ALA A CA 1
ATOM 2582 C C . ALA A 1 350 ? -14.459 14.031 -3.901 1.00 79.25 350 ALA A C 1
ATOM 2584 O O . ALA A 1 350 ? -14.614 13.241 -4.830 1.00 79.25 350 ALA A O 1
ATOM 2585 N N . ALA A 1 351 ? -14.034 15.284 -4.101 1.00 82.88 351 ALA A N 1
ATOM 2586 C CA . ALA A 1 351 ? -13.747 15.830 -5.426 1.00 82.88 351 ALA A CA 1
ATOM 2587 C C . ALA A 1 351 ? -12.563 15.120 -6.103 1.00 82.88 351 ALA A C 1
ATOM 2589 O O . ALA A 1 351 ? -12.586 14.882 -7.313 1.00 82.88 351 ALA A O 1
ATOM 2590 N N . ASP A 1 352 ? -11.550 14.765 -5.317 1.00 82.88 352 ASP A N 1
ATOM 2591 C CA . ASP A 1 352 ? -10.378 14.020 -5.764 1.00 82.88 352 ASP A CA 1
ATOM 2592 C C . ASP A 1 352 ? -10.753 12.605 -6.219 1.00 82.88 352 ASP A C 1
ATOM 2594 O O . ASP A 1 352 ? -10.444 12.211 -7.344 1.00 82.88 352 ASP A O 1
ATOM 2598 N N . LEU A 1 353 ? -11.490 11.866 -5.385 1.00 84.25 353 LEU A N 1
ATOM 2599 C CA . LEU A 1 353 ? -11.967 10.520 -5.720 1.00 84.25 353 LEU A CA 1
ATOM 2600 C C . LEU A 1 353 ? -12.873 10.540 -6.956 1.00 84.25 353 LEU A C 1
ATOM 2602 O O . LEU A 1 353 ? -12.673 9.746 -7.872 1.00 84.25 353 LEU A O 1
ATOM 2606 N N . GLY A 1 354 ? -13.802 11.498 -7.035 1.00 86.56 354 GLY A N 1
ATOM 2607 C CA . GLY A 1 354 ? -14.660 11.677 -8.208 1.00 86.56 354 GLY A CA 1
ATOM 2608 C C . GLY A 1 354 ? -13.876 11.966 -9.486 1.00 86.56 354 GLY A C 1
ATOM 2609 O O . GLY A 1 354 ? -14.207 11.453 -10.552 1.00 86.56 354 GLY A O 1
ATOM 2610 N N . ARG A 1 355 ? -12.792 12.748 -9.401 1.00 86.31 355 ARG A N 1
ATOM 2611 C CA . ARG A 1 355 ? -11.892 12.986 -10.538 1.00 86.31 355 ARG A CA 1
ATOM 2612 C C . ARG A 1 355 ? -11.181 11.706 -10.980 1.00 86.31 355 ARG A C 1
ATOM 2614 O O . ARG A 1 355 ? -11.114 11.456 -12.180 1.00 86.31 355 ARG A O 1
ATOM 2621 N N . ALA A 1 356 ? -10.687 10.908 -10.034 1.00 85.56 356 ALA A N 1
ATOM 2622 C CA . ALA A 1 356 ? -10.010 9.644 -10.318 1.00 85.56 356 ALA A CA 1
ATOM 2623 C C . ALA A 1 356 ? -10.943 8.630 -11.000 1.00 85.56 356 ALA A C 1
ATOM 2625 O O . ALA A 1 356 ? -10.597 8.084 -12.047 1.00 85.56 356 ALA A O 1
ATOM 2626 N N . VAL A 1 357 ? -12.152 8.431 -10.460 1.00 87.62 357 VAL A N 1
ATOM 2627 C CA . VAL A 1 357 ? -13.166 7.540 -11.054 1.00 87.62 357 VAL A CA 1
ATOM 2628 C C . VAL A 1 357 ? -13.503 7.984 -12.478 1.00 87.62 357 VAL A C 1
ATOM 2630 O O . VAL A 1 357 ? -13.405 7.178 -13.404 1.00 87.62 357 VAL A O 1
ATOM 2633 N N . ARG A 1 358 ? -13.804 9.277 -12.677 1.00 88.56 358 ARG A N 1
ATOM 2634 C CA . ARG A 1 358 ? -14.070 9.858 -14.004 1.00 88.56 358 ARG A CA 1
ATOM 2635 C C . ARG A 1 358 ? -12.951 9.602 -14.995 1.00 88.56 358 ARG A C 1
ATOM 2637 O O . ARG A 1 358 ? -13.208 9.261 -16.147 1.00 88.56 358 ARG A O 1
ATOM 2644 N N . PHE A 1 359 ? -11.708 9.799 -14.564 1.00 86.50 359 PHE A N 1
ATOM 2645 C CA . PHE A 1 359 ? -10.549 9.557 -15.409 1.00 86.50 359 PHE A CA 1
ATOM 2646 C C . PHE A 1 359 ? -10.506 8.095 -15.867 1.00 86.50 359 PHE A C 1
ATOM 2648 O O . PHE A 1 359 ? -10.387 7.841 -17.066 1.00 86.50 359 PHE A O 1
ATOM 2655 N N . PHE A 1 360 ? -10.669 7.135 -14.953 1.00 86.31 360 PHE A N 1
ATOM 2656 C CA . PHE A 1 360 ? -10.652 5.718 -15.310 1.00 86.31 360 PHE A CA 1
ATOM 2657 C C . PHE A 1 360 ? -11.815 5.304 -16.204 1.00 86.31 360 PHE A C 1
ATOM 2659 O O . PHE A 1 360 ? -11.588 4.609 -17.196 1.00 86.31 360 PHE A O 1
ATOM 2666 N N . ALA A 1 361 ? -13.030 5.756 -15.896 1.00 86.56 361 ALA A N 1
ATOM 2667 C CA . ALA A 1 361 ? -14.211 5.473 -16.703 1.00 86.56 361 ALA A CA 1
ATOM 2668 C C . ALA A 1 361 ? -14.032 5.983 -18.143 1.00 86.56 361 ALA A C 1
ATOM 2670 O O . ALA A 1 361 ? -14.153 5.217 -19.098 1.00 86.56 361 ALA A O 1
ATOM 2671 N N . ARG A 1 362 ? -13.628 7.248 -18.310 1.00 86.50 362 ARG A N 1
ATOM 2672 C CA . ARG A 1 362 ? -13.507 7.894 -19.631 1.00 86.50 362 ARG A CA 1
ATOM 2673 C C . ARG A 1 362 ? -12.350 7.386 -20.483 1.00 86.50 362 ARG A C 1
ATOM 2675 O O . ARG A 1 362 ? -12.401 7.512 -21.700 1.00 86.50 362 ARG A O 1
ATOM 2682 N N . ASN A 1 363 ? -11.316 6.822 -19.865 1.00 83.56 363 ASN A N 1
ATOM 2683 C CA . ASN A 1 363 ? -10.171 6.250 -20.578 1.00 83.56 363 ASN A CA 1
ATOM 2684 C C . ASN A 1 363 ? -10.300 4.729 -20.795 1.00 83.56 363 ASN A C 1
ATOM 2686 O O . ASN A 1 363 ? -9.319 4.088 -21.167 1.00 83.56 363 ASN A O 1
ATOM 2690 N N . GLY A 1 364 ? -11.470 4.129 -20.529 1.00 80.19 364 GLY A N 1
ATOM 2691 C CA . GLY A 1 364 ? -11.676 2.680 -20.670 1.00 80.19 364 GLY A CA 1
ATOM 2692 C C . GLY A 1 364 ? -10.818 1.845 -19.711 1.00 80.19 364 GLY A C 1
ATOM 2693 O O . GLY A 1 364 ? -10.534 0.678 -19.967 1.00 80.19 364 GLY A O 1
ATOM 2694 N N . ALA A 1 365 ? -10.369 2.456 -18.618 1.00 83.44 365 ALA A N 1
ATOM 2695 C CA . ALA A 1 365 ? -9.434 1.889 -17.657 1.00 83.44 365 ALA A CA 1
ATOM 2696 C C . ALA A 1 365 ? -10.113 1.438 -16.355 1.00 83.44 365 ALA A C 1
ATOM 2698 O O . ALA A 1 365 ? -9.442 0.898 -15.477 1.00 83.44 365 ALA A O 1
ATOM 2699 N N . LEU A 1 366 ? -11.434 1.623 -16.229 1.00 86.56 366 LEU A N 1
ATOM 2700 C CA . LEU A 1 366 ? -12.194 1.207 -15.048 1.00 86.56 366 LEU A CA 1
ATOM 2701 C C . LEU A 1 366 ? -12.060 -0.296 -14.784 1.00 86.56 366 LEU A C 1
ATOM 2703 O O . LEU A 1 366 ? -11.849 -0.692 -13.641 1.00 86.56 366 LEU A O 1
ATOM 2707 N N . THR A 1 367 ? -11.997 -1.103 -15.848 1.00 86.81 367 THR A N 1
ATOM 2708 C CA . THR A 1 367 ? -11.798 -2.557 -15.769 1.00 86.81 367 THR A CA 1
ATOM 2709 C C . THR A 1 367 ? -10.446 -2.979 -15.186 1.00 86.81 367 THR A C 1
ATOM 2711 O O . THR A 1 367 ? -10.247 -4.142 -14.839 1.00 86.81 367 THR A O 1
ATOM 2714 N N . ARG A 1 368 ? -9.510 -2.032 -15.061 1.00 87.88 368 ARG A N 1
ATOM 2715 C CA . ARG A 1 368 ? -8.169 -2.203 -14.483 1.00 87.88 368 ARG A CA 1
ATOM 2716 C C . ARG A 1 368 ? -8.013 -1.452 -13.157 1.00 87.88 368 ARG A C 1
ATOM 2718 O O . ARG A 1 368 ? -6.922 -1.421 -12.593 1.00 87.88 368 ARG A O 1
ATOM 2725 N N . CYS A 1 369 ? -9.087 -0.846 -12.654 1.00 89.38 369 CYS A N 1
ATOM 2726 C CA . CYS A 1 369 ? -9.121 -0.201 -11.352 1.00 89.38 369 CYS A CA 1
ATOM 2727 C C . CYS A 1 369 ? -9.420 -1.242 -10.267 1.00 89.38 369 CYS A C 1
ATOM 2729 O O . CYS A 1 369 ? -10.436 -1.938 -10.323 1.00 89.38 369 CYS A O 1
ATOM 2731 N N . MET A 1 370 ? -8.531 -1.328 -9.280 1.00 88.25 370 MET A N 1
ATOM 2732 C CA . MET A 1 370 ? -8.642 -2.185 -8.097 1.00 88.25 370 MET A CA 1
ATOM 2733 C C . MET A 1 370 ? -9.390 -1.497 -6.938 1.00 88.25 370 MET A C 1
ATOM 2735 O O . MET A 1 370 ? -9.545 -2.082 -5.871 1.00 88.25 370 MET A O 1
ATOM 2739 N N . GLY A 1 371 ? -9.831 -0.251 -7.129 1.00 84.44 371 GLY A N 1
ATOM 2740 C CA . GLY A 1 371 ? -10.480 0.542 -6.088 1.00 84.44 371 GLY A CA 1
ATOM 2741 C C . GLY A 1 371 ? -9.478 1.166 -5.116 1.00 84.44 371 GLY A C 1
ATOM 2742 O O . GLY A 1 371 ? -8.386 1.578 -5.513 1.00 84.44 371 GLY A O 1
ATOM 2743 N N . LEU A 1 372 ? -9.866 1.288 -3.845 1.00 78.38 372 LEU A N 1
ATOM 2744 C CA . LEU A 1 372 ? -9.043 1.915 -2.808 1.00 78.38 372 LEU A CA 1
ATOM 2745 C C . LEU A 1 372 ? -7.929 0.978 -2.327 1.00 78.38 372 LEU A C 1
ATOM 2747 O O . LEU A 1 372 ? -8.189 -0.145 -1.906 1.00 78.38 372 LEU A O 1
ATOM 2751 N N . THR A 1 373 ? -6.692 1.470 -2.318 1.00 63.78 373 THR A N 1
ATOM 2752 C CA . THR A 1 373 ? -5.495 0.688 -1.949 1.00 63.78 373 THR A CA 1
ATOM 2753 C C . THR A 1 373 ? -4.803 1.152 -0.679 1.00 63.78 373 THR A C 1
ATOM 2755 O O . THR A 1 373 ? -3.855 0.504 -0.226 1.00 63.78 373 THR A O 1
ATOM 2758 N N . ASP A 1 374 ? -5.250 2.265 -0.096 1.00 68.31 374 ASP A N 1
ATOM 2759 C CA . ASP A 1 374 ? -4.640 2.816 1.110 1.00 68.31 374 ASP A CA 1
ATOM 2760 C C . ASP A 1 374 ? -5.645 3.604 1.962 1.00 68.31 374 ASP A C 1
ATOM 2762 O O . ASP A 1 374 ? -6.106 4.679 1.567 1.00 68.31 374 ASP A O 1
ATOM 2766 N N . ALA A 1 375 ? -5.971 3.076 3.144 1.00 56.25 375 ALA A N 1
ATOM 2767 C CA . ALA A 1 375 ? -6.696 3.797 4.182 1.00 56.25 375 ALA A CA 1
ATOM 2768 C C . ALA A 1 375 ? -6.159 3.396 5.566 1.00 56.25 375 ALA A C 1
ATOM 2770 O O . ALA A 1 375 ? -6.584 2.423 6.177 1.00 56.25 375 ALA A O 1
ATOM 2771 N N . ARG A 1 376 ? -5.172 4.157 6.051 1.00 59.06 376 ARG A N 1
ATOM 2772 C CA . ARG A 1 376 ? -4.370 3.817 7.244 1.00 59.06 376 ARG A CA 1
ATOM 2773 C C . ARG A 1 376 ? -5.020 4.152 8.588 1.00 59.06 376 ARG A C 1
ATOM 2775 O O . ARG A 1 376 ? -4.393 3.924 9.619 1.00 59.06 376 ARG A O 1
ATOM 2782 N N . THR A 1 377 ? -6.227 4.721 8.608 1.00 58.59 377 THR A N 1
ATOM 2783 C CA . THR A 1 377 ? -6.982 4.946 9.853 1.00 58.59 377 THR A CA 1
ATOM 2784 C C . THR A 1 377 ? -8.428 4.493 9.730 1.00 58.59 377 THR A C 1
ATOM 2786 O O . THR A 1 377 ? -9.006 4.504 8.640 1.00 58.59 377 THR A O 1
ATOM 2789 N N . LEU A 1 378 ? -8.987 4.129 10.889 1.00 60.41 378 LEU A N 1
ATOM 2790 C CA . LEU A 1 378 ? -10.282 3.480 11.053 1.00 60.41 378 LEU A CA 1
ATOM 2791 C C . LEU A 1 378 ? -11.408 4.201 10.283 1.00 60.41 378 LEU A C 1
ATOM 2793 O O . LEU A 1 378 ? -11.994 3.671 9.344 1.00 60.41 378 LEU A O 1
ATOM 2797 N N . CYS A 1 379 ? -11.680 5.461 10.619 1.00 60.28 379 CYS A N 1
ATOM 2798 C CA . CYS A 1 379 ? -12.797 6.183 10.011 1.00 60.28 379 CYS A CA 1
ATOM 2799 C C . CYS A 1 379 ? -12.488 6.893 8.693 1.00 60.28 379 CYS A C 1
ATOM 2801 O O . CYS A 1 379 ? -13.424 7.162 7.931 1.00 60.28 379 CYS A O 1
ATOM 2803 N N . LEU A 1 380 ? -11.212 7.156 8.372 1.00 65.06 380 LEU A N 1
ATOM 2804 C CA . LEU A 1 380 ? -10.861 7.598 7.018 1.00 65.06 380 LEU A CA 1
ATOM 2805 C C . LEU A 1 380 ? -11.258 6.528 6.007 1.00 65.06 380 LEU A C 1
ATOM 2807 O O . LEU A 1 380 ? -11.793 6.863 4.958 1.00 65.06 380 LEU A O 1
ATOM 2811 N N . GLN A 1 381 ? -11.069 5.252 6.344 1.00 69.00 381 GLN A N 1
ATOM 2812 C CA . GLN A 1 381 ? -11.415 4.145 5.464 1.00 69.00 381 GLN A CA 1
ATOM 2813 C C . GLN A 1 381 ? -12.894 4.135 5.092 1.00 69.00 381 GLN A C 1
ATOM 2815 O O . GLN A 1 381 ? -13.204 4.224 3.910 1.00 69.00 381 GLN A O 1
ATOM 2820 N N . ASN A 1 382 ? -13.800 4.112 6.072 1.00 67.62 382 ASN A N 1
ATOM 2821 C CA . ASN A 1 382 ? -15.239 4.022 5.802 1.00 67.62 382 ASN A CA 1
ATOM 2822 C C . ASN A 1 382 ? -15.780 5.236 5.033 1.00 67.62 382 ASN A C 1
ATOM 2824 O O . ASN A 1 382 ? -16.605 5.082 4.133 1.00 67.62 382 ASN A O 1
ATOM 2828 N N . ARG A 1 383 ? -15.312 6.453 5.343 1.00 74.00 383 ARG A N 1
ATOM 2829 C CA . ARG A 1 383 ? -15.758 7.652 4.613 1.00 74.00 383 ARG A CA 1
ATOM 2830 C C . ARG A 1 383 ? -15.178 7.728 3.209 1.00 74.00 383 ARG A C 1
ATOM 2832 O O . ARG A 1 383 ? -15.904 8.061 2.276 1.00 74.00 383 ARG A O 1
ATOM 2839 N N . THR A 1 384 ? -13.894 7.431 3.043 1.00 75.69 384 THR A N 1
ATOM 2840 C CA . THR A 1 384 ? -13.257 7.397 1.721 1.00 75.69 384 THR A CA 1
ATOM 2841 C C . THR A 1 384 ? -13.890 6.306 0.857 1.00 75.69 384 THR A C 1
ATOM 2843 O O . THR A 1 384 ? -14.209 6.570 -0.297 1.00 75.69 384 THR A O 1
ATOM 2846 N N . ALA A 1 385 ? -14.173 5.134 1.432 1.00 76.81 385 ALA A N 1
ATOM 2847 C CA . ALA A 1 385 ? -14.926 4.039 0.821 1.00 76.81 385 ALA A CA 1
ATOM 2848 C C . ALA A 1 385 ? -16.308 4.477 0.331 1.00 76.81 385 ALA A C 1
ATOM 2850 O O . ALA A 1 385 ? -16.642 4.252 -0.830 1.00 76.81 385 ALA A O 1
ATOM 2851 N N . ALA A 1 386 ? -17.082 5.142 1.191 1.00 79.94 386 ALA A N 1
ATOM 2852 C CA . ALA A 1 386 ? -18.402 5.665 0.855 1.00 79.94 386 ALA A CA 1
ATOM 2853 C C . ALA A 1 386 ? -18.349 6.708 -0.273 1.00 79.94 386 ALA A C 1
ATOM 2855 O O . ALA A 1 386 ? -19.118 6.650 -1.225 1.00 79.94 386 ALA A O 1
ATOM 2856 N N . ARG A 1 387 ? -17.405 7.652 -0.205 1.00 84.00 387 ARG A N 1
ATOM 2857 C CA . ARG A 1 387 ? -17.214 8.678 -1.244 1.00 84.00 387 ARG A CA 1
ATOM 2858 C C . ARG A 1 387 ? -16.796 8.075 -2.577 1.00 84.00 387 ARG A C 1
ATOM 2860 O O . ARG A 1 387 ? -17.259 8.521 -3.620 1.00 84.00 387 ARG A O 1
ATOM 2867 N N . PHE A 1 388 ? -15.915 7.081 -2.536 1.00 84.62 388 PHE A N 1
ATOM 2868 C CA . PHE A 1 388 ? -15.474 6.363 -3.721 1.00 84.62 388 PHE A CA 1
ATOM 2869 C C . PHE A 1 388 ? -16.630 5.584 -4.357 1.00 84.62 388 PHE A C 1
ATOM 2871 O O . PHE A 1 388 ? -16.843 5.702 -5.558 1.00 84.62 388 PHE A O 1
ATOM 2878 N N . ALA A 1 389 ? -17.410 4.859 -3.553 1.00 85.75 389 ALA A N 1
ATOM 2879 C CA . ALA A 1 389 ? -18.606 4.150 -3.996 1.00 85.75 389 ALA A CA 1
ATOM 2880 C C . ALA A 1 389 ? -19.659 5.097 -4.596 1.00 85.75 389 ALA A C 1
ATOM 2882 O O . ALA A 1 389 ? -20.184 4.807 -5.666 1.00 85.75 389 ALA A O 1
ATOM 2883 N N . ALA A 1 390 ? -19.912 6.251 -3.971 1.00 86.44 390 ALA A N 1
ATOM 2884 C CA . ALA A 1 390 ? -20.819 7.264 -4.510 1.00 86.44 390 ALA A CA 1
ATOM 2885 C C . ALA A 1 390 ? -20.333 7.808 -5.865 1.00 86.44 390 ALA A C 1
ATOM 2887 O O . ALA A 1 390 ? -21.083 7.798 -6.836 1.00 86.44 390 ALA A O 1
ATOM 2888 N N . ALA A 1 391 ? -19.057 8.197 -5.963 1.00 87.69 391 ALA A N 1
ATOM 2889 C CA . ALA A 1 391 ? -18.465 8.654 -7.220 1.00 87.69 391 ALA A CA 1
ATOM 2890 C C . ALA A 1 391 ? -18.500 7.579 -8.321 1.00 87.69 391 ALA A C 1
ATOM 2892 O O . ALA A 1 391 ? -18.698 7.890 -9.492 1.00 87.69 391 ALA A O 1
ATOM 2893 N N . LEU A 1 392 ? -18.295 6.314 -7.950 1.00 88.38 392 LEU A N 1
ATOM 2894 C CA . LEU A 1 392 ? -18.402 5.179 -8.860 1.00 88.38 392 LEU A CA 1
ATOM 2895 C C . LEU A 1 392 ? -19.842 4.970 -9.335 1.00 88.38 392 LEU A C 1
ATOM 2897 O O . LEU A 1 392 ? -20.050 4.754 -10.524 1.00 88.38 392 LEU A O 1
ATOM 2901 N N . GLY A 1 393 ? -20.821 5.080 -8.436 1.00 87.19 393 GLY A N 1
ATOM 2902 C CA . GLY A 1 393 ? -22.242 5.007 -8.770 1.00 87.19 393 GLY A CA 1
ATOM 2903 C C . GLY A 1 393 ? -22.677 6.097 -9.749 1.00 87.19 393 GLY A C 1
ATOM 2904 O O . GLY A 1 393 ? -23.361 5.783 -10.718 1.00 87.19 393 GLY A O 1
ATOM 2905 N N . GLU A 1 394 ? -22.220 7.339 -9.552 1.00 88.44 394 GLU A N 1
ATOM 2906 C CA . GLU A 1 394 ? -22.486 8.462 -10.469 1.00 88.44 394 GLU A CA 1
ATOM 2907 C C . GLU A 1 394 ? -21.954 8.213 -11.889 1.00 88.44 394 GLU A C 1
ATOM 2909 O O . GLU A 1 394 ? -22.604 8.574 -12.864 1.00 88.44 394 GLU A O 1
ATOM 2914 N N . GLU A 1 395 ? -20.772 7.610 -12.034 1.00 89.38 395 GLU A N 1
ATOM 2915 C CA . GLU A 1 395 ? -20.216 7.331 -13.365 1.00 89.38 395 GLU A CA 1
ATOM 2916 C C . GLU A 1 395 ? -20.816 6.068 -13.992 1.00 89.38 395 GLU A C 1
ATOM 2918 O O . GLU A 1 395 ? -20.971 5.996 -15.211 1.00 89.38 395 GLU A O 1
ATOM 2923 N N . LEU A 1 396 ? -21.169 5.068 -13.181 1.00 89.19 396 LEU A N 1
ATOM 2924 C CA . LEU A 1 396 ? -21.770 3.828 -13.664 1.00 89.19 396 LEU A CA 1
ATOM 2925 C C . LEU A 1 396 ? -23.258 3.974 -14.009 1.00 89.19 396 LEU A C 1
ATOM 2927 O O . LEU A 1 396 ? -23.754 3.214 -14.837 1.00 89.19 396 LEU A O 1
ATOM 2931 N N . SER A 1 397 ? -23.964 4.963 -13.453 1.00 87.62 397 SER A N 1
ATOM 2932 C CA . SER A 1 397 ? -25.348 5.266 -13.846 1.00 87.62 397 SER A CA 1
ATOM 2933 C C . SER A 1 397 ? -25.471 5.804 -15.275 1.00 87.62 397 SER A C 1
ATOM 2935 O O . SER A 1 397 ? -26.572 5.855 -15.818 1.00 87.62 397 SER A O 1
ATOM 2937 N N . LEU A 1 398 ? -24.349 6.183 -15.899 1.00 87.62 398 LEU A N 1
ATOM 2938 C CA . LEU A 1 398 ? -24.293 6.597 -17.301 1.00 87.62 398 LEU A CA 1
ATOM 2939 C C . LEU A 1 398 ? -24.386 5.416 -18.282 1.00 87.62 398 LEU A C 1
ATOM 2941 O O . LEU A 1 398 ? -24.517 5.646 -19.484 1.00 87.62 398 LEU A O 1
ATOM 2945 N N . PHE A 1 399 ? -24.287 4.172 -17.803 1.00 86.06 399 PHE A N 1
ATOM 2946 C CA . PHE A 1 399 ? -24.465 2.975 -18.622 1.00 86.06 399 PHE A CA 1
ATOM 2947 C C . PHE A 1 399 ? -25.943 2.568 -18.648 1.00 86.06 399 PHE A C 1
ATOM 2949 O O . PHE A 1 399 ? -26.591 2.494 -17.608 1.00 86.06 399 PHE A O 1
ATOM 2956 N N . ASP A 1 400 ? -26.459 2.240 -19.835 1.00 88.56 400 ASP A N 1
ATOM 2957 C CA . ASP A 1 400 ? -27.856 1.810 -20.006 1.00 88.56 400 ASP A CA 1
ATOM 2958 C C . ASP A 1 400 ? -28.134 0.409 -19.415 1.00 88.56 400 ASP A C 1
ATOM 2960 O O . ASP A 1 400 ? -29.282 0.063 -19.133 1.00 88.56 400 ASP A O 1
ATOM 2964 N N . ASP A 1 401 ? -27.090 -0.405 -19.229 1.00 90.88 401 ASP A N 1
ATOM 2965 C CA . ASP A 1 401 ? -27.169 -1.766 -18.694 1.00 90.88 401 ASP A CA 1
ATOM 2966 C C . ASP A 1 401 ? -26.850 -1.782 -17.189 1.00 90.88 401 ASP A C 1
ATOM 2968 O O . ASP A 1 401 ? -25.693 -1.679 -16.765 1.00 90.88 401 ASP A O 1
ATOM 2972 N N . ALA A 1 402 ? -27.900 -1.920 -16.376 1.00 87.88 402 ALA A N 1
ATOM 2973 C CA . ALA A 1 402 ? -27.798 -1.949 -14.920 1.00 87.88 402 ALA A CA 1
ATOM 2974 C C . ALA A 1 402 ? -27.066 -3.194 -14.386 1.00 87.88 402 ALA A C 1
ATOM 2976 O O . ALA A 1 402 ? -26.381 -3.096 -13.365 1.00 87.88 402 ALA A O 1
ATOM 2977 N N . ASP A 1 403 ? -27.175 -4.338 -15.067 1.00 89.38 403 ASP A N 1
ATOM 2978 C CA . ASP A 1 403 ? -26.509 -5.576 -14.651 1.00 89.38 403 ASP A CA 1
ATOM 2979 C C . ASP A 1 403 ? -25.000 -5.462 -14.890 1.00 89.38 403 ASP A C 1
ATOM 2981 O O . ASP A 1 403 ? -24.193 -5.839 -14.034 1.00 89.38 403 ASP A O 1
ATOM 2985 N N . PHE A 1 404 ? -24.608 -4.865 -16.021 1.00 91.12 404 PHE A N 1
ATOM 2986 C CA . PHE A 1 404 ? -23.214 -4.518 -16.288 1.00 91.12 404 PHE A CA 1
ATOM 2987 C C . PHE A 1 404 ? -22.667 -3.529 -15.251 1.00 91.12 404 PHE A C 1
ATOM 2989 O O . PHE A 1 404 ? -21.601 -3.770 -14.680 1.00 91.12 404 PHE A O 1
ATOM 2996 N N . ALA A 1 405 ? -23.394 -2.439 -14.983 1.00 89.94 405 ALA A N 1
ATOM 2997 C CA . ALA A 1 405 ? -22.988 -1.426 -14.011 1.00 89.94 405 ALA A CA 1
ATOM 2998 C C . ALA A 1 405 ? -22.779 -2.036 -12.615 1.00 89.94 405 ALA A C 1
ATOM 3000 O O . ALA A 1 405 ? -21.759 -1.793 -11.970 1.00 89.94 405 ALA A O 1
ATOM 3001 N N . GLU A 1 406 ? -23.696 -2.888 -12.158 1.00 89.88 406 GLU A N 1
ATOM 3002 C CA . GLU A 1 406 ? -23.552 -3.575 -10.878 1.00 89.88 406 GLU A CA 1
ATOM 3003 C C . GLU A 1 406 ? -22.351 -4.536 -10.861 1.00 89.88 406 GLU A C 1
ATOM 3005 O O . GLU A 1 406 ? -21.582 -4.556 -9.892 1.00 89.88 406 GLU A O 1
ATOM 3010 N N . ALA A 1 407 ? -22.164 -5.323 -11.924 1.00 91.62 407 ALA A N 1
ATOM 3011 C CA . ALA A 1 407 ? -21.045 -6.254 -12.033 1.00 91.62 407 ALA A CA 1
ATOM 3012 C C . ALA A 1 407 ? -19.693 -5.524 -12.004 1.00 91.62 407 ALA A C 1
ATOM 3014 O O . ALA A 1 407 ? -18.776 -5.950 -11.294 1.00 91.62 407 ALA A O 1
ATOM 3015 N N . GLU A 1 408 ? -19.578 -4.404 -12.719 1.00 92.62 408 GLU A N 1
ATOM 3016 C CA . GLU A 1 408 ? -18.367 -3.586 -12.741 1.00 92.62 408 GLU A CA 1
ATOM 3017 C C . GLU A 1 408 ? -18.128 -2.902 -11.389 1.00 92.62 408 GLU A C 1
ATOM 3019 O O . GLU A 1 408 ? -17.001 -2.922 -10.889 1.00 92.62 408 GLU A O 1
ATOM 3024 N N . ALA A 1 409 ? -19.175 -2.389 -10.733 1.00 90.62 409 ALA A N 1
ATOM 3025 C CA . ALA A 1 409 ? -19.062 -1.836 -9.385 1.00 90.62 409 ALA A CA 1
ATOM 3026 C C . ALA A 1 409 ? -18.515 -2.875 -8.396 1.00 90.62 409 ALA A C 1
ATOM 3028 O O . ALA A 1 409 ? -17.562 -2.608 -7.660 1.00 90.62 409 ALA A O 1
ATOM 3029 N N . ARG A 1 410 ? -19.059 -4.098 -8.434 1.00 91.25 410 ARG A N 1
ATOM 3030 C CA . ARG A 1 410 ? -18.592 -5.221 -7.611 1.00 91.25 410 ARG A CA 1
ATOM 3031 C C . ARG A 1 410 ? -17.150 -5.608 -7.937 1.00 91.25 410 ARG A C 1
ATOM 3033 O O . ARG A 1 410 ? -16.389 -5.975 -7.036 1.00 91.25 410 ARG A O 1
ATOM 3040 N N . ALA A 1 411 ? -16.760 -5.534 -9.207 1.00 91.69 411 ALA A N 1
ATOM 3041 C CA . ALA A 1 411 ? -15.400 -5.829 -9.630 1.00 91.69 411 ALA A CA 1
ATOM 3042 C C . ALA A 1 411 ? -14.390 -4.808 -9.083 1.00 91.69 411 ALA A C 1
ATOM 3044 O O . ALA A 1 411 ? -13.377 -5.216 -8.510 1.00 91.69 411 ALA A O 1
ATOM 3045 N N . VAL A 1 412 ? -14.694 -3.511 -9.206 1.00 90.19 412 VAL A N 1
ATOM 3046 C CA . VAL A 1 412 ? -13.854 -2.401 -8.725 1.00 90.19 412 VAL A CA 1
ATOM 3047 C C . VAL A 1 412 ? -13.776 -2.365 -7.197 1.00 90.19 412 VAL A C 1
ATOM 3049 O O . VAL A 1 412 ? -12.696 -2.169 -6.650 1.00 90.19 412 VAL A O 1
ATOM 3052 N N . LEU A 1 413 ? -14.901 -2.539 -6.497 1.00 87.56 413 LEU A N 1
ATOM 3053 C CA . LEU A 1 413 ? -14.953 -2.403 -5.036 1.00 87.56 413 LEU A CA 1
ATOM 3054 C C . LEU A 1 413 ? -14.413 -3.624 -4.290 1.00 87.56 413 LEU A C 1
ATOM 3056 O O . LEU A 1 413 ? -13.940 -3.490 -3.159 1.00 87.56 413 LEU A O 1
ATOM 3060 N N . PHE A 1 414 ? -14.491 -4.808 -4.903 1.00 89.38 414 PHE A N 1
ATOM 3061 C CA . PHE A 1 414 ? -14.197 -6.057 -4.210 1.00 89.38 414 PHE A CA 1
ATOM 3062 C C . PHE A 1 414 ? -13.376 -7.047 -5.028 1.00 89.38 414 PHE A C 1
ATOM 3064 O O . PHE A 1 414 ? -12.268 -7.383 -4.619 1.00 89.38 414 PHE A O 1
ATOM 3071 N N . LEU A 1 415 ? -13.907 -7.558 -6.147 1.00 91.94 415 LEU A N 1
ATOM 3072 C CA . LEU A 1 415 ? -13.381 -8.794 -6.748 1.00 91.94 415 LEU A CA 1
ATOM 3073 C C . LEU A 1 415 ? -11.926 -8.659 -7.207 1.00 91.94 415 LEU A C 1
ATOM 3075 O O . LEU A 1 415 ? -11.143 -9.578 -6.994 1.00 91.94 415 LEU A O 1
ATOM 3079 N N . ARG A 1 416 ? -11.544 -7.515 -7.789 1.00 92.12 416 ARG A N 1
ATOM 3080 C CA . ARG A 1 416 ? -10.168 -7.292 -8.264 1.00 92.12 416 ARG A CA 1
ATOM 3081 C C . ARG A 1 416 ? -9.178 -7.196 -7.118 1.00 92.12 416 ARG A C 1
ATOM 3083 O O . ARG A 1 416 ? -8.119 -7.809 -7.176 1.00 92.12 416 ARG A O 1
ATOM 3090 N N . ALA A 1 417 ? -9.532 -6.468 -6.061 1.00 91.00 417 ALA A N 1
ATOM 3091 C CA . ALA A 1 417 ? -8.709 -6.414 -4.862 1.00 91.00 417 ALA A CA 1
ATOM 3092 C C . ALA A 1 417 ? -8.624 -7.798 -4.202 1.00 91.00 417 ALA A C 1
ATOM 3094 O O . ALA A 1 417 ? -7.545 -8.227 -3.802 1.00 91.00 417 ALA A O 1
ATOM 3095 N N . ALA A 1 418 ? -9.736 -8.534 -4.140 1.00 91.50 418 ALA A N 1
ATOM 3096 C CA . ALA A 1 418 ? -9.772 -9.872 -3.569 1.00 91.50 418 ALA A CA 1
ATOM 3097 C C . ALA A 1 418 ? -8.857 -10.847 -4.326 1.00 91.50 418 ALA A C 1
ATOM 3099 O O . ALA A 1 418 ? -8.034 -11.502 -3.691 1.00 91.50 418 ALA A O 1
ATOM 3100 N N . ASP A 1 419 ? -8.916 -10.880 -5.659 1.00 93.38 419 ASP A N 1
ATOM 3101 C CA . ASP A 1 419 ? -7.996 -11.679 -6.479 1.00 93.38 419 ASP A CA 1
ATOM 3102 C C . ASP A 1 419 ? -6.533 -11.236 -6.294 1.00 93.38 419 ASP A C 1
ATOM 3104 O O . ASP A 1 419 ? -5.642 -12.049 -6.010 1.00 93.38 419 ASP A O 1
ATOM 3108 N N . PHE A 1 420 ? -6.279 -9.926 -6.370 1.00 94.12 420 PHE A N 1
ATOM 3109 C CA . PHE A 1 420 ? -4.935 -9.365 -6.261 1.00 94.12 420 PHE A CA 1
ATOM 3110 C C . PHE A 1 420 ? -4.271 -9.685 -4.914 1.00 94.12 420 PHE A C 1
ATOM 3112 O O . PHE A 1 420 ? -3.095 -10.059 -4.872 1.00 94.12 420 PHE A O 1
ATOM 3119 N N . TYR A 1 421 ? -5.018 -9.618 -3.813 1.00 93.62 421 TYR A N 1
ATOM 3120 C CA . TYR A 1 421 ? -4.521 -9.982 -2.485 1.00 93.62 421 TYR A CA 1
ATOM 3121 C C . TYR A 1 421 ? -4.601 -11.490 -2.187 1.00 93.62 421 TYR A C 1
ATOM 3123 O O . TYR A 1 421 ? -4.028 -11.934 -1.195 1.00 93.62 421 TYR A O 1
ATOM 3131 N N . GLY A 1 422 ? -5.235 -12.291 -3.053 1.00 91.94 422 GLY A N 1
ATOM 3132 C CA . GLY A 1 422 ? -5.398 -13.736 -2.866 1.00 91.94 422 GLY A CA 1
ATOM 3133 C C . GLY A 1 422 ? -6.374 -14.095 -1.745 1.00 91.94 422 GLY A C 1
ATOM 3134 O O . GLY A 1 422 ? -6.105 -15.001 -0.961 1.00 91.94 422 GLY A O 1
ATOM 3135 N N . LEU A 1 423 ? -7.471 -13.343 -1.649 1.00 89.81 423 LEU A N 1
ATOM 3136 C CA . LEU A 1 423 ? -8.575 -13.554 -0.710 1.00 89.81 423 LEU A CA 1
ATOM 3137 C C . LEU A 1 423 ? -9.631 -14.548 -1.225 1.00 89.81 423 LEU A C 1
ATOM 3139 O O . LEU A 1 423 ? -10.526 -14.910 -0.462 1.00 89.81 423 LEU A O 1
ATOM 3143 N N . THR A 1 424 ? -9.560 -14.931 -2.503 1.00 85.62 424 THR A N 1
ATOM 3144 C CA . THR A 1 424 ? -10.496 -15.844 -3.185 1.00 85.62 424 THR A CA 1
ATOM 3145 C C . THR A 1 424 ? -9.976 -17.262 -3.292 1.00 85.62 424 THR A C 1
ATOM 3147 O O . THR A 1 424 ? -8.754 -17.407 -3.535 1.00 85.62 424 THR A O 1
#

Mean predicted aligned error: 7.04 Å

Solvent-accessible surface area (backbone atoms only — not comparable to full-atom values): 22060 Å² total; per-residue (Å²): 138,72,61,70,65,56,50,52,54,52,30,55,53,51,62,69,50,69,50,53,30,42,38,65,62,66,89,77,72,70,49,51,80,38,55,42,78,37,64,40,67,66,47,61,69,26,72,69,43,49,49,50,39,52,64,27,18,76,75,73,52,88,68,58,97,82,57,52,54,66,58,52,47,33,44,40,26,62,36,31,79,78,29,60,94,36,48,64,36,52,15,53,55,46,48,39,47,75,54,67,43,83,71,72,77,34,50,90,37,36,68,57,52,52,49,49,40,24,48,40,27,64,79,52,64,43,15,59,48,52,53,37,56,75,66,40,39,32,33,32,40,35,38,49,57,48,60,62,70,61,57,82,70,58,92,72,41,34,41,28,41,44,44,57,33,70,51,31,52,52,44,74,54,20,56,54,45,52,51,31,34,21,66,50,49,74,41,78,68,84,45,71,68,38,43,49,53,26,50,48,47,46,50,55,60,41,39,78,64,51,28,25,32,40,34,38,38,42,28,83,38,61,56,65,32,90,57,51,74,67,62,27,48,53,39,48,46,40,31,73,72,74,42,15,74,70,54,49,72,59,46,47,21,14,29,36,46,47,51,48,37,55,52,18,36,49,26,48,78,67,69,29,27,39,37,38,31,46,46,56,96,48,98,64,87,55,58,52,52,41,53,71,37,47,47,52,47,52,51,52,21,47,78,67,70,12,60,38,47,29,32,44,26,34,37,47,90,68,74,49,78,62,55,67,61,54,44,73,71,44,55,46,99,86,69,48,52,35,43,33,38,21,38,30,41,68,79,46,45,62,69,35,42,35,49,38,44,49,51,28,55,76,67,74,37,44,90,36,31,33,32,61,63,37,30,75,44,79,38,43,30,59,53,44,50,47,41,41,34,47,35,44,35,65,61,37,60,74,45,93,49,64,68,57,33,50,52,50,50,47,33,23,45,21,51,44,36,29,57,60,51,58,73,112

Radius of gyration: 22.02 Å; Cα contacts (8 Å, |Δi|>4): 724; chains: 1; bounding box: 67×46×53 Å

Foldseek 3Di:
DPQPVLLVVLLVLLLPFFFADEAEDQPPLPQQPPFDQWVLSQQVSFPVLVVLLVVLCVVVPPADPPHDSLVSLLSNLQCLVVCPQWLVSVLVVVVLVVLVNPDRSHNVCSVVSGVSRSVSCVVPRDTNLNLCVVQNHAEYEDELQSLQSVRDHDPSHAYEDEQACCLVLLDPVVVVSQVSLCSSQVFRDQWPVSVLSSLLSVLVSSVVRVFAEYEYECQQAQAAADADRVLLRVLNNCSNVVNSNVDDNNSSNRVSLSNLLSNLVSSVVSNHEYEYEQDDPDPPCRPTHDLVRVLVSQVSSVVSVRHALYEYEDELVNLDPSVLVSQQVAADPVSHGSYAYAYALVRARLVSLLSSLVSCLVSVNLLRAQYHDHDHHSSSSSVSLSSNSSSLSVSLSPDPDSVVSSVSSNNNRHDVNCVNRVVD

pLDDT: mean 83.63, std 12.26, range [40.41, 98.44]

Secondary structure (DSSP, 8-state):
--HHHHHHHHHHHHHTS---EEEEPPTTSS-TTSPPSSHHHHHTTSHHHHHHHHHHHHHHSPPPTT--HHHHHHHHHHHGGGGTTSHHHHHHHHHHHHTT--S--SGGGHHHHHHHHHHHHHHS---HHHHHHHTTEEEEEE-HHHHHTT----TT-EEEEE-TTTT-TTSHHHHHHHHHHHHHHT----SHHHHHHHHHHHHHHHHTTT--EEEEE-TT-----PPPHHHHHHHHHHIIIIIGGG--HHHHHHHHHHHHHHHHHHHHHTT-EEEEE-S-SSSS-PPP--HHHHHHHHHHHHHTT---SEEEEE-GGG--THHHHHTTT-B-TTSSBSEEEEEE-TT--HHHHHHHHHHHHHTT-GGGEEEEEE--SHHHHHHHHHHHHHHHHHHHTTSS-HHHHHHHHHIIIIIHHHHHHT--

Sequence (424 aa):
MHTGAAEGFLTDRIMAMPQVARGVYLPDGGRMTRPLANIGELWFSSPVMARMLQNGAKNAGELPENAADFEKLAVLLAALPRLGGTPIGEGLCADLAALGCRLSPTPENAAAIWQETAAALADTPLSPKDLYARMGVRVLDVTPTELARGVALPQSCVPLVSLPALLSAHTPDFLQTLTALAAYSGNEITTLAALEAALEALLIGARARGARVVALSLCDTASFCRPDPYHAAEAFKTALDGKGHRLRTDEAALLHAQILRILGRLALAHGYRFLLELSPKTDTVSAPFSPPELQKLLSYLEEWQALPPTCLSLAPAQYEGGLSALLGAFPDQTGTSRLLFGIAGQGATAADLGRAVRFFARNGALTRCMGLTDARTLCLQNRTAARFAAALGEELSLFDDADFAEAEARAVLFLRAADFYGLT